Protein 4HZB (pdb70)

Organism: Ralstonia pickettii (strain 12D) (NCBI:txid428406)

Structure (mmCIF, N/CA/C/O backbone):
data_4HZB
#
_entry.id   4HZB
#
_cell.length_a   56.199
_cell.length_b   126.943
_cell.length_c   143.814
_cell.angle_alpha   90.00
_cell.angle_beta   90.00
_cell.angle_gamma   90.00
#
_symmetry.space_group_name_H-M   'P 21 21 2'
#
loop_
_entity.id
_entity.type
_entity.pdbx_description
1 polymer 'Putative cytoplasmic protein'
2 polymer 'Putative periplasmic protein'
3 water water
#
loop_
_atom_site.group_PDB
_atom_site.id
_atom_site.type_symbol
_atom_site.label_atom_id
_atom_site.label_alt_id
_atom_site.label_comp_id
_atom_site.label_asym_id
_atom_site.label_entity_id
_atom_site.label_seq_id
_atom_site.pdbx_PDB_ins_code
_atom_site.Cartn_x
_atom_site.Cartn_y
_atom_site.Cartn_z
_atom_site.occupancy
_atom_site.B_iso_or_equiv
_atom_site.auth_seq_id
_atom_site.auth_comp_id
_atom_site.auth_asym_id
_atom_site.auth_atom_id
_atom_site.pdbx_PDB_model_num
ATOM 1 N N . GLY A 1 4 ? 32.951 27.797 66.215 1.00 18.30 4 GLY A N 1
ATOM 2 C CA . GLY A 1 4 ? 33.717 28.595 67.159 1.00 22.85 4 GLY A CA 1
ATOM 3 C C . GLY A 1 4 ? 32.911 29.768 67.678 1.00 28.03 4 GLY A C 1
ATOM 4 O O . GLY A 1 4 ? 32.513 29.815 68.844 1.00 29.14 4 GLY A O 1
ATOM 5 N N . ILE A 1 5 ? 32.676 30.719 66.788 1.00 26.70 5 ILE A N 1
ATOM 6 C CA . ILE A 1 5 ? 31.765 31.841 67.015 1.00 31.33 5 ILE A CA 1
ATOM 7 C C . ILE A 1 5 ? 30.362 31.471 67.551 1.00 35.88 5 ILE A C 1
ATOM 8 O O . ILE A 1 5 ? 29.833 32.145 68.456 1.00 35.35 5 ILE A O 1
ATOM 13 N N . SER A 1 6 ? 29.750 30.422 66.999 1.00 29.29 6 SER A N 1
ATOM 14 C CA . SER A 1 6 ? 28.407 30.029 67.450 1.00 39.93 6 SER A CA 1
ATOM 15 C C . SER A 1 6 ? 28.424 29.347 68.833 1.00 37.27 6 SER A C 1
ATOM 16 O O . SER A 1 6 ? 27.392 29.287 69.518 1.00 35.99 6 SER A O 1
ATOM 19 N N . ALA A 1 7 ? 29.602 28.850 69.225 1.00 36.26 7 ALA A N 1
ATOM 20 C CA . ALA A 1 7 ? 29.841 28.282 70.556 1.00 34.25 7 ALA A CA 1
ATOM 21 C C . ALA A 1 7 ? 29.956 29.395 71.606 1.00 30.30 7 ALA A C 1
ATOM 22 O O . ALA A 1 7 ? 29.356 29.316 72.686 1.00 28.40 7 ALA A O 1
ATOM 24 N N . ALA A 1 8 ? 30.728 30.430 71.275 1.00 28.08 8 ALA A N 1
ATOM 25 C CA . ALA A 1 8 ? 30.774 31.651 72.068 1.00 25.76 8 ALA A CA 1
ATOM 26 C C . ALA A 1 8 ? 29.365 32.237 72.222 1.00 31.93 8 ALA A C 1
ATOM 27 O O . ALA A 1 8 ? 28.949 32.622 73.329 1.00 32.39 8 ALA A O 1
ATOM 29 N N . ASN A 1 9 ? 28.631 32.301 71.112 1.00 32.56 9 ASN A N 1
ATOM 30 C CA . ASN A 1 9 ? 27.229 32.734 71.138 1.00 31.33 9 ASN A CA 1
ATOM 31 C C . ASN A 1 9 ? 26.368 31.896 72.087 1.00 26.22 9 ASN A C 1
ATOM 32 O O . ASN A 1 9 ? 25.556 32.434 72.840 1.00 26.31 9 ASN A O 1
ATOM 37 N N . TYR A 1 10 ? 26.548 30.579 72.041 1.00 25.59 10 TYR A N 1
ATOM 38 C CA . TYR A 1 10 ? 25.810 29.688 72.928 1.00 29.81 10 TYR A CA 1
ATOM 39 C C . TYR A 1 10 ? 26.080 29.992 74.400 1.00 29.17 10 TYR A C 1
ATOM 40 O O . TYR A 1 10 ? 25.142 30.189 75.194 1.00 26.33 10 TYR A O 1
ATOM 49 N N . ALA A 1 11 ? 27.366 30.010 74.751 1.00 26.20 11 ALA A N 1
ATOM 50 C CA . ALA A 1 11 ? 27.777 30.285 76.115 1.00 23.59 11 ALA A CA 1
ATOM 51 C C . ALA A 1 11 ? 27.192 31.615 76.574 1.00 24.00 11 ALA A C 1
ATOM 52 O O . ALA A 1 11 ? 26.544 31.681 77.622 1.00 22.41 11 ALA A O 1
ATOM 54 N N . ALA A 1 12 ? 27.379 32.661 75.770 1.00 22.98 12 ALA A N 1
ATOM 55 C CA . ALA A 1 12 ? 26.861 33.982 76.126 1.00 23.92 12 ALA A CA 1
ATOM 56 C C . ALA A 1 12 ? 25.335 34.014 76.261 1.00 25.79 12 ALA A C 1
ATOM 57 O O . ALA A 1 12 ? 24.793 34.801 77.041 1.00 25.81 12 ALA A O 1
ATOM 59 N N . SER A 1 13 ? 24.640 33.162 75.512 1.00 24.95 13 SER A N 1
ATOM 60 C CA . SER A 1 13 ? 23.180 33.134 75.585 1.00 25.92 13 SER A CA 1
ATOM 61 C C . SER A 1 13 ? 22.694 32.364 76.789 1.00 27.44 13 SER A C 1
ATOM 62 O O . SER A 1 13 ? 21.550 32.546 77.224 1.00 21.44 13 SER A O 1
ATOM 65 N N . ASN A 1 14 ? 23.549 31.494 77.324 1.00 25.65 14 ASN A N 1
ATOM 66 C CA . ASN A 1 14 ? 23.085 30.580 78.366 1.00 26.94 14 ASN A CA 1
ATOM 67 C C . ASN A 1 14 ? 23.760 30.724 79.732 1.00 25.16 14 ASN A C 1
ATOM 68 O O . ASN A 1 14 ? 23.949 29.741 80.459 1.00 21.42 14 ASN A O 1
ATOM 73 N N . ILE A 1 15 ? 24.106 31.954 80.089 1.00 21.29 15 ILE A N 1
ATOM 74 C CA . ILE A 1 15 ? 24.822 32.174 81.335 1.00 23.37 15 ILE A CA 1
ATOM 75 C C . ILE A 1 15 ? 23.864 32.161 82.522 1.00 27.08 15 ILE A C 1
ATOM 76 O O . ILE A 1 15 ? 22.656 32.388 82.369 1.00 26.85 15 ILE A O 1
ATOM 81 N N . GLU A 1 16 ? 24.395 31.877 83.705 1.00 23.27 16 GLU A N 1
ATOM 82 C CA . GLU A 1 16 ? 23.654 32.155 84.916 1.00 18.17 16 GLU A CA 1
ATOM 83 C C . GLU A 1 16 ? 24.066 33.591 85.306 1.00 19.03 16 GLU A C 1
ATOM 84 O O . GLU A 1 16 ? 24.996 34.148 84.720 1.00 16.50 16 GLU A O 1
ATOM 90 N N . PRO A 1 17 ? 23.333 34.227 86.230 1.00 19.81 17 PRO A N 1
ATOM 91 C CA . PRO A 1 17 ? 23.712 35.564 86.731 1.00 20.17 17 PRO A CA 1
ATOM 92 C C . PRO A 1 17 ? 25.103 35.592 87.414 1.00 26.40 17 PRO A C 1
ATOM 93 O O . PRO A 1 17 ? 25.853 36.594 87.375 1.00 20.16 17 PRO A O 1
ATOM 97 N N . ASN A 1 18 ? 25.430 34.455 88.023 1.00 21.91 18 ASN A N 1
ATOM 98 C CA . ASN A 1 18 ? 26.587 34.293 88.882 1.00 18.53 18 ASN A CA 1
ATOM 99 C C . ASN A 1 18 ? 27.031 32.847 88.770 1.00 20.11 18 ASN A C 1
ATOM 100 O O . ASN A 1 18 ? 26.250 31.982 88.327 1.00 20.31 18 ASN A O 1
ATOM 105 N N . SER A 1 19 ? 28.268 32.580 89.177 1.00 14.72 19 SER A N 1
ATOM 106 C CA . SER A 1 19 ? 28.823 31.233 89.115 1.00 15.69 19 SER A CA 1
ATOM 107 C C . SER A 1 19 ? 27.884 30.220 89.771 1.00 16.07 19 SER A C 1
ATOM 108 O O . SER A 1 19 ? 27.205 30.554 90.736 1.00 16.37 19 SER A O 1
ATOM 111 N N . VAL A 1 20 ? 27.821 29.009 89.216 1.00 11.93 20 VAL A N 1
ATOM 112 C CA . VAL A 1 20 ? 27.084 27.915 89.834 1.00 16.45 20 VAL A CA 1
ATOM 113 C C . VAL A 1 20 ? 27.988 26.699 89.959 1.00 18.18 20 VAL A C 1
ATOM 114 O O . VAL A 1 20 ? 27.496 25.582 90.147 1.00 18.05 20 VAL A O 1
ATOM 118 N N . GLY A 1 21 ? 29.303 26.925 89.851 1.00 16.67 21 GLY A N 1
ATOM 119 C CA . GLY A 1 21 ? 30.295 25.882 90.080 1.00 14.88 21 GLY A CA 1
ATOM 120 C C . GLY A 1 21 ? 30.302 24.855 88.964 1.00 21.09 21 GLY A C 1
ATOM 121 O O . GLY A 1 21 ? 30.574 23.652 89.177 1.00 15.03 21 GLY A O 1
ATOM 122 N N . ARG A 1 22 ? 30.005 25.356 87.762 1.00 21.78 22 ARG A N 1
ATOM 123 C CA . ARG A 1 22 ? 29.733 24.534 86.598 1.00 16.15 22 ARG A CA 1
ATOM 124 C C . ARG A 1 22 ? 30.322 25.191 85.390 1.00 17.74 22 ARG A C 1
ATOM 125 O O . ARG A 1 22 ? 29.748 25.099 84.310 1.00 22.48 22 ARG A O 1
ATOM 133 N N . CYS A 1 23 ? 31.443 25.880 85.554 1.00 20.13 23 CYS A N 1
ATOM 134 C CA . CYS A 1 23 ? 32.109 26.491 84.407 1.00 21.50 23 CYS A CA 1
ATOM 135 C C . CYS A 1 23 ? 32.411 25.463 83.290 1.00 19.18 23 CYS A C 1
ATOM 136 O O . CYS A 1 23 ? 32.134 25.713 82.099 1.00 22.37 23 CYS A O 1
ATOM 139 N N . ALA A 1 24 ? 32.942 24.305 83.681 1.00 16.77 24 ALA A N 1
ATOM 140 C CA . ALA A 1 24 ? 33.309 23.257 82.717 1.00 23.51 24 ALA A CA 1
ATOM 141 C C . ALA A 1 24 ? 32.116 22.766 81.889 1.00 24.08 24 ALA A C 1
ATOM 142 O O . ALA A 1 24 ? 32.142 22.852 80.679 1.00 22.90 24 ALA A O 1
ATOM 144 N N . GLU A 1 25 ? 31.068 22.276 82.546 1.00 24.66 25 GLU A N 1
ATOM 145 C CA . GLU A 1 25 ? 29.855 21.869 81.838 1.00 27.08 25 GLU A CA 1
ATOM 146 C C . GLU A 1 25 ? 29.291 22.941 80.911 1.00 27.57 25 GLU A C 1
ATOM 147 O O . GLU A 1 25 ? 28.852 22.639 79.804 1.00 31.31 25 GLU A O 1
ATOM 153 N N . TYR A 1 26 ? 29.290 24.188 81.365 1.00 25.10 26 TYR A N 1
ATOM 154 C CA . TYR A 1 26 ? 28.725 25.288 80.581 1.00 24.80 26 TYR A CA 1
ATOM 155 C C . TYR A 1 26 ? 29.503 25.578 79.288 1.00 28.88 26 TYR A C 1
ATOM 156 O O . TYR A 1 26 ? 28.900 25.795 78.200 1.00 27.12 26 TYR A O 1
ATOM 165 N N . VAL A 1 27 ? 30.833 25.556 79.404 1.00 24.48 27 VAL A N 1
ATOM 166 C CA . VAL A 1 27 ? 31.688 25.703 78.230 1.00 25.04 27 VAL A CA 1
ATOM 167 C C . VAL A 1 27 ? 31.679 24.449 77.318 1.00 32.72 27 VAL A C 1
ATOM 168 O O . VAL A 1 27 ? 31.717 24.578 76.090 1.00 32.94 27 VAL A O 1
ATOM 172 N N . ARG A 1 28 ? 31.618 23.249 77.899 1.00 23.74 28 ARG A N 1
ATOM 173 C CA . ARG A 1 28 ? 31.534 22.033 77.090 1.00 30.95 28 ARG A CA 1
ATOM 174 C C . ARG A 1 28 ? 30.209 21.981 76.312 1.00 33.78 28 ARG A C 1
ATOM 175 O O . ARG A 1 28 ? 30.179 21.538 75.157 1.00 34.36 28 ARG A O 1
ATOM 183 N N . LYS A 1 29 ? 29.124 22.436 76.939 1.00 32.15 29 LYS A N 1
ATOM 184 C CA . LYS A 1 29 ? 27.824 22.536 76.261 1.00 33.89 29 LYS A CA 1
ATOM 185 C C . LYS A 1 29 ? 27.894 23.578 75.141 1.00 32.87 29 LYS A C 1
ATOM 186 O O . LYS A 1 29 ? 27.295 23.402 74.066 1.00 34.43 29 LYS A O 1
ATOM 192 N N . ALA A 1 30 ? 28.626 24.664 75.391 1.00 31.25 30 ALA A N 1
ATOM 193 C CA . ALA A 1 30 ? 28.841 25.651 74.334 1.00 29.09 30 ALA A CA 1
ATOM 194 C C . ALA A 1 30 ? 29.619 25.063 73.146 1.00 29.04 30 ALA A C 1
ATOM 195 O O . ALA A 1 30 ? 29.293 25.333 72.001 1.00 28.51 30 ALA A O 1
ATOM 197 N N . ILE A 1 31 ? 30.647 24.265 73.420 1.00 33.10 31 ILE A N 1
ATOM 198 C CA . ILE A 1 31 ? 31.431 23.628 72.359 1.00 35.01 31 ILE A CA 1
ATOM 199 C C . ILE A 1 31 ? 30.590 22.606 71.571 1.00 31.77 31 ILE A C 1
ATOM 200 O O . ILE A 1 31 ? 30.660 22.550 70.347 1.00 32.70 31 ILE A O 1
ATOM 205 N N . GLU A 1 32 ? 29.784 21.822 72.280 1.00 31.99 32 GLU A N 1
ATOM 206 C CA . GLU A 1 32 ? 28.834 20.902 71.650 1.00 39.53 32 GLU A CA 1
ATOM 207 C C . GLU A 1 32 ? 27.869 21.620 70.692 1.00 37.37 32 GLU A C 1
ATOM 208 O O . GLU A 1 32 ? 27.619 21.143 69.585 1.00 39.41 32 GLU A O 1
ATOM 214 N N . TRP A 1 33 ? 27.330 22.762 71.110 1.00 37.44 33 TRP A N 1
ATOM 215 C CA . TRP A 1 33 ? 26.471 23.549 70.213 1.00 39.50 33 TRP A CA 1
ATOM 216 C C . TRP A 1 33 ? 27.175 23.978 68.929 1.00 39.03 33 TRP A C 1
ATOM 217 O O . TRP A 1 33 ? 26.549 24.053 67.874 1.00 42.90 33 TRP A O 1
ATOM 228 N N . GLY A 1 34 ? 28.469 24.271 69.039 1.00 40.20 34 GLY A N 1
ATOM 229 C CA . GLY A 1 34 ? 29.287 24.679 67.911 1.00 44.13 34 GLY A CA 1
ATOM 230 C C . GLY A 1 34 ? 29.936 23.533 67.144 1.00 48.28 34 GLY A C 1
ATOM 231 O O . GLY A 1 34 ? 30.873 23.748 66.362 1.00 55.05 34 GLY A O 1
ATOM 232 N N . GLY A 1 35 ? 29.456 22.312 67.373 1.00 39.27 35 GLY A N 1
ATOM 233 C CA . GLY A 1 35 ? 29.868 21.184 66.558 1.00 35.63 35 GLY A CA 1
ATOM 234 C C . GLY A 1 35 ? 30.660 20.076 67.224 1.00 39.75 35 GLY A C 1
ATOM 235 O O . GLY A 1 35 ? 30.541 18.916 66.827 1.00 43.80 35 GLY A O 1
ATOM 236 N N . ILE A 1 36 ? 31.470 20.414 68.224 1.00 38.88 36 ILE A N 1
ATOM 237 C CA . ILE A 1 36 ? 32.375 19.430 68.833 1.00 38.11 36 ILE A CA 1
ATOM 238 C C . ILE A 1 36 ? 31.904 18.885 70.196 1.00 35.43 36 ILE A C 1
ATOM 239 O O . ILE A 1 36 ? 31.572 19.633 71.112 1.00 36.72 36 ILE A O 1
ATOM 244 N N . SER A 1 37 ? 31.858 17.563 70.298 1.00 35.40 37 SER A N 1
ATOM 245 C CA . SER A 1 37 ? 31.624 16.888 71.564 1.00 38.39 37 SER A CA 1
ATOM 246 C C . SER A 1 37 ? 32.965 16.434 72.154 1.00 35.63 37 SER A C 1
ATOM 247 O O . SER A 1 37 ? 33.731 15.706 71.513 1.00 30.69 37 SER A O 1
ATOM 250 N N . LEU A 1 38 ? 33.233 16.881 73.379 1.00 37.42 38 LEU A N 1
ATOM 251 C CA . LEU A 1 38 ? 34.520 16.688 74.032 1.00 32.27 38 LEU A CA 1
ATOM 252 C C . LEU A 1 38 ? 34.507 15.514 75.016 1.00 38.54 38 LEU A C 1
ATOM 253 O O . LEU A 1 38 ? 33.484 15.233 75.661 1.00 31.52 38 LEU A O 1
ATOM 258 N N . GLN A 1 39 ? 35.645 14.836 75.142 1.00 37.40 39 GLN A N 1
ATOM 259 C CA . GLN A 1 39 ? 35.774 13.832 76.187 1.00 44.23 39 GLN A CA 1
ATOM 260 C C . GLN A 1 39 ? 35.834 14.569 77.525 1.00 47.08 39 GLN A C 1
ATOM 261 O O . GLN A 1 39 ? 36.558 15.558 77.679 1.00 40.29 39 GLN A O 1
ATOM 267 N N . ARG A 1 40 ? 35.043 14.097 78.481 1.00 41.93 40 ARG A N 1
ATOM 268 C CA . ARG A 1 40 ? 34.876 14.797 79.737 1.00 35.40 40 ARG A CA 1
ATOM 269 C C . ARG A 1 40 ? 35.993 14.565 80.731 1.00 44.16 40 ARG A C 1
ATOM 270 O O . ARG A 1 40 ? 36.666 13.529 80.718 1.00 52.95 40 ARG A O 1
ATOM 278 N N . THR A 1 41 ? 36.176 15.565 81.587 1.00 38.44 41 THR A N 1
ATOM 279 C CA . THR A 1 41 ? 36.818 15.404 82.883 1.00 34.73 41 THR A CA 1
ATOM 280 C C . THR A 1 41 ? 35.871 16.064 83.903 1.00 46.01 41 THR A C 1
ATOM 281 O O . THR A 1 41 ? 34.948 16.808 83.519 1.00 37.05 41 THR A O 1
ATOM 285 N N . ARG A 1 42 ? 36.064 15.783 85.191 1.00 50.63 42 ARG A N 1
ATOM 286 C CA . ARG A 1 42 ? 35.182 16.352 86.213 1.00 38.64 42 ARG A CA 1
ATOM 287 C C . ARG A 1 42 ? 35.542 17.802 86.458 1.00 38.26 42 ARG A C 1
ATOM 288 O O . ARG A 1 42 ? 34.663 18.632 86.708 1.00 34.40 42 ARG A O 1
ATOM 296 N N . SER A 1 43 ? 36.838 18.105 86.376 1.00 32.74 43 SER A N 1
ATOM 297 C CA . SER A 1 43 ? 37.334 19.394 86.832 1.00 23.66 43 SER A CA 1
ATOM 298 C C . SER A 1 43 ? 37.968 20.205 85.736 1.00 26.18 43 SER A C 1
ATOM 299 O O . SER A 1 43 ? 38.773 19.698 84.961 1.00 30.85 43 SER A O 1
ATOM 302 N N . ALA A 1 44 ? 37.617 21.482 85.705 1.00 28.43 44 ALA A N 1
ATOM 303 C CA . ALA A 1 44 ? 38.108 22.433 84.704 1.00 26.38 44 ALA A CA 1
ATOM 304 C C . ALA A 1 44 ? 39.618 22.464 84.445 1.00 26.50 44 ALA A C 1
ATOM 305 O O . ALA A 1 44 ? 40.055 22.671 83.308 1.00 25.40 44 ALA A O 1
ATOM 307 N N . LYS A 1 45 ? 40.417 22.278 85.487 1.00 27.59 45 LYS A N 1
ATOM 308 C CA . LYS A 1 45 ? 41.872 22.312 85.313 1.00 30.27 45 LYS A CA 1
ATOM 309 C C . LYS A 1 45 ? 42.375 21.192 84.384 1.00 27.21 45 LYS A C 1
ATOM 310 O O . LYS A 1 45 ? 43.421 21.326 83.764 1.00 31.34 45 LYS A O 1
ATOM 316 N N . ASP A 1 46 ? 41.619 20.104 84.279 1.00 24.97 46 ASP A N 1
ATOM 317 C CA . ASP A 1 46 ? 42.041 18.938 83.497 1.00 28.60 46 ASP A CA 1
ATOM 318 C C . ASP A 1 46 ? 41.416 18.823 82.093 1.00 31.82 46 ASP A C 1
ATOM 319 O O . ASP A 1 46 ? 41.394 17.736 81.504 1.00 26.23 46 ASP A O 1
ATOM 324 N N . TYR A 1 47 ? 40.915 19.931 81.553 1.00 30.87 47 TYR A N 1
ATOM 325 C CA . TYR A 1 47 ? 40.197 19.870 80.283 1.00 30.31 47 TYR A CA 1
ATOM 326 C C . TYR A 1 47 ? 41.098 20.072 79.065 1.00 38.10 47 TYR A C 1
ATOM 327 O O . TYR A 1 47 ? 40.628 19.986 77.931 1.00 38.10 47 TYR A O 1
ATOM 336 N N . GLY A 1 48 ? 42.386 20.317 79.304 1.00 30.50 48 GLY A N 1
ATOM 337 C CA . GLY A 1 48 ? 43.347 20.523 78.235 1.00 32.13 48 GLY A CA 1
ATOM 338 C C . GLY A 1 48 ? 43.482 19.390 77.225 1.00 43.32 48 GLY A C 1
ATOM 339 O O . GLY A 1 48 ? 43.235 19.580 76.027 1.00 42.25 48 GLY A O 1
ATOM 340 N N . PRO A 1 49 ? 43.916 18.209 77.689 1.00 46.67 49 PRO A N 1
ATOM 341 C CA . PRO A 1 49 ? 44.051 17.035 76.819 1.00 50.24 49 PRO A CA 1
ATOM 342 C C . PRO A 1 49 ? 42.783 16.685 76.032 1.00 47.37 49 PRO A C 1
ATOM 343 O O . PRO A 1 49 ? 42.891 16.245 74.877 1.00 47.91 49 PRO A O 1
ATOM 347 N N . SER A 1 50 ? 41.616 16.886 76.644 1.00 43.47 50 SER A N 1
ATOM 348 C CA . SER A 1 50 ? 40.332 16.683 75.975 1.00 39.86 50 SER A CA 1
ATOM 349 C C . SER A 1 50 ? 40.134 17.637 74.790 1.00 41.01 50 SER A C 1
ATOM 350 O O . SER A 1 50 ? 39.460 17.301 73.809 1.00 41.82 50 SER A O 1
ATOM 353 N N . LEU A 1 51 ? 40.738 18.820 74.897 1.00 40.56 51 LEU A N 1
ATOM 354 C CA . LEU A 1 51 ? 40.649 19.863 73.875 1.00 41.19 51 LEU A CA 1
ATOM 355 C C . LEU A 1 51 ? 41.671 19.657 72.752 1.00 47.26 51 LEU A C 1
ATOM 356 O O . LEU A 1 51 ? 41.335 19.774 71.567 1.00 41.38 51 LEU A O 1
ATOM 361 N N . LEU A 1 52 ? 42.921 19.384 73.137 1.00 45.24 52 LEU A N 1
ATOM 362 C CA . LEU A 1 52 ? 43.972 19.041 72.186 1.00 40.96 52 LEU A CA 1
ATOM 363 C C . LEU A 1 52 ? 43.565 17.837 71.345 1.00 43.00 52 LEU A C 1
ATOM 364 O O . LEU A 1 52 ? 43.780 17.815 70.133 1.00 38.41 52 LEU A O 1
ATOM 369 N N . ALA A 1 53 ? 42.981 16.837 72.005 1.00 47.70 53 ALA A N 1
ATOM 370 C CA . ALA A 1 53 ? 42.458 15.655 71.329 1.00 44.40 53 ALA A CA 1
ATOM 371 C C . ALA A 1 53 ? 41.445 16.019 70.248 1.00 46.87 53 ALA A C 1
ATOM 372 O O . ALA A 1 53 ? 41.505 15.489 69.138 1.00 52.77 53 ALA A O 1
ATOM 374 N N . ALA A 1 54 ? 40.526 16.928 70.570 1.00 42.49 54 ALA A N 1
ATOM 375 C CA . ALA A 1 54 ? 39.418 17.259 69.670 1.00 43.18 54 ALA A CA 1
ATOM 376 C C . ALA A 1 54 ? 39.822 18.169 68.507 1.00 49.55 54 ALA A C 1
ATOM 377 O O . ALA A 1 54 ? 38.971 18.582 67.709 1.00 47.02 54 ALA A O 1
ATOM 379 N N . GLY A 1 55 ? 41.116 18.475 68.413 1.00 43.56 55 GLY A N 1
ATOM 380 C CA . GLY A 1 55 ? 41.638 19.240 67.297 1.00 42.17 55 GLY A CA 1
ATOM 381 C C . GLY A 1 55 ? 41.907 20.696 67.624 1.00 47.14 55 GLY A C 1
ATOM 382 O O . GLY A 1 55 ? 41.889 21.561 66.737 1.00 43.18 55 GLY A O 1
ATOM 383 N N . PHE A 1 56 ? 42.142 20.973 68.903 1.00 53.41 56 PHE A N 1
ATOM 384 C CA . PHE A 1 56 ? 42.522 22.314 69.337 1.00 48.43 56 PHE A CA 1
ATOM 385 C C . PHE A 1 56 ? 44.033 22.395 69.425 1.00 46.78 56 PHE A C 1
ATOM 386 O O . PHE A 1 56 ? 44.721 21.382 69.587 1.00 48.42 56 PHE A O 1
ATOM 394 N N . HIS A 1 57 ? 44.536 23.613 69.299 1.00 45.55 57 HIS A N 1
ATOM 395 C CA . HIS A 1 57 ? 45.950 23.890 69.470 1.00 47.02 57 HIS A CA 1
ATOM 396 C C . HIS A 1 57 ? 46.072 25.062 70.455 1.00 49.93 57 HIS A C 1
ATOM 397 O O . HIS A 1 57 ? 45.130 25.858 70.604 1.00 44.59 57 HIS A O 1
ATOM 404 N N . GLU A 1 58 ? 47.216 25.167 71.128 1.00 39.88 58 GLU A N 1
ATOM 405 C CA . GLU A 1 58 ? 47.474 26.278 72.040 1.00 36.08 58 GLU A CA 1
ATOM 406 C C . GLU A 1 58 ? 47.668 27.619 71.329 1.00 42.31 58 GLU A C 1
ATOM 407 O O . GLU A 1 58 ? 48.533 27.760 70.454 1.00 49.89 58 GLU A O 1
ATOM 413 N N . ALA A 1 59 ? 46.865 28.601 71.724 1.00 37.35 59 ALA A N 1
ATOM 414 C CA . ALA A 1 59 ? 47.051 29.978 71.303 1.00 37.26 59 ALA A CA 1
ATOM 415 C C . ALA A 1 59 ? 47.823 30.762 72.369 1.00 39.08 59 ALA A C 1
ATOM 416 O O . ALA A 1 59 ? 47.902 30.344 73.527 1.00 49.51 59 ALA A O 1
ATOM 418 N N . ILE A 1 60 ? 48.413 31.880 71.949 1.00 37.38 60 ILE A N 1
ATOM 419 C CA . ILE A 1 60 ? 49.153 32.803 72.804 1.00 31.83 60 ILE A CA 1
ATOM 420 C C . ILE A 1 60 ? 48.979 34.169 72.163 1.00 33.78 60 ILE A C 1
ATOM 421 O O . ILE A 1 60 ? 49.205 34.322 70.967 1.00 38.59 60 ILE A O 1
ATOM 426 N N . GLY A 1 61 ? 48.589 35.170 72.938 1.00 37.04 61 GLY A N 1
ATOM 427 C CA . GLY A 1 61 ? 48.326 36.480 72.370 1.00 34.90 61 GLY A CA 1
ATOM 428 C C . GLY A 1 61 ? 46.872 36.869 72.561 1.00 40.72 61 GLY A C 1
ATOM 429 O O . GLY A 1 61 ? 46.112 36.160 73.224 1.00 43.53 61 GLY A O 1
ATOM 430 N N . SER A 1 62 ? 46.484 37.995 71.982 1.00 38.52 62 SER A N 1
ATOM 431 C CA . SER A 1 62 ? 45.131 38.510 72.142 1.00 38.62 62 SER A CA 1
ATOM 432 C C . SER A 1 62 ? 44.056 37.486 71.729 1.00 37.15 62 SER A C 1
ATOM 433 O O . SER A 1 62 ? 44.247 36.731 70.770 1.00 39.47 62 SER A O 1
ATOM 436 N N . PRO A 1 63 ? 42.933 37.444 72.480 1.00 46.37 63 PRO A N 1
ATOM 437 C CA . PRO A 1 63 ? 41.843 36.465 72.310 1.00 39.92 63 PRO A CA 1
ATOM 438 C C . PRO A 1 63 ? 40.938 36.712 71.113 1.00 31.79 63 PRO A C 1
ATOM 439 O O . PRO A 1 63 ? 40.558 37.853 70.851 1.00 28.46 63 PRO A O 1
ATOM 451 N N . LYS A 1 65 ? 37.192 35.555 69.203 1.00 24.78 65 LYS A N 1
ATOM 452 C CA . LYS A 1 65 ? 35.872 35.065 69.567 1.00 25.56 65 LYS A CA 1
ATOM 453 C C . LYS A 1 65 ? 35.784 33.535 69.403 1.00 32.73 65 LYS A C 1
ATOM 454 O O . LYS A 1 65 ? 35.849 33.004 68.285 1.00 30.92 65 LYS A O 1
ATOM 460 N N . GLY A 1 66 ? 35.649 32.832 70.526 1.00 27.94 66 GLY A N 1
ATOM 461 C CA . GLY A 1 66 ? 35.545 31.384 70.515 1.00 26.96 66 GLY A CA 1
ATOM 462 C C . GLY A 1 66 ? 36.680 30.680 71.246 1.00 28.47 66 GLY A C 1
ATOM 463 O O . GLY A 1 66 ? 36.614 29.470 71.480 1.00 27.90 66 GLY A O 1
ATOM 464 N N . ASP A 1 67 ? 37.720 31.433 71.602 1.00 28.32 67 ASP A N 1
ATOM 465 C CA . ASP A 1 67 ? 38.880 30.894 72.325 1.00 34.71 67 ASP A CA 1
ATOM 466 C C . ASP A 1 67 ? 38.530 30.321 73.716 1.00 33.67 67 ASP A C 1
ATOM 467 O O . ASP A 1 67 ? 37.728 30.893 74.464 1.00 30.34 67 ASP A O 1
ATOM 472 N N . VAL A 1 68 ? 39.171 29.213 74.067 1.00 29.72 68 VAL A N 1
ATOM 473 C CA . VAL A 1 68 ? 38.931 28.565 75.346 1.00 28.25 68 VAL A CA 1
ATOM 474 C C . VAL A 1 68 ? 40.144 28.690 76.289 1.00 33.93 68 VAL A C 1
ATOM 475 O O . VAL A 1 68 ? 41.266 28.295 75.943 1.00 33.25 68 VAL A O 1
ATOM 479 N N . ILE A 1 69 ? 39.908 29.271 77.466 1.00 25.21 69 ILE A N 1
ATOM 480 C CA . ILE A 1 69 ? 40.906 29.342 78.520 1.00 25.91 69 ILE A CA 1
ATOM 481 C C . ILE A 1 69 ? 40.703 28.241 79.567 1.00 25.07 69 ILE A C 1
ATOM 482 O O . ILE A 1 69 ? 39.568 27.976 80.017 1.00 20.41 69 ILE A O 1
ATOM 487 N N . VAL A 1 70 ? 41.813 27.596 79.932 1.00 21.75 70 VAL A N 1
ATOM 488 C CA . VAL A 1 70 ? 41.824 26.615 81.013 1.00 25.65 70 VAL A CA 1
ATOM 489 C C . VAL A 1 70 ? 42.850 27.031 82.067 1.00 27.94 70 VAL A C 1
ATOM 490 O O . VAL A 1 70 ? 44.057 27.081 81.778 1.00 34.91 70 VAL A O 1
ATOM 494 N N . ILE A 1 71 ? 42.345 27.352 83.269 1.00 23.76 71 ILE A N 1
ATOM 495 C CA . ILE A 1 71 ? 43.130 27.902 84.376 1.00 22.09 71 ILE A CA 1
ATOM 496 C C . ILE A 1 71 ? 43.316 26.880 85.507 1.00 21.80 71 ILE A C 1
ATOM 497 O O . ILE A 1 71 ? 42.387 26.166 85.884 1.00 22.51 71 ILE A O 1
ATOM 502 N N . GLN A 1 72 ? 44.520 26.833 86.058 1.00 17.73 72 GLN A N 1
ATOM 503 C CA . GLN A 1 72 ? 44.849 25.918 87.151 1.00 21.27 72 GLN A CA 1
ATOM 504 C C . GLN A 1 72 ? 44.333 26.424 88.524 1.00 21.03 72 GLN A C 1
ATOM 505 O O . GLN A 1 72 ? 43.995 27.599 88.649 1.00 21.26 72 GLN A O 1
ATOM 511 N N . PRO A 1 73 ? 44.286 25.547 89.558 1.00 20.08 73 PRO A N 1
ATOM 512 C CA . PRO A 1 73 ? 43.721 25.926 90.869 1.00 15.91 73 PRO A CA 1
ATOM 513 C C . PRO A 1 73 ? 44.226 27.222 91.494 1.00 16.76 73 PRO A C 1
ATOM 514 O O . PRO A 1 73 ? 45.301 27.715 91.166 1.00 20.46 73 PRO A O 1
ATOM 518 N N . ALA A 1 74 ? 43.396 27.770 92.377 1.00 17.64 74 ALA A N 1
ATOM 519 C CA . ALA A 1 74 ? 43.699 28.965 93.150 1.00 16.54 74 ALA A CA 1
ATOM 520 C C . ALA A 1 74 ? 43.222 28.676 94.574 1.00 20.58 74 ALA A C 1
ATOM 521 O O . ALA A 1 74 ? 42.359 27.801 94.774 1.00 15.15 74 ALA A O 1
ATOM 523 N N . PRO A 1 75 ? 43.772 29.401 95.567 1.00 12.40 75 PRO A N 1
ATOM 524 C CA . PRO A 1 75 ? 43.309 29.258 96.949 1.00 14.20 75 PRO A CA 1
ATOM 525 C C . PRO A 1 75 ? 41.788 29.326 97.046 1.00 18.41 75 PRO A C 1
ATOM 526 O O . PRO A 1 75 ? 41.156 30.290 96.583 1.00 15.58 75 PRO A O 1
ATOM 530 N N . GLY A 1 76 ? 41.217 28.275 97.627 1.00 17.41 76 GLY A N 1
ATOM 531 C CA . GLY A 1 76 ? 39.781 28.143 97.781 1.00 16.04 76 GLY A CA 1
ATOM 532 C C . GLY A 1 76 ? 39.085 27.617 96.545 1.00 18.11 76 GLY A C 1
ATOM 533 O O . GLY A 1 76 ? 37.859 27.445 96.557 1.00 14.41 76 GLY A O 1
ATOM 534 N N . HIS A 1 77 ? 39.859 27.385 95.478 1.00 17.34 77 HIS A N 1
ATOM 535 C CA . HIS A 1 77 ? 39.312 26.950 94.188 1.00 16.97 77 HIS A CA 1
ATOM 536 C C . HIS A 1 77 ? 40.151 25.847 93.531 1.00 17.93 77 HIS A C 1
ATOM 537 O O . HIS A 1 77 ? 40.790 26.047 92.490 1.00 15.77 77 HIS A O 1
ATOM 544 N N . PRO A 1 78 ? 40.123 24.660 94.133 1.00 16.64 78 PRO A N 1
ATOM 545 C CA . PRO A 1 78 ? 40.996 23.546 93.762 1.00 19.82 78 PRO A CA 1
ATOM 546 C C . PRO A 1 78 ? 40.704 22.887 92.408 1.00 16.86 78 PRO A C 1
ATOM 547 O O . PRO A 1 78 ? 41.481 22.041 92.009 1.00 16.11 78 PRO A O 1
ATOM 551 N N . HIS A 1 79 ? 39.612 23.244 91.738 1.00 24.29 79 HIS A N 1
ATOM 552 C CA . HIS A 1 79 ? 39.195 22.559 90.506 1.00 21.48 79 HIS A CA 1
ATOM 553 C C . HIS A 1 79 ? 39.519 23.352 89.254 1.00 24.61 79 HIS A C 1
ATOM 554 O O . HIS A 1 79 ? 39.124 22.962 88.148 1.00 23.66 79 HIS A O 1
ATOM 561 N N . GLY A 1 80 ? 40.219 24.472 89.438 1.00 23.61 80 GLY A N 1
ATOM 562 C CA . GLY A 1 80 ? 40.550 25.379 88.352 1.00 20.23 80 GLY A CA 1
ATOM 563 C C . GLY A 1 80 ? 39.327 25.984 87.690 1.00 18.69 80 GLY A C 1
ATOM 564 O O . GLY A 1 80 ? 38.211 25.787 88.141 1.00 20.23 80 GLY A O 1
ATOM 565 N N . HIS A 1 81 ? 39.542 26.708 86.600 1.00 18.37 81 HIS A N 1
ATOM 566 C CA . HIS A 1 81 ? 38.477 27.429 85.935 1.00 18.24 81 HIS A CA 1
ATOM 567 C C . HIS A 1 81 ? 38.613 27.272 84.420 1.00 29.24 81 HIS A C 1
ATOM 568 O O . HIS A 1 81 ? 39.720 27.052 83.900 1.00 25.56 81 HIS A O 1
ATOM 583 N N . ALA A 1 83 ? 36.783 28.972 80.597 1.00 21.97 83 ALA A N 1
ATOM 584 C CA . ALA A 1 83 ? 35.905 29.993 80.004 1.00 20.77 83 ALA A CA 1
ATOM 585 C C . ALA A 1 83 ? 36.129 30.201 78.498 1.00 26.87 83 ALA A C 1
ATOM 586 O O . ALA A 1 83 ? 37.187 29.889 77.966 1.00 27.16 83 ALA A O 1
ATOM 588 N N . ILE A 1 84 ? 35.131 30.743 77.809 1.00 28.53 84 ILE A N 1
ATOM 589 C CA . ILE A 1 84 ? 35.259 30.996 76.372 1.00 26.80 84 ILE A CA 1
ATOM 590 C C . ILE A 1 84 ? 35.030 32.483 76.032 1.00 28.34 84 ILE A C 1
ATOM 591 O O . ILE A 1 84 ? 34.126 33.120 76.580 1.00 25.30 84 ILE A O 1
ATOM 596 N N . TYR A 1 85 ? 35.862 33.031 75.146 1.00 29.40 85 TYR A N 1
ATOM 597 C CA . TYR A 1 85 ? 35.808 34.452 74.783 1.00 23.72 85 TYR A CA 1
ATOM 598 C C . TYR A 1 85 ? 34.706 34.734 73.740 1.00 30.40 85 TYR A C 1
ATOM 599 O O . TYR A 1 85 ? 34.629 34.072 72.694 1.00 29.88 85 TYR A O 1
ATOM 608 N N . ASP A 1 86 ? 33.837 35.701 74.036 1.00 28.89 86 ASP A N 1
ATOM 609 C CA . ASP A 1 86 ? 32.723 36.028 73.140 1.00 28.08 86 ASP A CA 1
ATOM 610 C C . ASP A 1 86 ? 33.016 37.209 72.193 1.00 30.57 86 ASP A C 1
ATOM 611 O O . ASP A 1 86 ? 32.137 37.650 71.459 1.00 27.74 86 ASP A O 1
ATOM 616 N N . GLY A 1 87 ? 34.246 37.716 72.216 1.00 30.00 87 GLY A N 1
ATOM 617 C CA . GLY A 1 87 ? 34.585 38.887 71.434 1.00 29.91 87 GLY A CA 1
ATOM 618 C C . GLY A 1 87 ? 35.051 40.051 72.291 1.00 39.07 87 GLY A C 1
ATOM 619 O O . GLY A 1 87 ? 35.836 40.891 71.835 1.00 40.63 87 GLY A O 1
ATOM 620 N N . SER A 1 88 ? 34.586 40.091 73.538 1.00 33.65 88 SER A N 1
ATOM 621 C CA . SER A 1 88 ? 34.969 41.151 74.468 1.00 38.95 88 SER A CA 1
ATOM 622 C C . SER A 1 88 ? 34.954 40.682 75.933 1.00 39.07 88 SER A C 1
ATOM 623 O O . SER A 1 88 ? 35.679 41.222 76.783 1.00 40.06 88 SER A O 1
ATOM 626 N N . HIS A 1 89 ? 34.134 39.668 76.207 1.00 36.59 89 HIS A N 1
ATOM 627 C CA . HIS A 1 89 ? 33.936 39.146 77.559 1.00 28.76 89 HIS A CA 1
ATOM 628 C C . HIS A 1 89 ? 34.102 37.628 77.651 1.00 28.49 89 HIS A C 1
ATOM 629 O O . HIS A 1 89 ? 33.442 36.869 76.944 1.00 27.41 89 HIS A O 1
ATOM 636 N N . TRP A 1 90 ? 34.976 37.186 78.541 1.00 29.98 90 TRP A N 1
ATOM 637 C CA . TRP A 1 90 ? 35.104 35.763 78.828 1.00 20.76 90 TRP A CA 1
ATOM 638 C C . TRP A 1 90 ? 33.819 35.162 79.409 1.00 18.33 90 TRP A C 1
ATOM 639 O O . TRP A 1 90 ? 33.166 35.762 80.253 1.00 20.21 90 TRP A O 1
ATOM 650 N N . ILE A 1 91 ? 33.453 33.973 78.957 1.00 16.87 91 ILE A N 1
ATOM 651 C CA . ILE A 1 91 ? 32.204 33.373 79.401 1.00 20.87 91 ILE A CA 1
ATOM 652 C C . ILE A 1 91 ? 32.419 31.947 79.965 1.00 22.14 91 ILE A C 1
ATOM 653 O O . ILE A 1 91 ? 32.909 31.057 79.266 1.00 20.21 91 ILE A O 1
ATOM 658 N N . SER A 1 92 ? 32.061 31.750 81.233 1.00 18.69 92 SER A N 1
ATOM 659 C CA . SER A 1 92 ? 31.986 30.420 81.828 1.00 18.59 92 SER A CA 1
ATOM 660 C C . SER A 1 92 ? 30.523 30.070 82.085 1.00 20.23 92 SER A C 1
ATOM 661 O O . SER A 1 92 ? 29.713 30.040 81.159 1.00 21.71 92 SER A O 1
ATOM 664 N N . ASP A 1 93 ? 30.172 29.796 83.334 1.00 17.10 93 ASP A N 1
ATOM 665 C CA . ASP A 1 93 ? 28.769 29.581 83.657 1.00 17.59 93 ASP A CA 1
ATOM 666 C C . ASP A 1 93 ? 28.113 30.938 83.901 1.00 24.12 93 ASP A C 1
ATOM 667 O O . ASP A 1 93 ? 26.885 31.057 84.067 1.00 20.94 93 ASP A O 1
ATOM 672 N N . PHE A 1 94 ? 28.954 31.969 83.906 1.00 18.22 94 PHE A N 1
ATOM 673 C CA . PHE A 1 94 ? 28.476 33.324 84.077 1.00 20.62 94 PHE A CA 1
ATOM 674 C C . PHE A 1 94 ? 29.322 34.225 83.179 1.00 21.83 94 PHE A C 1
ATOM 675 O O . PHE A 1 94 ? 30.406 33.821 82.719 1.00 15.27 94 PHE A O 1
ATOM 683 N N . LYS A 1 95 ? 28.824 35.436 82.929 1.00 18.10 95 LYS A N 1
ATOM 684 C CA . LYS A 1 95 ? 29.544 36.388 82.099 1.00 19.89 95 LYS A CA 1
ATOM 685 C C . LYS A 1 95 ? 30.546 37.158 82.931 1.00 20.64 95 LYS A C 1
ATOM 686 O O . LYS A 1 95 ? 30.161 37.897 83.845 1.00 21.13 95 LYS A O 1
ATOM 692 N N . GLN A 1 96 ? 31.826 37.005 82.583 1.00 21.46 96 GLN A N 1
ATOM 693 C CA . GLN A 1 96 ? 32.943 37.557 83.356 1.00 16.20 96 GLN A CA 1
ATOM 694 C C . GLN A 1 96 ? 33.360 38.967 82.928 1.00 19.69 96 GLN A C 1
ATOM 695 O O . GLN A 1 96 ? 34.070 39.144 81.930 1.00 23.98 96 GLN A O 1
ATOM 701 N N . LEU A 1 97 ? 32.943 39.948 83.733 1.00 18.92 97 LEU A N 1
ATOM 702 C CA . LEU A 1 97 ? 33.102 41.376 83.459 1.00 13.70 97 LEU A CA 1
ATOM 703 C C . LEU A 1 97 ? 34.502 41.957 83.623 1.00 18.04 97 LEU A C 1
ATOM 704 O O . LEU A 1 97 ? 34.760 43.060 83.145 1.00 21.39 97 LEU A O 1
ATOM 709 N N . HIS A 1 98 ? 35.399 41.250 84.301 1.00 14.80 98 HIS A N 1
ATOM 710 C CA . HIS A 1 98 ? 36.659 41.869 84.706 1.00 18.79 98 HIS A CA 1
ATOM 711 C C . HIS A 1 98 ? 37.876 41.256 84.017 1.00 19.80 98 HIS A C 1
ATOM 712 O O . HIS A 1 98 ? 38.922 41.891 83.888 1.00 19.77 98 HIS A O 1
ATOM 719 N N . GLY A 1 99 ? 37.728 40.015 83.579 1.00 21.62 99 GLY A N 1
ATOM 720 C CA . GLY A 1 99 ? 38.788 39.332 82.871 1.00 20.18 99 GLY A CA 1
ATOM 721 C C . GLY A 1 99 ? 38.561 37.838 82.770 1.00 19.92 99 GLY A C 1
ATOM 722 O O . GLY A 1 99 ? 37.443 37.346 82.997 1.00 20.43 99 GLY A O 1
ATOM 723 N N . PHE A 1 100 ? 39.621 37.109 82.435 1.00 17.88 100 PHE A N 1
ATOM 724 C CA . PHE A 1 100 ? 39.499 35.665 82.310 1.00 20.77 100 PHE A CA 1
ATOM 725 C C . PHE A 1 100 ? 39.516 35.004 83.682 1.00 21.32 100 PHE A C 1
ATOM 726 O O . PHE A 1 100 ? 38.778 34.032 83.911 1.00 20.38 100 PHE A O 1
ATOM 734 N N . TYR A 1 101 ? 40.345 35.543 84.580 1.00 15.49 101 TYR A N 1
ATOM 735 C CA . TYR A 1 101 ? 40.343 35.160 85.996 1.00 16.94 101 TYR A CA 1
ATOM 736 C C . TYR A 1 101 ? 38.990 35.488 86.613 1.00 13.93 101 TYR A C 1
ATOM 737 O O . TYR A 1 101 ? 38.579 36.647 86.638 1.00 14.79 101 TYR A O 1
ATOM 746 N N . PRO A 1 102 ? 38.283 34.473 87.111 1.00 16.66 102 PRO A N 1
ATOM 747 C CA . PRO A 1 102 ? 36.879 34.732 87.485 1.00 17.31 102 PRO A CA 1
ATOM 748 C C . PRO A 1 102 ? 36.666 35.383 88.870 1.00 18.20 102 PRO A C 1
ATOM 7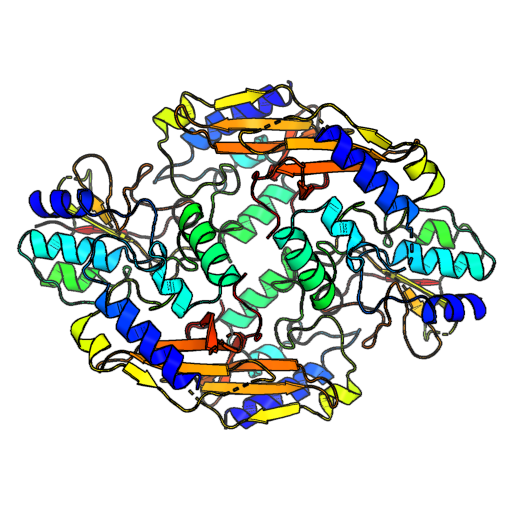49 O O . PRO A 1 102 ? 35.514 35.620 89.252 1.00 19.43 102 PRO A O 1
ATOM 753 N N . GLY A 1 103 ? 37.743 35.671 89.600 1.00 14.19 103 GLY A N 1
ATOM 754 C CA . GLY A 1 103 ? 37.611 36.253 90.921 1.00 16.65 103 GLY A CA 1
ATOM 755 C C . GLY A 1 103 ? 38.936 36.653 91.523 1.00 15.37 103 GLY A C 1
ATOM 756 O O . GLY A 1 103 ? 39.971 36.419 90.916 1.00 16.53 103 GLY A O 1
ATOM 757 N N . PRO A 1 104 ? 38.907 37.261 92.726 1.00 15.21 104 PRO A N 1
ATOM 758 C CA . PRO A 1 104 ? 40.107 37.808 93.378 1.00 15.14 104 PRO A CA 1
ATOM 759 C C . PRO A 1 104 ? 41.072 36.742 93.943 1.00 15.33 104 PRO A C 1
ATOM 760 O O . PRO A 1 104 ? 42.272 37.031 94.042 1.00 13.69 104 PRO A O 1
ATOM 764 N N . ALA A 1 105 ? 40.575 35.559 94.309 1.00 10.07 105 ALA A N 1
ATOM 765 C CA . ALA A 1 105 ? 41.465 34.464 94.684 1.00 11.26 105 ALA A CA 1
ATOM 766 C C . ALA A 1 105 ? 42.429 34.189 93.527 1.00 15.06 105 ALA A C 1
ATOM 767 O O . ALA A 1 105 ? 43.659 34.123 93.713 1.00 11.29 105 ALA A O 1
ATOM 769 N N . TYR A 1 106 ? 41.851 34.075 92.329 1.00 15.13 106 TYR A N 1
ATOM 770 C CA . TYR A 1 106 ? 42.602 33.847 91.092 1.00 14.32 106 TYR A CA 1
ATOM 771 C C . TYR A 1 106 ? 43.515 35.013 90.709 1.00 13.72 106 TYR A C 1
ATOM 772 O O . TYR A 1 106 ? 44.696 34.816 90.432 1.00 14.30 106 TYR A O 1
ATOM 781 N N . ARG A 1 107 ? 42.961 36.223 90.698 1.00 14.39 107 ARG A N 1
ATOM 782 C CA . ARG A 1 107 ? 43.725 37.429 90.383 1.00 14.15 107 ARG A CA 1
ATOM 783 C C . ARG A 1 107 ? 44.909 37.614 91.328 1.00 11.74 107 ARG A C 1
ATOM 784 O O . ARG A 1 107 ? 45.928 38.162 90.962 1.00 15.41 107 ARG A O 1
ATOM 792 N N . SER A 1 108 ? 44.768 37.143 92.555 1.00 16.79 108 SER A N 1
ATOM 793 C CA . SER A 1 108 ? 45.793 37.361 93.559 1.00 16.03 108 SER A CA 1
ATOM 794 C C . SER A 1 108 ? 46.866 36.298 93.487 1.00 17.03 108 SER A C 1
ATOM 795 O O . SER A 1 108 ? 48.053 36.611 93.548 1.00 20.79 108 SER A O 1
ATOM 798 N N . ALA A 1 109 ? 46.454 35.042 93.355 1.00 15.01 109 ALA A N 1
ATOM 799 C CA . ALA A 1 109 ? 47.437 33.964 93.286 1.00 21.95 109 ALA A CA 1
ATOM 800 C C . ALA A 1 109 ? 47.982 33.703 91.864 1.00 22.95 109 ALA A C 1
ATOM 801 O O . ALA A 1 109 ? 48.992 33.010 91.703 1.00 20.78 109 ALA A O 1
ATOM 803 N N . LYS A 1 110 ? 47.315 34.261 90.852 1.00 15.45 110 LYS A N 1
ATOM 804 C CA . LYS A 1 110 ? 47.800 34.211 89.465 1.00 22.14 110 LYS A CA 1
ATOM 805 C C . LYS A 1 110 ? 48.211 32.811 88.984 1.00 22.99 110 LYS A C 1
ATOM 806 O O . LYS A 1 110 ? 49.357 32.600 88.604 1.00 22.05 110 LYS A O 1
ATOM 812 N N . PRO A 1 111 ? 47.276 31.842 89.012 1.00 26.01 111 PRO A N 1
ATOM 813 C CA . PRO A 1 111 ? 47.659 30.499 88.555 1.00 27.11 111 PRO A CA 1
ATOM 814 C C . PRO A 1 111 ? 47.844 30.394 87.023 1.00 27.55 111 PRO A C 1
ATOM 815 O O . PRO A 1 111 ? 47.495 31.312 86.254 1.00 19.80 111 PRO A O 1
ATOM 819 N N . ALA A 1 112 ? 48.424 29.280 86.584 1.00 25.07 112 ALA A N 1
ATOM 820 C CA . ALA A 1 112 ? 48.787 29.151 85.179 1.00 26.62 112 ALA A CA 1
ATOM 821 C C . ALA A 1 112 ? 47.563 28.896 84.304 1.00 30.77 112 ALA A C 1
ATOM 822 O O . ALA A 1 112 ? 46.534 28.385 84.771 1.00 28.73 112 ALA A O 1
ATOM 824 N N . TYR A 1 113 ? 47.670 29.252 83.031 1.00 33.03 113 TYR A N 1
ATOM 825 C CA . TYR A 1 113 ? 46.558 29.037 82.114 1.00 31.13 113 TYR A CA 1
ATOM 826 C C . TYR A 1 113 ? 47.028 28.742 80.689 1.00 38.14 113 TYR A C 1
ATOM 827 O O . TYR A 1 113 ? 48.134 29.127 80.289 1.00 40.24 113 TYR A O 1
ATOM 836 N N . LYS A 1 114 ? 46.188 28.045 79.928 1.00 38.08 114 LYS A N 1
ATOM 837 C CA . LYS A 1 114 ? 46.431 27.887 78.492 1.00 34.93 114 LYS A CA 1
ATOM 838 C C . LYS A 1 114 ? 45.197 28.330 77.731 1.00 31.94 114 LYS A C 1
ATOM 839 O O . LYS A 1 114 ? 44.083 28.201 78.233 1.00 37.79 114 LYS A O 1
ATOM 845 N N . THR A 1 115 ? 45.388 28.855 76.527 1.00 36.29 115 THR A N 1
ATOM 846 C CA . THR A 1 115 ? 44.252 29.161 75.668 1.00 37.91 115 THR A CA 1
ATOM 847 C C . THR A 1 115 ? 44.236 28.237 74.443 1.00 39.49 115 THR A C 1
ATOM 848 O O . THR A 1 115 ? 45.283 27.783 73.990 1.00 35.12 115 THR A O 1
ATOM 852 N N . TYR A 1 116 ? 43.046 27.935 73.927 1.00 41.38 116 TYR A N 1
ATOM 853 C CA . TYR A 1 116 ? 42.910 26.928 72.867 1.00 43.40 116 TYR A CA 1
ATOM 854 C C . TYR A 1 116 ? 42.126 27.440 71.642 1.00 47.84 116 TYR A C 1
ATOM 855 O O . TYR A 1 116 ? 41.298 28.346 71.774 1.00 42.22 116 TYR A O 1
ATOM 864 N N . ARG A 1 117 ? 42.401 26.871 70.462 1.00 46.38 117 ARG A N 1
ATOM 865 C CA . ARG A 1 117 ? 41.790 27.343 69.209 1.00 47.31 117 ARG A CA 1
ATOM 866 C C . ARG A 1 117 ? 41.654 26.243 68.141 1.00 49.58 117 ARG A C 1
ATOM 867 O O . ARG A 1 117 ? 42.335 25.211 68.200 1.00 47.48 117 ARG A O 1
ATOM 875 N N . TYR A 1 118 ? 40.769 26.479 67.172 1.00 52.59 118 TYR A N 1
ATOM 876 C CA . TYR A 1 118 ? 40.476 25.527 66.102 1.00 50.42 118 TYR A CA 1
ATO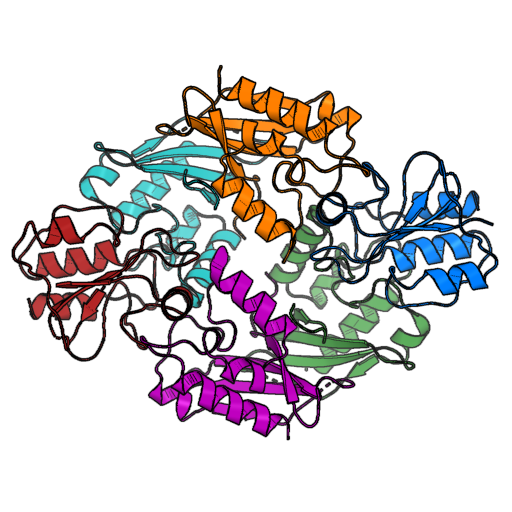M 877 C C . TYR A 1 118 ? 40.530 26.235 64.746 1.00 47.18 118 TYR A C 1
ATOM 878 O O . TYR A 1 118 ? 41.519 26.899 64.410 1.00 52.52 118 TYR A O 1
ATOM 887 N N . ASN B 2 29 ? 44.022 65.406 102.827 1.00 36.40 30 ASN B N 1
ATOM 888 C CA . ASN B 2 29 ? 44.468 64.727 104.048 1.00 52.15 30 ASN B CA 1
ATOM 889 C C . ASN B 2 29 ? 43.303 64.187 104.902 1.00 40.95 30 ASN B C 1
ATOM 890 O O . ASN B 2 29 ? 43.461 63.849 106.081 1.00 33.99 30 ASN B O 1
ATOM 895 N N . SER B 2 30 ? 42.128 64.118 104.292 1.00 36.26 31 SER B N 1
ATOM 896 C CA . SER B 2 30 ? 40.932 63.645 104.974 1.00 33.81 31 SER B CA 1
ATOM 897 C C . SER B 2 30 ? 40.730 62.167 104.673 1.00 31.65 31 SER B C 1
ATOM 898 O O . SER B 2 30 ? 41.177 61.675 103.633 1.00 29.83 31 SER B O 1
ATOM 901 N N . PRO B 2 31 ? 40.046 61.454 105.577 1.00 26.87 32 PRO B N 1
ATOM 902 C CA . PRO B 2 31 ? 39.799 60.031 105.321 1.00 25.49 32 PRO B CA 1
ATOM 903 C C . PRO B 2 31 ? 39.030 59.788 104.010 1.00 24.35 32 PRO B C 1
ATOM 904 O O . PRO B 2 31 ? 39.250 58.767 103.360 1.00 22.71 32 PRO B O 1
ATOM 908 N N . GLU B 2 32 ? 38.168 60.722 103.618 1.00 21.58 33 GLU B N 1
ATOM 909 C CA . GLU B 2 32 ? 37.396 60.570 102.393 1.00 22.17 33 GLU B CA 1
ATOM 910 C C . GLU B 2 32 ? 38.345 60.575 101.204 1.00 22.99 33 GLU B C 1
ATOM 911 O O . GLU B 2 32 ? 38.121 59.875 100.220 1.00 23.02 33 GLU B O 1
ATOM 917 N N . ALA B 2 33 ? 39.411 61.367 101.306 1.00 25.20 34 ALA B N 1
ATOM 918 C CA . ALA B 2 33 ? 40.399 61.472 100.228 1.00 25.66 34 ALA B CA 1
ATOM 919 C C . ALA B 2 33 ? 41.343 60.274 100.211 1.00 21.13 34 ALA B C 1
ATOM 920 O O . ALA B 2 33 ? 41.715 59.790 99.143 1.00 25.05 34 ALA B O 1
ATOM 922 N N . ALA B 2 34 ? 41.727 59.801 101.393 1.00 19.04 35 ALA B N 1
ATOM 923 C CA . ALA B 2 34 ? 42.522 58.585 101.499 1.00 18.88 35 ALA B CA 1
ATOM 924 C C . ALA B 2 34 ? 41.751 57.460 100.832 1.00 20.35 35 ALA B C 1
ATOM 925 O O . ALA B 2 34 ? 42.315 56.634 100.123 1.00 18.72 35 ALA B O 1
ATOM 927 N N . ALA B 2 35 ? 40.436 57.492 101.028 1.00 24.97 36 ALA B N 1
ATOM 928 C CA . ALA B 2 35 ? 39.529 56.461 100.558 1.00 20.58 36 ALA B CA 1
ATOM 929 C C . ALA B 2 35 ? 39.337 56.488 99.048 1.00 20.60 36 ALA B C 1
ATOM 930 O O . ALA B 2 35 ? 39.353 55.440 98.378 1.00 19.65 36 ALA B O 1
ATOM 932 N N . ILE B 2 36 ? 39.137 57.691 98.521 1.00 20.93 37 ILE B N 1
ATOM 933 C CA . ILE B 2 36 ? 38.901 57.857 97.096 1.00 25.00 37 ILE B CA 1
ATOM 934 C C . ILE B 2 36 ? 40.183 57.527 96.326 1.00 23.65 37 ILE B C 1
ATOM 935 O O . ILE B 2 36 ? 40.150 56.848 95.280 1.00 26.38 37 ILE B O 1
ATOM 940 N N . SER B 2 37 ? 41.318 57.969 96.861 1.00 17.29 38 SER B N 1
ATOM 941 C CA . SER B 2 37 ? 42.565 57.732 96.172 1.00 21.53 38 SER B CA 1
ATOM 942 C C . SER B 2 37 ? 42.940 56.252 96.256 1.00 19.86 38 SER B C 1
ATOM 943 O O . SER B 2 37 ? 43.372 55.670 95.263 1.00 22.90 38 SER B O 1
ATOM 946 N N . PHE B 2 38 ? 42.747 55.643 97.423 1.00 18.95 39 PHE B N 1
ATOM 947 C CA . PHE B 2 38 ? 42.940 54.204 97.553 1.00 18.91 39 PHE B CA 1
ATOM 948 C C . PHE B 2 38 ? 42.117 53.399 96.562 1.00 17.58 39 PHE B C 1
ATOM 949 O O . PHE B 2 38 ? 42.658 52.534 95.900 1.00 18.24 39 PHE B O 1
ATOM 957 N N . TYR B 2 39 ? 40.813 53.641 96.463 1.00 17.61 40 TYR B N 1
ATOM 958 C CA . TYR B 2 39 ? 40.040 52.785 95.570 1.00 16.32 40 TYR B CA 1
ATOM 959 C C . TYR B 2 39 ? 40.351 53.040 94.108 1.00 22.42 40 TYR B C 1
ATOM 960 O O . TYR B 2 39 ? 40.334 52.112 93.283 1.00 23.61 40 TYR B O 1
ATOM 969 N N . THR B 2 40 ? 40.656 54.294 93.794 1.00 24.25 41 THR B N 1
ATOM 970 C CA . THR B 2 40 ? 41.115 54.638 92.457 1.00 20.66 41 THR B CA 1
ATOM 971 C C . THR B 2 40 ? 42.385 53.860 92.077 1.00 20.40 41 THR B C 1
ATOM 972 O O . THR B 2 40 ? 42.478 53.312 90.980 1.00 26.25 41 THR B O 1
ATOM 976 N N . TRP B 2 41 ? 43.352 53.793 92.984 1.00 17.30 42 TRP B N 1
ATOM 977 C CA . TRP B 2 41 ? 44.570 53.032 92.733 1.00 17.10 42 TRP B CA 1
ATOM 978 C C . TRP B 2 41 ? 44.275 51.525 92.668 1.00 25.40 42 TRP B C 1
ATOM 979 O O . TRP B 2 41 ? 44.824 50.798 91.822 1.00 25.31 42 TRP B O 1
ATOM 990 N N . PHE B 2 42 ? 43.398 51.073 93.564 1.00 19.13 43 PHE B N 1
ATOM 991 C CA . PHE B 2 42 ? 43.050 49.672 93.683 1.00 19.58 43 PHE B CA 1
ATOM 992 C C . PHE B 2 42 ? 42.442 49.102 92.403 1.00 21.31 43 PHE B C 1
ATOM 993 O O . PHE B 2 42 ? 42.790 47.990 91.987 1.00 18.67 43 PHE B O 1
ATOM 1001 N N . ILE B 2 43 ? 41.518 49.836 91.796 1.00 17.83 44 ILE B N 1
ATOM 1002 C CA . ILE B 2 43 ? 40.839 49.301 90.626 1.00 20.05 44 ILE B CA 1
ATOM 1003 C C . ILE B 2 43 ? 41.819 49.205 89.459 1.00 22.56 44 ILE B C 1
ATOM 1004 O O . ILE B 2 43 ? 41.765 48.280 88.629 1.00 25.77 44 ILE B O 1
ATOM 1009 N N . GLN B 2 44 ? 42.752 50.141 89.425 1.00 22.11 45 GLN B N 1
ATOM 1010 C CA . GLN B 2 44 ? 43.694 50.187 88.324 1.00 25.72 45 GLN B CA 1
ATOM 1011 C C . GLN B 2 44 ? 44.820 49.182 88.499 1.00 25.06 45 GLN B C 1
ATOM 1012 O O . GLN B 2 44 ? 45.594 48.946 87.566 1.00 28.64 45 GLN B O 1
ATOM 1018 N N . HIS B 2 45 ? 44.890 48.572 89.680 1.00 18.51 46 HIS B N 1
ATOM 1019 C CA . HIS B 2 45 ? 45.890 47.542 89.938 1.00 20.61 46 HIS B CA 1
ATOM 1020 C C . HIS B 2 45 ? 45.250 46.207 90.212 1.00 20.95 46 HIS B C 1
ATOM 1021 O O . HIS B 2 45 ? 45.858 45.344 90.847 1.00 20.71 46 HIS B O 1
ATOM 1028 N N . ASP B 2 46 ? 44.022 46.062 89.717 1.00 17.75 47 ASP B N 1
ATOM 1029 C CA . ASP B 2 46 ? 43.224 44.853 89.846 1.00 18.00 47 ASP B CA 1
ATOM 1030 C C . ASP B 2 46 ? 42.869 44.437 88.412 1.00 20.70 47 ASP B C 1
ATOM 1031 O O . ASP B 2 46 ? 41.991 45.027 87.788 1.00 20.35 47 ASP B O 1
ATOM 1036 N N . SER B 2 47 ? 43.588 43.445 87.890 1.00 21.74 48 SER B N 1
ATOM 1037 C CA . SER B 2 47 ? 43.454 43.004 86.503 1.00 18.42 48 SER B CA 1
ATOM 1038 C C . SER B 2 47 ? 43.891 41.539 86.394 1.00 21.68 48 SER B C 1
ATOM 1039 O O . SER B 2 47 ? 44.147 40.885 87.399 1.00 19.12 48 SER B O 1
ATOM 1042 N N . ASP B 2 48 ? 44.003 41.032 85.172 1.00 19.94 49 ASP B N 1
ATOM 1043 C CA . ASP B 2 48 ? 44.437 39.661 84.975 1.00 16.01 49 ASP B CA 1
ATOM 1044 C C . ASP B 2 48 ? 45.971 39.556 85.056 1.00 24.84 49 ASP B C 1
ATOM 1045 O O . ASP B 2 48 ? 46.534 38.457 85.039 1.00 26.05 49 ASP B O 1
ATOM 1050 N N . GLN B 2 49 ? 46.648 40.700 85.159 1.00 23.76 50 GLN B N 1
ATOM 1051 C CA . GLN B 2 49 ? 48.110 40.709 85.230 1.00 28.75 50 GLN B CA 1
ATOM 1052 C C . GLN B 2 49 ? 48.615 41.064 86.636 1.00 29.27 50 GLN B C 1
ATOM 1053 O O . GLN B 2 49 ? 49.611 40.514 87.117 1.00 30.60 50 GLN B O 1
ATOM 1059 N N . THR B 2 50 ? 47.907 41.964 87.304 1.00 26.75 51 THR B N 1
ATOM 1060 C CA . THR B 2 50 ? 48.283 42.361 88.656 1.00 28.52 51 THR B CA 1
ATOM 1061 C C . THR B 2 50 ? 47.097 42.257 89.653 1.00 23.40 51 THR B C 1
ATOM 1062 O O . THR B 2 50 ? 45.955 42.087 89.229 1.00 21.12 51 THR B O 1
ATOM 1066 N N . TYR B 2 51 ? 47.397 42.333 90.956 1.00 19.73 52 TYR B N 1
ATOM 1067 C CA . TYR B 2 51 ? 46.409 42.372 92.048 1.00 19.59 52 TYR B CA 1
ATOM 1068 C C . TYR B 2 51 ? 46.952 43.193 93.232 1.00 19.82 52 TYR B C 1
ATOM 1069 O O . TYR B 2 51 ? 48.082 42.969 93.671 1.00 18.20 52 TYR B O 1
ATOM 1078 N N . PRO B 2 52 ? 46.133 44.115 93.782 1.00 18.35 53 PRO B N 1
ATOM 1079 C CA . PRO B 2 52 ? 46.705 45.178 94.624 1.00 18.75 53 PRO B CA 1
ATOM 1080 C C . PRO B 2 52 ? 47.288 44.747 95.966 1.00 20.78 53 PRO B C 1
ATOM 1081 O O . PRO B 2 52 ? 47.996 45.537 96.592 1.00 22.65 53 PRO B O 1
ATOM 1085 N N . LEU B 2 53 ? 47.017 43.525 96.403 1.00 16.25 54 LEU B N 1
ATOM 1086 C CA . LEU B 2 53 ? 47.536 43.085 97.691 1.00 18.56 54 LEU B CA 1
ATOM 1087 C C . LEU B 2 53 ? 48.951 42.525 97.516 1.00 24.63 54 LEU B C 1
ATOM 1088 O O . LEU B 2 53 ? 49.731 42.434 98.475 1.00 18.88 54 LEU B O 1
ATOM 1093 N N . SER B 2 54 ? 49.266 42.155 96.274 1.00 24.38 55 SER B N 1
ATOM 1094 C CA . SER B 2 54 ? 50.596 41.705 95.908 1.00 22.67 55 SER B CA 1
ATOM 1095 C C . SER B 2 54 ? 51.536 42.921 95.853 1.00 29.91 55 SER B C 1
ATOM 1096 O O . SER B 2 54 ? 52.681 42.857 96.305 1.00 29.07 55 SER B O 1
ATOM 1099 N N . GLU B 2 55 ? 51.020 44.033 95.328 1.00 30.25 56 GLU B N 1
ATOM 1100 C CA . GLU B 2 55 ? 51.770 45.287 95.187 1.00 30.29 56 GLU B CA 1
ATOM 1101 C C . GLU B 2 55 ? 52.221 45.876 96.509 1.00 27.52 56 GLU B C 1
ATOM 1102 O O . GLU B 2 55 ? 51.410 46.084 97.390 1.00 26.94 56 GLU B O 1
ATOM 1108 N N . PRO B 2 56 ? 53.517 46.199 96.632 1.00 36.65 57 PRO B N 1
ATOM 1109 C CA . PRO B 2 56 ? 54.055 46.756 97.882 1.00 30.77 57 PRO B CA 1
ATOM 1110 C C . PRO B 2 56 ? 53.438 48.114 98.220 1.00 31.55 57 PRO B C 1
ATOM 1111 O O . PRO B 2 56 ? 53.341 48.477 99.405 1.00 34.31 57 PRO B O 1
ATOM 1115 N N . ASP B 2 57 ? 53.018 48.852 97.193 1.00 27.23 58 ASP B N 1
ATOM 1116 C CA . ASP B 2 57 ? 52.309 50.118 97.394 1.00 34.24 58 ASP B CA 1
ATOM 1117 C C . ASP B 2 57 ? 51.055 50.005 98.278 1.00 32.25 58 ASP B C 1
ATOM 1118 O O . ASP B 2 57 ? 50.565 51.005 98.814 1.00 32.64 58 ASP B O 1
ATOM 1123 N N . ILE B 2 58 ? 50.553 48.783 98.433 1.00 31.68 59 ILE B N 1
ATOM 1124 C CA . ILE B 2 58 ? 49.450 48.503 99.340 1.00 28.50 59 ILE B CA 1
ATOM 1125 C C . ILE B 2 58 ? 49.725 49.094 100.732 1.00 26.88 59 ILE B C 1
ATOM 1126 O O . ILE B 2 58 ? 48.806 49.636 101.365 1.00 26.22 59 ILE B O 1
ATOM 1131 N N . GLU B 2 59 ? 50.987 49.046 101.182 1.00 24.13 60 GLU B N 1
ATOM 1132 C CA . GLU B 2 59 ? 51.293 49.449 102.563 1.00 28.04 60 GLU B CA 1
ATOM 1133 C C . GLU B 2 59 ? 51.088 50.949 102.751 1.00 24.20 60 GLU B C 1
ATOM 1134 O O . GLU B 2 59 ? 50.978 51.424 103.872 1.00 22.18 60 GLU B O 1
ATOM 1140 N N . ARG B 2 60 ? 51.019 51.682 101.644 1.00 23.93 61 ARG B N 1
ATOM 1141 C CA . ARG B 2 60 ? 50.815 53.122 101.703 1.00 29.46 61 ARG B CA 1
ATOM 1142 C C . ARG B 2 60 ? 49.404 53.440 102.172 1.00 33.81 61 ARG B C 1
ATOM 1143 O O . ARG B 2 60 ? 49.163 54.482 102.787 1.00 29.76 61 ARG B O 1
ATOM 1151 N N . TYR B 2 61 ? 48.473 52.535 101.875 1.00 32.28 62 TYR B N 1
ATOM 1152 C CA . TYR B 2 61 ? 47.053 52.793 102.104 1.00 30.36 62 TYR B CA 1
ATOM 1153 C C . TYR B 2 61 ? 46.456 51.984 103.256 1.00 26.53 62 TYR B C 1
ATOM 1154 O O . TYR B 2 61 ? 45.543 52.449 103.945 1.00 25.75 62 TYR B O 1
ATOM 1163 N N . VAL B 2 62 ? 46.959 50.767 103.440 1.00 22.91 63 VAL B N 1
ATOM 1164 C CA . VAL B 2 62 ? 46.373 49.825 104.376 1.00 20.70 63 VAL B CA 1
ATOM 1165 C C . VAL B 2 62 ? 47.315 49.584 105.544 1.00 22.13 63 VAL B C 1
ATOM 1166 O O . VAL B 2 62 ? 48.509 49.417 105.338 1.00 25.54 63 VAL B O 1
ATOM 1170 N N . ALA B 2 63 ? 46.785 49.579 106.767 1.00 19.76 64 ALA B N 1
ATOM 1171 C CA . ALA B 2 63 ? 47.590 49.253 107.943 1.00 20.69 64 ALA B CA 1
ATOM 1172 C C . ALA B 2 63 ? 48.347 47.917 107.756 1.00 26.40 64 ALA B C 1
ATOM 1173 O O . ALA B 2 63 ? 47.824 46.955 107.173 1.00 23.32 64 ALA B O 1
ATOM 1175 N N . THR B 2 64 ? 49.586 47.865 108.227 1.00 23.60 65 THR B N 1
ATOM 1176 C CA . THR B 2 64 ? 50.464 46.767 107.830 1.00 28.41 65 THR B CA 1
ATOM 1177 C C . THR B 2 64 ? 50.029 45.406 108.385 1.00 22.45 65 THR B C 1
ATOM 1178 O O . THR B 2 64 ? 50.143 44.389 107.702 1.00 21.54 65 THR B O 1
ATOM 1182 N N . ASP B 2 65 ? 49.505 45.391 109.605 1.00 21.18 66 ASP B N 1
ATOM 1183 C CA . ASP B 2 65 ? 49.083 44.132 110.199 1.00 21.03 66 ASP B CA 1
ATOM 1184 C C . ASP B 2 65 ? 47.893 43.576 109.438 1.00 21.35 66 ASP B C 1
ATOM 1185 O O . ASP B 2 65 ? 47.802 42.373 109.190 1.00 20.26 66 ASP B O 1
ATOM 1190 N N . THR B 2 66 ? 46.996 44.478 109.048 1.00 23.55 67 THR B N 1
ATOM 1191 C CA . THR B 2 66 ? 45.857 44.144 108.207 1.00 19.37 67 THR B CA 1
ATOM 1192 C C . THR B 2 66 ? 46.336 43.512 106.883 1.00 19.09 67 THR B C 1
ATOM 1193 O O . THR B 2 66 ? 45.749 42.539 106.403 1.00 18.88 67 THR B O 1
ATOM 1197 N N . VAL B 2 67 ? 47.414 44.049 106.316 1.00 16.56 68 VAL B N 1
ATOM 1198 C CA . VAL B 2 67 ? 47.956 43.534 105.066 1.00 15.18 68 VAL B CA 1
ATOM 1199 C C . VAL B 2 67 ? 48.531 42.131 105.268 1.00 18.84 68 VAL B C 1
ATOM 1200 O O . VAL B 2 67 ? 48.379 41.247 104.411 1.00 18.59 68 VAL B O 1
ATOM 1204 N N . GLY B 2 68 ? 49.189 41.927 106.405 1.00 19.66 69 GLY B N 1
ATOM 1205 C CA . GLY B 2 68 ? 49.723 40.620 106.739 1.00 12.34 69 GLY B CA 1
ATOM 1206 C C . GLY B 2 68 ? 48.621 39.585 106.836 1.00 13.18 69 GLY B C 1
ATOM 1207 O O . GLY B 2 68 ? 48.673 38.530 106.196 1.00 14.80 69 GLY B O 1
ATOM 1208 N N . ARG B 2 69 ? 47.610 39.891 107.642 1.00 16.63 70 ARG B N 1
ATOM 1209 C CA . ARG B 2 69 ? 46.461 38.999 107.791 1.00 15.94 70 ARG B CA 1
ATOM 1210 C C . ARG B 2 69 ? 45.776 38.681 106.458 1.00 15.04 70 ARG B C 1
ATOM 1211 O O . ARG B 2 69 ? 45.455 37.512 106.175 1.00 13.78 70 ARG B O 1
ATOM 1219 N N . LEU B 2 70 ? 45.586 39.714 105.634 1.00 13.45 71 LEU B N 1
ATOM 1220 C CA . LEU B 2 70 ? 44.905 39.547 104.353 1.00 13.67 71 LEU B CA 1
ATOM 1221 C C . LEU B 2 70 ? 45.696 38.639 103.403 1.00 14.49 71 LEU B C 1
ATOM 1222 O O . LEU B 2 70 ? 45.133 37.762 102.742 1.00 12.85 71 LEU B O 1
ATOM 1227 N N . ARG B 2 71 ? 47.008 38.842 103.385 1.00 14.58 72 ARG B N 1
ATOM 1228 C CA . ARG B 2 71 ? 47.910 38.044 102.590 1.00 11.57 72 ARG B CA 1
ATOM 1229 C C . ARG B 2 71 ? 47.850 36.592 103.027 1.00 10.82 72 ARG B C 1
ATOM 1230 O O . ARG B 2 71 ? 47.851 35.660 102.200 1.00 12.78 72 ARG B O 1
ATOM 1238 N N . ASN B 2 72 ? 47.734 36.392 104.326 1.00 10.67 73 ASN B N 1
ATOM 1239 C CA . ASN B 2 72 ? 47.581 35.042 104.808 1.00 12.91 73 ASN B CA 1
ATOM 1240 C C . ASN B 2 72 ? 46.252 34.407 104.410 1.00 14.70 73 ASN B C 1
ATOM 1241 O O . ASN B 2 72 ? 46.201 33.220 104.069 1.00 12.97 73 ASN B O 1
ATOM 1246 N N . ASP B 2 73 ? 45.174 35.187 104.465 1.00 13.97 74 ASP B N 1
ATOM 1247 C CA . ASP B 2 73 ? 43.861 34.638 104.137 1.00 18.00 74 ASP B CA 1
ATOM 1248 C C . ASP B 2 73 ? 43.822 34.241 102.662 1.00 20.00 74 ASP B C 1
ATOM 1249 O O . ASP B 2 73 ? 43.422 33.115 102.310 1.00 15.09 74 ASP B O 1
ATOM 1254 N N . TYR B 2 74 ? 44.252 35.175 101.812 1.00 15.09 75 TYR B N 1
ATOM 1255 C CA . TYR B 2 74 ? 44.295 34.949 100.371 1.00 16.90 75 TYR B CA 1
ATOM 1256 C C . TYR B 2 74 ? 45.178 33.750 100.007 1.00 18.30 75 TYR B C 1
ATOM 1257 O O . TYR B 2 74 ? 44.890 33.034 99.054 1.00 15.04 75 TYR B O 1
ATOM 1266 N N . ALA B 2 75 ? 46.265 33.535 100.744 1.00 14.70 76 ALA B N 1
ATOM 1267 C CA . ALA B 2 75 ? 47.180 32.470 100.342 1.00 14.63 76 ALA B CA 1
ATOM 1268 C C . ALA B 2 75 ? 46.725 31.082 100.774 1.00 15.41 76 ALA B C 1
ATOM 1269 O O . ALA B 2 75 ? 47.162 30.081 100.223 1.00 14.04 76 ALA B O 1
ATOM 1271 N N . HIS B 2 76 ? 45.826 31.019 101.743 1.00 20.36 77 HIS B N 1
ATOM 1272 C CA . HIS B 2 76 ? 45.393 29.719 102.246 1.00 17.98 77 HIS B CA 1
ATOM 1273 C C . HIS B 2 76 ? 43.955 29.400 101.914 1.00 14.06 77 HIS B C 1
ATOM 1274 O O . HIS B 2 76 ? 43.685 28.775 100.893 1.00 19.34 77 HIS B O 1
ATOM 1281 N N . ALA B 2 77 ? 43.035 29.839 102.763 1.00 18.85 78 ALA B N 1
ATOM 1282 C CA . ALA B 2 77 ? 41.597 29.606 102.564 1.00 13.29 78 ALA B CA 1
ATOM 1283 C C . ALA B 2 77 ? 41.003 30.381 101.383 1.00 15.28 78 ALA B C 1
ATOM 1284 O O . ALA B 2 77 ? 39.983 29.990 100.825 1.00 18.36 78 ALA B O 1
ATOM 1286 N N . GLY B 2 78 ? 41.638 31.484 101.007 1.00 19.87 79 GLY B N 1
ATOM 1287 C CA . GLY B 2 78 ? 41.077 32.394 100.023 1.00 13.48 79 GLY B CA 1
ATOM 1288 C C . GLY B 2 78 ? 40.679 33.662 100.742 1.00 15.82 79 GLY B C 1
ATOM 1289 O O . GLY B 2 78 ? 40.741 33.730 101.975 1.00 22.96 79 GLY B O 1
ATOM 1290 N N . PRO B 2 79 ? 40.292 34.688 99.986 1.00 15.50 80 PRO B N 1
ATOM 1291 C CA . PRO B 2 79 ? 39.711 35.902 100.568 1.00 14.93 80 PRO B CA 1
ATOM 1292 C C . PRO B 2 79 ? 38.557 35.565 101.520 1.00 15.44 80 PRO B C 1
ATOM 1293 O O . PRO B 2 79 ? 37.783 34.637 101.250 1.00 12.80 80 PRO B O 1
ATOM 1297 N N . PRO B 2 80 ? 38.422 36.323 102.619 1.00 17.42 81 PRO B N 1
ATOM 1298 C CA . PRO B 2 80 ? 37.288 36.046 103.512 1.00 18.64 81 PRO B CA 1
ATOM 1299 C C . PRO B 2 80 ? 35.918 36.178 102.813 1.00 16.37 81 PRO B C 1
ATOM 1300 O O . PRO B 2 80 ? 35.614 37.154 102.113 1.00 17.98 81 PRO B O 1
ATOM 1304 N N . ASN B 2 81 ? 35.119 35.138 102.998 1.00 19.38 82 ASN B N 1
ATOM 1305 C CA . ASN B 2 81 ? 33.745 35.045 102.500 1.00 20.08 82 ASN B CA 1
ATOM 1306 C C . ASN B 2 81 ? 33.571 34.832 101.010 1.00 18.02 82 ASN B C 1
ATOM 1307 O O . ASN B 2 81 ? 32.461 34.907 100.494 1.00 28.04 82 ASN B O 1
ATOM 1312 N N . GLY B 2 82 ? 34.662 34.549 100.321 1.00 17.70 83 GLY B N 1
ATOM 1313 C CA . GLY B 2 82 ? 34.592 34.279 98.903 1.00 16.51 83 GLY B CA 1
ATOM 1314 C C . GLY B 2 82 ? 34.790 35.503 98.042 1.00 17.30 83 GLY B C 1
ATOM 1315 O O . GLY B 2 82 ? 35.119 35.392 96.864 1.00 21.30 83 GLY B O 1
ATOM 1316 N N . VAL B 2 83 ? 34.588 36.681 98.614 1.00 17.13 84 VAL B N 1
ATOM 1317 C CA . VAL B 2 83 ? 34.621 37.895 97.808 1.00 16.66 84 VAL B CA 1
ATOM 1318 C C . VAL B 2 83 ? 35.892 38.691 97.996 1.00 12.63 84 VAL B C 1
ATOM 1319 O O . VAL B 2 83 ? 36.696 38.398 98.866 1.00 14.73 84 VAL B O 1
ATOM 1323 N N . ASP B 2 84 ? 36.063 39.706 97.163 1.00 12.83 85 ASP B N 1
ATOM 1324 C CA . ASP B 2 84 ? 37.174 40.619 97.300 1.00 11.10 85 ASP B CA 1
ATOM 1325 C C . ASP B 2 84 ? 37.051 41.290 98.654 1.00 12.35 85 ASP B C 1
ATOM 1326 O O . ASP B 2 84 ? 35.975 41.776 99.007 1.00 11.85 85 ASP B O 1
ATOM 1331 N N . TYR B 2 85 ? 38.133 41.324 99.424 1.00 9.36 86 TYR B N 1
ATOM 1332 C CA . TYR B 2 85 ? 38.018 41.916 100.744 1.00 9.20 86 TYR B CA 1
ATOM 1333 C C . TYR B 2 85 ? 37.720 43.415 100.676 1.00 11.19 86 TYR B C 1
ATOM 1334 O O . TYR B 2 85 ? 37.016 43.956 101.534 1.00 10.55 86 TYR B O 1
ATOM 1343 N N . PHE B 2 86 ? 38.230 44.079 99.646 1.00 9.84 87 PHE B N 1
ATOM 1344 C CA . PHE B 2 86 ? 38.190 45.537 99.612 1.00 10.86 87 PHE B CA 1
ATOM 1345 C C . PHE B 2 86 ? 36.961 46.045 98.886 1.00 13.51 87 PHE B C 1
ATOM 1346 O O . PHE B 2 86 ? 36.465 47.122 99.208 1.00 10.93 87 PHE B O 1
ATOM 1354 N N . LEU B 2 87 ? 36.473 45.246 97.929 1.00 11.13 88 LEU B N 1
ATOM 1355 C CA . LEU B 2 87 ? 35.374 45.637 97.054 1.00 11.27 88 LEU B CA 1
ATOM 1356 C C . LEU B 2 87 ? 34.127 44.808 97.319 1.00 12.78 88 LEU B C 1
ATOM 1357 O O . LEU B 2 87 ? 33.052 45.086 96.782 1.00 15.84 88 LEU B O 1
ATOM 1362 N N . LYS B 2 88 ? 34.287 43.778 98.139 1.00 13.57 89 LYS B N 1
ATOM 1363 C CA . LYS B 2 88 ? 33.183 42.917 98.568 1.00 11.90 89 LYS B CA 1
ATOM 1364 C C . LYS B 2 88 ? 32.380 42.267 97.441 1.00 11.46 89 LYS B C 1
ATOM 1365 O O . LYS B 2 88 ? 31.200 41.976 97.630 1.00 17.45 89 LYS B O 1
ATOM 1371 N N . VAL B 2 89 ? 32.998 42.058 96.278 1.00 10.70 90 VAL B N 1
ATOM 1372 C CA . VAL B 2 89 ? 32.378 41.278 95.192 1.00 13.65 90 VAL B CA 1
ATOM 1373 C C . VAL B 2 89 ? 33.325 40.234 94.579 1.00 14.13 90 VAL B C 1
ATOM 1374 O O . VAL B 2 89 ? 34.516 40.246 94.848 1.00 14.99 90 VAL B O 1
ATOM 1378 N N . GLN B 2 90 ? 32.804 39.321 93.766 1.00 15.10 91 GLN B N 1
ATOM 1379 C CA . GLN B 2 90 ? 33.686 38.452 92.991 1.00 16.66 91 GLN B CA 1
ATOM 1380 C C . GLN B 2 90 ? 34.083 39.129 91.695 1.00 15.64 91 GLN B C 1
ATOM 1381 O O . GLN B 2 90 ? 35.245 39.081 91.284 1.00 14.27 91 GLN B O 1
ATOM 1387 N N . ASP B 2 91 ? 33.109 39.770 91.056 1.00 17.66 92 ASP B N 1
ATOM 1388 C CA . ASP B 2 91 ? 33.294 40.258 89.693 1.00 21.04 92 ASP B CA 1
ATOM 1389 C C . ASP B 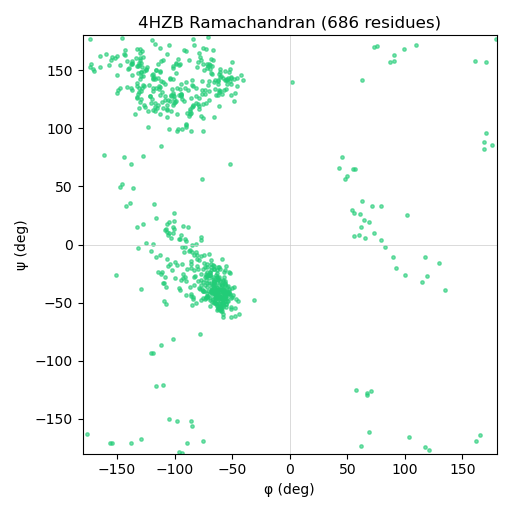2 91 ? 32.723 41.656 89.522 1.00 18.24 92 ASP B C 1
ATOM 1390 O O . ASP B 2 91 ? 31.722 41.990 90.141 1.00 19.53 92 ASP B O 1
ATOM 1395 N N . TYR B 2 92 ? 33.358 42.467 88.682 1.00 19.63 93 TYR B N 1
ATOM 1396 C CA . TYR B 2 92 ? 32.824 43.790 88.357 1.00 19.44 93 TYR B CA 1
ATOM 1397 C C . TYR B 2 92 ? 33.400 44.339 87.049 1.00 19.98 93 TYR B C 1
ATOM 1398 O O . TYR B 2 92 ? 34.416 43.849 86.548 1.00 18.46 93 TYR B O 1
ATOM 1407 N N . ASP B 2 93 ? 32.745 45.368 86.512 1.00 23.15 94 ASP B N 1
ATOM 1408 C CA . ASP B 2 93 ? 33.282 46.103 85.373 1.00 21.94 94 ASP B CA 1
ATOM 1409 C C . ASP B 2 93 ? 34.169 47.263 85.818 1.00 19.51 94 ASP B C 1
ATOM 1410 O O . ASP B 2 93 ? 33.686 48.234 86.402 1.00 21.98 94 ASP B O 1
ATOM 1415 N N . SER B 2 94 ? 35.461 47.147 85.524 1.00 17.91 95 SER B N 1
ATOM 1416 C CA . SER B 2 94 ? 36.469 48.114 85.936 1.00 17.84 95 SER B CA 1
ATOM 1417 C C . SER B 2 94 ? 36.154 49.535 85.547 1.00 23.81 95 SER B C 1
ATOM 1418 O O . SER B 2 94 ? 36.364 50.457 86.329 1.00 25.31 95 SER B O 1
ATOM 1421 N N . ARG B 2 95 ? 35.659 49.709 84.330 1.00 27.68 96 ARG B N 1
ATOM 1422 C CA . ARG B 2 95 ? 35.489 51.042 83.784 1.00 33.30 96 ARG B CA 1
ATOM 1423 C C . ARG B 2 95 ? 34.275 51.738 84.385 1.00 31.52 96 ARG B C 1
ATOM 1424 O O . ARG B 2 95 ? 34.312 52.944 84.653 1.00 32.00 96 ARG B O 1
ATOM 1432 N N . ASP B 2 96 ? 33.203 50.986 84.612 1.00 27.83 97 ASP B N 1
ATOM 1433 C CA . ASP B 2 96 ? 32.061 51.568 85.306 1.00 31.80 97 ASP B CA 1
ATOM 1434 C C . ASP B 2 96 ? 32.401 51.841 86.771 1.00 33.12 97 ASP B C 1
ATOM 1435 O O . ASP B 2 96 ? 32.130 52.931 87.280 1.00 33.66 97 ASP B O 1
ATOM 1440 N N . TRP B 2 97 ? 32.995 50.858 87.446 1.00 24.68 98 TRP B N 1
ATOM 1441 C CA . TRP B 2 97 ? 33.327 51.034 88.857 1.00 25.76 98 TRP B CA 1
ATOM 1442 C C . TRP B 2 97 ? 34.296 52.191 89.104 1.00 20.43 98 TRP B C 1
ATOM 1443 O O . TRP B 2 97 ? 34.145 52.928 90.067 1.00 24.50 98 TRP B O 1
ATOM 1454 N N . LEU B 2 98 ? 35.264 52.358 88.216 1.00 20.96 99 LEU B N 1
ATOM 1455 C CA . LEU B 2 98 ? 36.233 53.446 88.314 1.00 23.65 99 LEU B CA 1
ATOM 1456 C C . LEU B 2 98 ? 35.602 54.823 88.110 1.00 26.22 99 LEU B C 1
ATOM 1457 O O . LEU B 2 98 ? 36.073 55.823 88.664 1.00 22.47 99 LEU B O 1
ATOM 1462 N N . ALA B 2 99 ? 34.531 54.862 87.318 1.00 28.03 100 ALA B N 1
ATOM 1463 C CA . ALA B 2 99 ? 33.848 56.110 86.985 1.00 26.26 100 ALA B CA 1
ATOM 1464 C C . ALA B 2 99 ? 32.736 56.439 87.974 1.00 28.79 100 ALA B C 1
ATOM 1465 O O . ALA B 2 99 ? 32.020 57.433 87.817 1.00 26.37 100 ALA B O 1
ATOM 1467 N N . HIS B 2 100 ? 32.582 55.606 88.998 1.00 30.55 101 HIS B N 1
ATOM 1468 C CA . HIS B 2 100 ? 31.487 55.801 89.950 1.00 33.30 101 HIS B CA 1
ATOM 1469 C C . HIS B 2 100 ? 31.823 55.383 91.375 1.00 30.63 101 HIS B C 1
ATOM 1470 O O . HIS B 2 100 ? 31.054 54.652 92.014 1.00 33.00 101 HIS B O 1
ATOM 1477 N N . ILE B 2 101 ? 32.963 55.844 91.874 1.00 23.55 102 ILE B N 1
ATOM 1478 C CA . ILE B 2 101 ? 33.252 55.699 93.295 1.00 24.80 102 ILE B CA 1
ATOM 1479 C C . ILE B 2 101 ? 32.634 56.863 94.050 1.00 24.77 102 ILE B C 1
ATOM 1480 O O . ILE B 2 101 ? 33.200 57.946 94.102 1.00 29.88 102 ILE B O 1
ATOM 1485 N N . GLN B 2 102 ? 31.457 56.639 94.612 1.00 26.72 103 GLN B N 1
ATOM 1486 C CA . GLN B 2 102 ? 30.757 57.653 95.379 1.00 26.56 103 GLN B CA 1
ATOM 1487 C C . GLN B 2 102 ? 31.083 57.502 96.872 1.00 27.01 103 GLN B C 1
ATOM 1488 O O . GLN B 2 102 ? 30.956 56.430 97.448 1.00 20.47 103 GLN B O 1
ATOM 1494 N N . VAL B 2 103 ? 31.509 58.595 97.484 1.00 28.32 104 VAL B N 1
ATOM 1495 C CA . VAL B 2 103 ? 31.958 58.606 98.866 1.00 23.27 104 VAL B CA 1
ATOM 1496 C C . VAL B 2 103 ? 31.029 59.543 99.646 1.00 23.08 104 VAL B C 1
ATOM 1497 O O . VAL B 2 103 ? 30.563 60.546 99.111 1.00 25.08 104 VAL B O 1
ATOM 1501 N N . GLN B 2 104 ? 30.721 59.189 100.890 1.00 27.15 105 GLN B N 1
ATOM 1502 C CA . GLN B 2 104 ? 29.990 60.077 101.793 1.00 24.78 105 GLN B CA 1
ATOM 1503 C C . GLN B 2 104 ? 30.954 60.539 102.888 1.00 19.58 105 GLN B C 1
ATOM 1504 O O . GLN B 2 104 ? 31.981 59.901 103.098 1.00 19.79 105 GLN B O 1
ATOM 1510 N N . ARG B 2 105 ? 30.646 61.658 103.546 1.00 20.10 106 ARG B N 1
ATOM 1511 C CA . ARG B 2 105 ? 31.441 62.162 104.669 1.00 20.49 106 ARG B CA 1
ATOM 1512 C C . ARG B 2 105 ? 31.647 61.079 105.741 1.00 20.86 106 ARG B C 1
ATOM 1513 O O . ARG B 2 105 ? 30.808 60.217 105.934 1.00 23.60 106 ARG B O 1
ATOM 1521 N N . ALA B 2 106 ? 32.776 61.128 106.430 1.00 26.27 107 ALA B N 1
ATOM 1522 C CA . ALA B 2 106 ? 33.107 60.126 107.435 1.00 27.16 107 ALA B CA 1
ATOM 1523 C C . ALA B 2 106 ? 32.238 60.236 108.677 1.00 31.38 107 ALA B C 1
ATOM 1524 O O . ALA B 2 106 ? 31.924 61.337 109.133 1.00 38.72 107 ALA B O 1
ATOM 1526 N N . LEU B 2 107 ? 31.849 59.082 109.210 1.00 31.05 108 LEU B N 1
ATOM 1527 C CA . LEU B 2 107 ? 31.353 58.987 110.571 1.00 28.00 108 LEU B CA 1
ATOM 1528 C C . LEU B 2 107 ? 32.572 58.858 111.455 1.00 28.67 108 LEU B C 1
ATOM 1529 O O . LEU B 2 107 ? 33.378 57.946 111.267 1.00 26.38 108 LEU B O 1
ATOM 1542 N N . LEU B 2 109 ? 33.961 57.696 114.668 1.00 27.46 110 LEU B N 1
ATOM 1543 C CA . LEU B 2 109 ? 33.693 56.870 115.839 1.00 24.86 110 LEU B CA 1
ATOM 1544 C C . LEU B 2 109 ? 34.903 56.826 116.758 1.00 23.86 110 LEU B C 1
ATOM 1545 O O . LEU B 2 109 ? 35.718 55.907 116.693 1.00 26.90 110 LEU B O 1
ATOM 1550 N N . GLY B 2 110 ? 35.009 57.820 117.628 1.00 21.80 111 GLY B N 1
ATOM 1551 C CA . GLY B 2 110 ? 36.220 57.994 118.388 1.00 22.45 111 GLY B CA 1
ATOM 1552 C C . GLY B 2 110 ? 37.267 58.462 117.407 1.00 25.96 111 GLY B C 1
ATOM 1553 O O . GLY B 2 110 ? 37.065 59.430 116.669 1.00 27.98 111 GLY B O 1
ATOM 1554 N N . ASP B 2 111 ? 38.386 57.761 117.372 1.00 31.07 112 ASP B N 1
ATOM 1555 C CA . ASP B 2 111 ? 39.483 58.144 116.489 1.00 33.69 112 ASP B CA 1
ATOM 1556 C C . ASP B 2 111 ? 39.509 57.272 115.230 1.00 30.12 112 ASP B C 1
ATOM 1557 O O . ASP B 2 111 ? 40.468 57.307 114.465 1.00 31.24 112 ASP B O 1
ATOM 1562 N N . VAL B 2 112 ? 38.461 56.477 115.032 1.00 25.05 113 VAL B N 1
ATOM 1563 C CA . VAL B 2 112 ? 38.338 55.689 113.819 1.00 21.68 113 VAL B CA 1
ATOM 1564 C C . VAL B 2 112 ? 37.385 56.403 112.876 1.00 22.45 113 VAL B C 1
ATOM 1565 O O . VAL B 2 112 ? 36.251 56.700 113.238 1.00 25.57 113 VAL B O 1
ATOM 1569 N N . ALA B 2 113 ? 37.870 56.713 111.678 1.00 22.73 114 ALA B N 1
ATOM 1570 C CA . ALA B 2 113 ? 37.044 57.265 110.621 1.00 19.22 114 ALA B CA 1
ATOM 1571 C C . ALA B 2 113 ? 36.386 56.112 109.870 1.00 23.25 114 ALA B C 1
ATOM 1572 O O . ALA B 2 113 ? 37.070 55.189 109.426 1.00 19.76 114 ALA B O 1
ATOM 1574 N N . VAL B 2 114 ? 35.059 56.154 109.755 1.00 24.54 115 VAL B N 1
ATOM 1575 C CA . VAL B 2 114 ? 34.328 55.180 108.959 1.00 20.08 115 VAL B CA 1
ATOM 1576 C C . VAL B 2 114 ? 33.710 55.871 107.756 1.00 21.33 115 VAL B C 1
ATOM 1577 O O . VAL B 2 114 ? 32.811 56.698 107.887 1.00 26.31 115 VAL B O 1
ATOM 1581 N N . VAL B 2 115 ? 34.218 55.535 106.581 1.00 15.75 116 VAL B N 1
ATOM 1582 C CA . VAL B 2 115 ? 33.828 56.193 105.357 1.00 15.47 116 VAL B CA 1
ATOM 1583 C C . VAL B 2 115 ? 32.938 55.257 104.565 1.00 19.11 116 VAL B C 1
ATOM 1584 O O . VAL B 2 115 ? 33.371 54.167 104.180 1.00 19.34 116 VAL B O 1
ATOM 1588 N N . PRO B 2 116 ? 31.668 55.653 104.352 1.00 24.49 117 PRO B N 1
ATOM 1589 C CA . PRO B 2 116 ? 30.808 54.860 103.463 1.00 22.88 117 PRO B CA 1
ATOM 1590 C C . PRO B 2 116 ? 31.228 55.076 102.009 1.00 19.81 117 PRO B C 1
ATOM 1591 O O . PRO B 2 116 ? 31.446 56.227 101.616 1.00 21.14 117 PRO B O 1
ATOM 1595 N N . VAL B 2 117 ? 31.362 53.996 101.237 1.00 17.94 118 VAL B N 1
ATOM 1596 C CA . VAL B 2 117 ? 31.647 54.104 99.799 1.00 17.97 118 VAL B CA 1
ATOM 1597 C C . VAL B 2 117 ? 30.661 53.248 98.998 1.00 18.45 118 VAL B C 1
ATOM 1598 O O . VAL B 2 117 ? 30.246 52.187 99.464 1.00 16.51 118 VAL B O 1
ATOM 1602 N N . SER B 2 118 ? 30.282 53.723 97.809 1.00 20.29 119 SER B N 1
ATOM 1603 C CA . SER B 2 118 ? 29.389 53.016 96.881 1.00 19.00 119 SER B CA 1
ATOM 1604 C C . SER B 2 118 ? 29.999 52.960 95.476 1.00 24.41 119 SER B C 1
ATOM 1605 O O . SER B 2 118 ? 30.464 53.965 94.945 1.00 26.46 119 SER B O 1
ATOM 1608 N N . PHE B 2 119 ? 29.995 51.780 94.875 1.00 25.00 120 PHE B N 1
ATOM 1609 C CA . PHE B 2 119 ? 30.665 51.575 93.606 1.00 21.41 120 PHE B CA 1
ATOM 1610 C C . PHE B 2 119 ? 29.624 51.262 92.562 1.00 28.39 120 PHE B C 1
ATOM 1611 O O . PHE B 2 119 ? 28.649 50.571 92.867 1.00 31.74 120 PHE B O 1
ATOM 1619 N N . GLY B 2 120 ? 29.830 51.756 91.340 1.00 25.30 121 GLY B N 1
ATOM 1620 C CA . GLY B 2 120 ? 28.919 51.493 90.236 1.00 25.86 121 GLY B CA 1
ATOM 1621 C C . GLY B 2 120 ? 27.781 52.496 90.044 1.00 37.36 121 GLY B C 1
ATOM 1622 O O . GLY B 2 120 ? 27.385 53.214 90.970 1.00 32.96 121 GLY B O 1
ATOM 1623 N N . SER B 2 121 ? 27.241 52.528 88.827 1.00 40.82 122 SER B N 1
ATOM 1624 C CA . SER B 2 121 ? 26.167 53.450 88.468 1.00 38.69 122 SER B CA 1
ATOM 1625 C C . SER B 2 121 ? 24.802 52.804 88.632 1.00 42.40 122 SER B C 1
ATOM 1626 O O . SER B 2 121 ? 23.811 53.477 88.921 1.00 45.86 122 SER B O 1
ATOM 1629 N N . GLN B 2 122 ? 24.757 51.492 88.436 1.00 44.78 123 GLN B N 1
ATOM 1630 C CA . GLN B 2 122 ? 23.499 50.761 88.457 1.00 50.33 123 GLN B CA 1
ATOM 1631 C C . GLN B 2 122 ? 23.503 49.717 89.571 1.00 50.12 123 GLN B C 1
ATOM 1632 O O . GLN B 2 122 ? 24.302 48.776 89.548 1.00 44.11 123 GLN B O 1
ATOM 1638 N N . ASP B 2 123 ? 22.611 49.901 90.543 1.00 47.27 124 ASP B N 1
ATOM 1639 C CA . ASP B 2 123 ? 22.488 48.991 91.681 1.00 53.46 124 ASP B CA 1
ATOM 1640 C C . ASP B 2 123 ? 23.825 48.850 92.423 1.00 51.94 124 ASP B C 1
ATOM 1641 O O . ASP B 2 123 ? 24.409 47.763 92.469 1.00 49.06 124 ASP B O 1
ATOM 1646 N N . PRO B 2 124 ? 24.300 49.957 93.023 1.00 47.19 125 PRO B N 1
ATOM 1647 C CA . PRO B 2 124 ? 25.680 50.062 93.509 1.00 36.71 125 PRO B CA 1
ATOM 1648 C C . PRO B 2 124 ? 25.969 49.142 94.693 1.00 37.72 125 PRO B C 1
ATOM 1649 O O . PRO B 2 124 ? 25.056 48.804 95.446 1.00 35.58 125 PRO B O 1
ATOM 1653 N N . VAL B 2 125 ? 27.231 48.751 94.851 1.00 35.28 126 VAL B N 1
ATOM 1654 C CA . VAL B 2 125 ? 27.653 47.986 96.019 1.00 28.91 126 VAL B CA 1
ATOM 1655 C C . VAL B 2 125 ? 28.210 48.934 97.089 1.00 22.19 126 VAL B C 1
ATOM 1656 O O . VAL B 2 125 ? 28.942 49.863 96.776 1.00 15.49 126 VAL B O 1
ATOM 1660 N N . HIS B 2 126 ? 27.842 48.681 98.346 1.00 25.41 127 HIS B N 1
ATOM 1661 C CA . HIS B 2 126 ? 28.186 49.546 99.479 1.00 20.70 127 HIS B CA 1
ATOM 1662 C C . HIS B 2 126 ? 29.193 48.900 100.454 1.00 21.38 127 HIS B C 1
ATOM 1663 O O . HIS B 2 126 ? 29.009 47.752 100.887 1.00 18.44 127 HIS B O 1
ATOM 1670 N N . VAL B 2 127 ? 30.247 49.643 100.800 1.00 17.93 128 VAL B N 1
ATOM 1671 C CA . VAL B 2 127 ? 31.207 49.211 101.820 1.00 15.03 128 VAL B CA 1
ATOM 1672 C C . VAL B 2 127 ? 31.417 50.267 102.908 1.00 16.43 128 VAL B C 1
ATOM 1673 O O . VAL B 2 127 ? 31.101 51.451 102.723 1.00 19.32 128 VAL B O 1
ATOM 1677 N N . LEU B 2 128 ? 31.957 49.822 104.042 1.00 14.07 129 LEU B N 1
ATOM 1678 C CA . LEU B 2 128 ? 32.405 50.719 105.108 1.00 19.61 129 LEU B CA 1
ATOM 1679 C C . LEU B 2 128 ? 33.917 50.623 105.358 1.00 14.67 129 LEU B C 1
ATOM 1680 O O . LEU B 2 128 ? 34.420 49.589 105.787 1.00 14.42 129 LEU B O 1
ATOM 1685 N N . VAL B 2 129 ? 34.630 51.712 105.092 1.00 16.18 130 VAL B N 1
ATOM 1686 C CA . VAL B 2 129 ? 36.078 51.749 105.264 1.00 14.01 130 VAL B CA 1
ATOM 1687 C C . VAL B 2 129 ? 36.427 52.291 106.636 1.00 13.20 130 VAL B C 1
ATOM 1688 O O . VAL B 2 129 ? 35.991 53.359 107.000 1.00 14.68 130 VAL B O 1
ATOM 1692 N N . PHE B 2 130 ? 37.212 51.532 107.389 1.00 14.04 131 PHE B N 1
ATOM 1693 C CA . PHE B 2 130 ? 37.719 51.932 108.691 1.00 13.43 131 PHE B CA 1
ATOM 1694 C C . PHE B 2 130 ? 39.181 52.332 108.549 1.00 18.89 131 PHE B C 1
ATOM 1695 O O . PHE B 2 130 ? 40.059 51.486 108.250 1.00 19.11 131 PHE B O 1
ATOM 1703 N N . LEU B 2 131 ? 39.412 53.620 108.792 1.00 17.75 132 LEU B N 1
ATOM 1704 C CA . LEU B 2 131 ? 40.720 54.252 108.721 1.00 20.52 132 LEU B CA 1
ATOM 1705 C C . LEU B 2 131 ? 41.150 54.821 110.074 1.00 22.59 132 LEU B C 1
ATOM 1706 O O . LEU B 2 131 ? 40.326 55.332 110.838 1.00 21.63 132 LEU B O 1
ATOM 1711 N N . LYS B 2 132 ? 42.448 54.733 110.359 1.00 24.92 133 LYS B N 1
ATOM 1712 C CA . LYS B 2 132 ? 43.022 55.262 111.595 1.00 26.20 133 LYS B CA 1
ATOM 1713 C C . LYS B 2 132 ? 44.222 56.078 111.179 1.00 30.34 133 LYS B C 1
ATOM 1714 O O . LYS B 2 132 ? 44.771 55.851 110.088 1.00 31.71 133 LYS B O 1
ATOM 1720 N N . ARG B 2 133 ? 44.618 57.041 112.015 1.00 36.32 134 ARG B N 1
ATOM 1721 C CA . ARG B 2 133 ? 45.816 57.844 111.728 1.00 35.67 134 ARG B CA 1
ATOM 1722 C C . ARG B 2 133 ? 47.101 57.185 112.242 1.00 35.72 134 ARG B C 1
ATOM 1723 O O . ARG B 2 133 ? 47.282 56.975 113.446 1.00 38.12 134 ARG B O 1
ATOM 1731 N N . VAL B 2 134 ? 47.978 56.839 111.309 1.00 39.00 135 VAL B N 1
ATOM 1732 C CA . VAL B 2 134 ? 49.196 56.103 111.629 1.00 48.34 135 VAL B CA 1
ATOM 1733 C C . VAL B 2 134 ? 50.357 57.051 111.942 1.00 56.25 135 VAL B C 1
ATOM 1734 O O . VAL B 2 134 ? 51.102 56.839 112.908 1.00 57.46 135 VAL B O 1
ATOM 1738 N N . ASP B 2 135 ? 50.487 58.093 111.120 1.00 57.88 136 ASP B N 1
ATOM 1739 C CA . ASP B 2 135 ? 51.459 59.171 111.306 1.00 56.14 136 ASP B CA 1
ATOM 1740 C C . ASP B 2 135 ? 50.962 60.342 110.468 1.00 55.78 136 ASP B C 1
ATOM 1741 O O . ASP B 2 135 ? 51.450 60.570 109.355 1.00 53.71 136 ASP B O 1
ATOM 1746 N N . ALA B 2 136 ? 49.954 61.049 110.979 1.00 54.92 137 ALA B N 1
ATOM 1747 C CA . ALA B 2 136 ? 49.273 62.119 110.227 1.00 55.39 137 ALA B CA 1
ATOM 1748 C C . ALA B 2 136 ? 48.705 61.672 108.869 1.00 48.77 137 ALA B C 1
ATOM 1749 O O . ALA B 2 136 ? 48.214 62.497 108.087 1.00 49.22 137 ALA B O 1
ATOM 1751 N N . THR B 2 137 ? 48.769 60.363 108.619 1.00 43.19 138 THR B N 1
ATOM 1752 C CA . THR B 2 137 ? 48.230 59.729 107.420 1.00 46.35 138 THR B CA 1
ATOM 1753 C C . THR B 2 137 ? 47.140 58.715 107.788 1.00 40.82 138 THR B C 1
ATOM 1754 O O . THR B 2 137 ? 47.258 58.012 108.801 1.00 36.96 138 THR B O 1
ATOM 1758 N N . TRP B 2 138 ? 46.093 58.642 106.959 1.00 34.10 139 TRP B N 1
ATOM 1759 C CA . TRP B 2 138 ? 44.964 57.719 107.175 1.00 29.95 139 TRP B CA 1
ATOM 1760 C C . TRP B 2 138 ? 45.191 56.324 106.590 1.00 27.24 139 TRP B C 1
ATOM 1761 O O . TRP B 2 138 ? 45.251 56.145 105.371 1.00 27.35 139 TRP B O 1
ATOM 1772 N N . LYS B 2 139 ? 45.315 55.327 107.450 1.00 25.13 140 LYS B N 1
ATOM 1773 C CA . LYS B 2 139 ? 45.527 53.974 106.950 1.00 27.23 140 LYS B CA 1
ATOM 1774 C C . LYS B 2 139 ? 44.291 53.117 107.188 1.00 21.19 140 LYS B C 1
ATOM 1775 O O . LYS B 2 139 ? 43.645 53.183 108.248 1.00 19.60 140 LYS B O 1
ATOM 1781 N N . ILE B 2 140 ? 43.973 52.300 106.197 1.00 19.06 141 ILE B N 1
ATOM 1782 C CA . ILE B 2 140 ? 42.811 51.431 106.284 1.00 18.08 141 ILE B CA 1
ATOM 1783 C C . ILE B 2 140 ? 43.067 50.285 107.247 1.00 14.49 141 ILE B C 1
ATOM 1784 O O . ILE B 2 140 ? 44.023 49.541 107.091 1.00 16.67 141 ILE B O 1
ATOM 1789 N N . ILE B 2 141 ? 42.219 50.189 108.268 1.00 18.76 142 ILE B N 1
ATOM 1790 C CA . ILE B 2 141 ? 42.317 49.139 109.267 1.00 16.37 142 ILE B CA 1
ATOM 1791 C C . ILE B 2 141 ? 41.237 48.084 109.101 1.00 16.71 142 ILE B C 1
ATOM 1792 O O . ILE B 2 141 ? 41.359 46.975 109.637 1.00 16.88 142 ILE B O 1
ATOM 1797 N N . LYS B 2 142 ? 40.173 48.408 108.371 1.00 18.34 143 LYS B N 1
ATOM 1798 C CA . LYS B 2 142 ? 39.146 47.374 108.146 1.00 12.06 143 LYS B CA 1
ATOM 1799 C C . LYS B 2 142 ? 38.223 47.763 107.031 1.00 12.50 143 LYS B C 1
ATOM 1800 O O . LYS B 2 142 ? 38.040 48.941 106.767 1.00 13.67 143 LYS B O 1
ATOM 1806 N N . ILE B 2 143 ? 37.647 46.776 106.362 1.00 10.51 144 ILE B N 1
ATOM 1807 C CA . ILE B 2 143 ? 36.599 47.053 105.400 1.00 11.17 144 ILE B CA 1
ATOM 1808 C C . ILE B 2 143 ? 35.411 46.128 105.614 1.00 13.88 144 ILE B C 1
ATOM 1809 O O . ILE B 2 143 ? 35.550 44.900 105.648 1.00 12.47 144 ILE B O 1
ATOM 1814 N N . ASP B 2 144 ? 34.230 46.716 105.759 1.00 14.87 145 ASP B N 1
ATOM 1815 C CA . ASP B 2 144 ? 33.062 45.897 106.014 1.00 18.91 145 ASP B CA 1
ATOM 1816 C C . ASP B 2 144 ? 31.988 45.953 104.900 1.00 18.26 145 ASP B C 1
ATOM 1817 O O . ASP B 2 144 ? 31.852 46.944 104.181 1.00 12.31 145 ASP B O 1
ATOM 1822 N N . ASP B 2 145 ? 31.257 44.851 104.750 1.00 19.92 146 ASP B N 1
ATOM 1823 C CA . ASP B 2 145 ? 30.138 44.777 103.820 1.00 19.06 146 ASP B CA 1
ATOM 1824 C C . ASP B 2 145 ? 28.873 45.124 104.582 1.00 18.83 146 ASP B C 1
ATOM 1825 O O . ASP B 2 145 ? 28.928 45.403 105.770 1.00 14.97 146 ASP B O 1
ATOM 1830 N N . THR B 2 146 ? 27.733 45.102 103.905 1.00 22.41 147 THR B N 1
ATOM 1831 C CA . THR B 2 146 ? 26.476 45.437 104.568 1.00 20.87 147 THR B CA 1
ATOM 1832 C C . THR B 2 146 ? 25.633 44.197 104.752 1.00 17.28 147 THR B C 1
ATOM 1833 O O . THR B 2 146 ? 24.476 44.302 105.094 1.00 21.59 147 THR B O 1
ATOM 1837 N N . TRP B 2 147 ? 26.224 43.019 104.539 1.00 20.85 148 TRP B N 1
ATOM 1838 C CA . TRP B 2 147 ? 25.490 41.770 104.684 1.00 16.65 148 TRP B CA 1
ATOM 1839 C C . TRP B 2 147 ? 25.181 41.498 106.153 1.00 19.65 148 TRP B C 1
ATOM 1840 O O . TRP B 2 147 ? 25.864 41.984 107.054 1.00 19.52 148 TRP B O 1
ATOM 1851 N N . GLU B 2 148 ? 24.125 40.724 106.372 1.00 22.05 149 GLU B N 1
ATOM 1852 C CA . GLU B 2 148 ? 23.767 40.196 107.678 1.00 21.13 149 GLU B CA 1
ATOM 1853 C C . GLU B 2 148 ? 24.896 39.378 108.321 1.00 20.90 149 GLU B C 1
ATOM 1854 O O . GLU B 2 148 ? 25.700 38.775 107.621 1.00 26.01 149 GLU B O 1
ATOM 1860 N N . TYR B 2 149 ? 24.953 39.385 109.651 1.00 17.99 150 TYR B N 1
ATOM 1861 C CA . TYR B 2 149 ? 25.817 38.506 110.431 1.00 16.35 150 TYR B CA 1
ATOM 1862 C C . TYR B 2 149 ? 25.736 37.069 109.929 1.00 21.23 150 TYR B C 1
ATOM 1863 O O . TYR B 2 149 ? 24.650 36.574 109.640 1.00 23.45 150 TYR B O 1
ATOM 1872 N N . ARG B 2 150 ? 26.898 36.416 109.817 1.00 26.82 151 ARG B N 1
ATOM 1873 C CA . ARG B 2 150 ? 27.007 35.066 109.245 1.00 21.76 151 ARG B CA 1
ATOM 1874 C C . ARG B 2 150 ? 27.841 34.127 110.112 1.00 21.51 151 ARG B C 1
ATOM 1875 O O . ARG B 2 150 ? 28.760 34.569 110.812 1.00 27.82 151 ARG B O 1
ATOM 1883 N N . SER C 2 30 ? 12.084 7.703 105.372 1.00 33.59 31 SER C N 1
ATOM 1884 C CA . SER C 2 30 ? 13.525 7.438 105.562 1.00 42.49 31 SER C CA 1
ATOM 1885 C C . SER C 2 30 ? 14.462 8.417 104.810 1.00 36.48 31 SER C C 1
ATOM 1886 O O . SER C 2 30 ? 14.104 8.942 103.744 1.00 36.79 31 SER C O 1
ATOM 1889 N N . PRO C 2 31 ? 15.675 8.650 105.361 1.00 37.09 32 PRO C N 1
ATOM 1890 C CA . PRO C 2 31 ? 16.641 9.565 104.733 1.00 32.79 32 PRO C CA 1
ATOM 1891 C C . PRO C 2 31 ? 17.125 9.110 103.353 1.00 28.99 32 PRO C C 1
ATOM 1892 O O . PRO C 2 31 ? 17.275 9.954 102.460 1.00 31.48 32 PRO C O 1
ATOM 1896 N N . GLU C 2 32 ? 17.359 7.814 103.178 1.00 24.59 33 GLU C N 1
ATOM 1897 C CA . GLU C 2 32 ? 17.785 7.293 101.886 1.00 28.65 33 GLU C CA 1
ATOM 1898 C C . GLU C 2 32 ? 16.794 7.720 100.809 1.00 28.65 33 GLU C C 1
ATOM 1899 O O . GLU C 2 32 ? 17.176 8.240 99.747 1.00 27.10 33 GLU C O 1
ATOM 1905 N N . ALA C 2 33 ? 15.515 7.509 101.117 1.00 33.52 34 ALA C N 1
ATOM 1906 C CA . ALA C 2 33 ? 14.409 7.907 100.253 1.00 34.42 34 ALA C CA 1
ATOM 1907 C C . ALA C 2 33 ? 14.544 9.374 99.833 1.00 30.32 34 ALA C C 1
ATOM 1908 O O . ALA C 2 33 ? 14.693 9.690 98.648 1.00 28.09 34 ALA C O 1
ATOM 1910 N N . ALA C 2 34 ? 14.511 10.262 100.817 1.00 34.71 35 ALA C N 1
ATOM 1911 C CA . ALA C 2 34 ? 14.637 11.693 100.565 1.00 32.15 35 ALA C CA 1
ATOM 1912 C C . ALA C 2 34 ? 15.849 12.047 99.683 1.00 30.57 35 ALA C C 1
ATOM 1913 O O . ALA C 2 34 ? 15.727 12.834 98.738 1.00 29.42 35 ALA C O 1
ATOM 1915 N N . ALA C 2 35 ? 17.001 11.443 99.988 1.00 32.07 36 ALA C N 1
ATOM 1916 C CA . ALA C 2 35 ? 18.252 11.688 99.253 1.00 26.68 36 ALA C CA 1
ATOM 1917 C C . ALA C 2 35 ? 18.124 11.376 97.770 1.00 27.15 36 ALA C C 1
ATOM 1918 O O . ALA C 2 35 ? 18.451 12.209 96.904 1.00 25.58 36 ALA C O 1
ATOM 1920 N N . ILE C 2 36 ? 17.639 10.170 97.479 1.00 34.82 37 ILE C N 1
ATOM 1921 C CA . ILE C 2 36 ? 17.438 9.770 96.086 1.00 31.50 37 ILE C CA 1
ATOM 1922 C C . ILE C 2 36 ? 16.364 10.599 95.366 1.00 30.86 37 ILE C C 1
ATOM 1923 O O . ILE C 2 36 ? 16.581 11.039 94.234 1.00 28.15 37 ILE C O 1
ATOM 1928 N N . SER C 2 37 ? 15.218 10.804 96.021 1.00 30.59 38 SER C N 1
ATOM 1929 C CA . SER C 2 37 ? 14.163 11.659 95.479 1.00 33.94 38 SER C CA 1
ATOM 1930 C C . SER C 2 37 ? 14.792 12.955 95.003 1.00 35.81 38 SER C C 1
ATOM 1931 O O . SER C 2 37 ? 14.771 13.270 93.803 1.00 32.16 38 SER C O 1
ATOM 1934 N N . PHE C 2 38 ? 15.391 13.669 95.956 1.00 31.08 39 PHE C N 1
ATOM 1935 C CA . PHE C 2 38 ? 16.050 14.929 95.664 1.00 32.79 39 PHE C CA 1
ATOM 1936 C C . PHE C 2 38 ? 17.050 14.881 94.512 1.00 32.29 39 PHE C C 1
ATOM 1937 O O . PHE C 2 38 ? 17.063 15.780 93.668 1.00 31.90 39 PHE C O 1
ATOM 1945 N N . TYR C 2 39 ? 17.919 13.876 94.482 1.00 29.26 40 TYR C N 1
ATOM 1946 C CA . TYR C 2 39 ? 18.934 13.883 93.423 1.00 30.19 40 TYR C CA 1
ATOM 1947 C C . TYR C 2 39 ? 18.367 13.567 92.061 1.00 31.31 40 TYR C C 1
ATOM 1948 O O . TYR C 2 39 ? 18.834 14.084 91.037 1.00 32.57 40 TYR C O 1
ATOM 1957 N N . THR C 2 40 ? 17.352 12.715 92.048 1.00 32.22 41 THR C N 1
ATOM 1958 C CA . THR C 2 40 ? 16.694 12.380 90.804 1.00 38.08 41 THR C CA 1
ATOM 1959 C C . THR C 2 40 ? 16.044 13.654 90.273 1.00 29.48 41 THR C C 1
ATOM 1960 O O . THR C 2 40 ? 16.264 14.038 89.119 1.00 28.71 41 THR C O 1
ATOM 1964 N N . TRP C 2 41 ? 15.294 14.324 91.146 1.00 30.32 42 TRP C N 1
ATOM 1965 C CA . TRP C 2 41 ? 14.677 15.614 90.830 1.00 35.01 42 TRP C CA 1
ATOM 1966 C C . TRP C 2 41 ? 15.680 16.633 90.303 1.00 34.46 42 TRP C C 1
ATOM 1967 O O . TRP C 2 41 ? 15.402 17.356 89.352 1.00 34.13 42 TRP C O 1
ATOM 1978 N N . PHE C 2 42 ? 16.850 16.671 90.937 1.00 36.43 43 PHE C N 1
ATOM 1979 C CA . PHE C 2 42 ? 17.843 17.715 90.718 1.00 31.97 43 PHE C CA 1
ATOM 1980 C C . PHE C 2 42 ? 18.582 17.530 89.397 1.00 29.89 43 PHE C C 1
ATOM 1981 O O . PHE C 2 42 ? 18.862 18.500 88.693 1.00 28.57 43 PHE C O 1
ATOM 1989 N N . ILE C 2 43 ? 18.910 16.282 89.071 1.00 31.09 44 ILE C N 1
ATOM 1990 C CA . ILE C 2 43 ? 19.640 16.000 87.845 1.00 29.61 44 ILE C CA 1
ATOM 1991 C C . ILE C 2 43 ? 18.677 16.014 86.661 1.00 34.22 44 ILE C C 1
ATOM 1992 O O . ILE C 2 43 ? 19.046 16.395 85.549 1.00 33.99 44 ILE C O 1
ATOM 1997 N N . GLN C 2 44 ? 17.432 15.618 86.914 1.00 36.29 45 GLN C N 1
ATOM 1998 C CA . GLN C 2 44 ? 16.399 15.685 85.886 1.00 38.06 45 GLN C CA 1
ATOM 1999 C C . GLN C 2 44 ? 16.074 17.119 85.482 1.00 40.05 45 GLN C C 1
ATOM 2000 O O . GLN C 2 44 ? 15.554 17.349 84.391 1.00 41.64 45 GLN C O 1
ATOM 2006 N N . HIS C 2 45 ? 16.396 18.074 86.356 1.00 42.85 46 HIS C N 1
ATOM 2007 C CA . HIS C 2 45 ? 16.229 19.498 86.049 1.00 41.68 46 HIS C CA 1
ATOM 2008 C C . HIS C 2 45 ? 17.508 20.133 85.507 1.00 42.78 46 HIS C C 1
ATOM 2009 O O . HIS C 2 45 ? 17.561 21.350 85.344 1.00 46.61 46 HIS C O 1
ATOM 2016 N N . ASP C 2 46 ? 18.531 19.322 85.229 1.00 39.24 47 ASP C N 1
ATOM 2017 C CA . ASP C 2 46 ? 19.777 19.853 84.660 1.00 46.49 47 ASP C CA 1
ATOM 2018 C C . ASP C 2 46 ? 19.538 20.572 83.340 1.00 48.29 47 ASP C C 1
ATOM 2019 O O . ASP C 2 46 ? 20.146 21.612 83.056 1.00 45.18 47 ASP C O 1
ATOM 2024 N N . SER C 2 47 ? 18.633 20.001 82.550 1.00 56.04 48 SER C N 1
ATOM 2025 C CA . SER C 2 47 ? 18.301 20.501 81.218 1.00 55.78 48 SER C CA 1
ATOM 2026 C C . SER C 2 47 ? 17.678 21.899 81.200 1.00 49.35 48 SER C C 1
ATOM 2027 O O . SER C 2 47 ? 17.991 22.694 80.311 1.00 45.80 48 SER C O 1
ATOM 2030 N N . ASP C 2 48 ? 16.807 22.209 82.161 1.00 42.78 49 ASP C N 1
ATOM 2031 C CA . ASP C 2 48 ? 16.049 23.465 82.065 1.00 54.42 49 ASP C CA 1
ATOM 2032 C C . ASP C 2 48 ? 16.872 24.744 82.287 1.00 49.30 49 ASP C C 1
ATOM 2033 O O . ASP C 2 48 ? 18.081 24.690 82.525 1.00 58.30 49 ASP C O 1
ATOM 2038 N N . GLN C 2 49 ? 16.210 25.889 82.183 1.00 49.16 50 GLN C N 1
ATOM 2039 C CA . GLN C 2 49 ? 16.905 27.174 82.134 1.00 60.99 50 GLN C CA 1
ATOM 2040 C C . GLN C 2 49 ? 17.088 27.765 83.522 1.00 57.72 50 GLN C C 1
ATOM 2041 O O . GLN C 2 49 ? 18.026 28.522 83.780 1.00 56.27 50 GLN C O 1
ATOM 2047 N N . THR C 2 50 ? 16.168 27.419 84.411 1.00 55.65 51 THR C N 1
ATOM 2048 C CA . THR C 2 50 ? 16.241 27.838 85.796 1.00 47.23 51 THR C CA 1
ATOM 2049 C C . THR C 2 50 ? 17.087 26.830 86.548 1.00 47.71 51 THR C C 1
ATOM 2050 O O . THR C 2 50 ? 16.700 25.663 86.661 1.00 49.76 51 THR C O 1
ATOM 2054 N N . TYR C 2 51 ? 18.245 27.273 87.039 1.00 42.87 52 TYR C N 1
ATOM 2055 C CA . TYR C 2 51 ? 19.078 26.452 87.918 1.00 32.95 52 TYR C CA 1
ATOM 2056 C C . TYR C 2 51 ? 18.283 25.979 89.135 1.00 28.50 52 TYR C C 1
ATOM 2057 O O . TYR C 2 51 ? 17.584 26.765 89.769 1.00 33.21 52 TYR C O 1
ATOM 2066 N N . PRO C 2 52 ? 18.391 24.687 89.463 1.00 27.18 53 PRO C N 1
ATOM 2067 C CA . PRO C 2 52 ? 17.483 24.043 90.421 1.00 35.66 53 PRO C CA 1
ATOM 2068 C C . PRO C 2 52 ? 17.351 24.731 91.782 1.00 35.36 53 PRO C C 1
ATOM 2069 O O . PRO C 2 52 ? 16.322 24.560 92.449 1.00 34.42 53 PRO C O 1
ATOM 2073 N N . LEU C 2 53 ? 18.357 25.515 92.164 1.00 34.89 54 LEU C N 1
ATOM 2074 C CA . LEU C 2 53 ? 18.389 26.183 93.468 1.00 31.02 54 LEU C CA 1
ATOM 2075 C C . LEU C 2 53 ? 17.477 27.409 93.506 1.00 37.75 54 LEU C C 1
ATOM 2076 O O . LEU C 2 53 ? 16.943 27.752 94.568 1.00 37.38 54 LEU C O 1
ATOM 2081 N N . SER C 2 54 ? 17.308 28.059 92.349 1.00 38.29 55 SER C N 1
ATOM 2082 C CA . SER C 2 54 ? 16.365 29.173 92.190 1.00 38.57 55 SER C CA 1
ATOM 2083 C C . SER C 2 54 ? 14.902 28.703 92.136 1.00 37.29 55 SER C C 1
ATOM 2084 O O . SER C 2 54 ? 13.983 29.517 92.179 1.00 32.10 55 SER C O 1
ATOM 2087 N N . GLU C 2 55 ? 14.699 27.389 92.058 1.00 36.02 56 GLU C N 1
ATOM 2088 C CA . GLU C 2 55 ? 13.378 26.807 91.857 1.00 36.03 56 GLU C CA 1
ATOM 2089 C C . GLU C 2 55 ? 12.779 26.289 93.157 1.00 35.14 56 GLU C C 1
ATOM 2090 O O . GLU C 2 55 ? 13.342 25.407 93.792 1.00 40.43 56 GLU C O 1
ATOM 2096 N N . PRO C 2 56 ? 11.602 26.805 93.524 1.00 36.39 57 PRO C N 1
ATOM 2097 C CA . PRO C 2 56 ? 10.991 26.586 94.842 1.00 39.22 57 PRO C CA 1
ATOM 2098 C C . PRO C 2 56 ? 10.790 25.119 95.227 1.00 38.77 57 PRO C C 1
ATOM 2099 O O . PRO C 2 56 ? 10.700 24.834 96.419 1.00 37.16 57 PRO C O 1
ATOM 2103 N N . ASP C 2 57 ? 10.735 24.209 94.258 1.00 40.02 58 ASP C N 1
ATOM 2104 C CA . ASP C 2 57 ? 10.501 22.798 94.579 1.00 45.05 58 ASP C CA 1
ATOM 2105 C C . ASP C 2 57 ? 11.664 22.175 95.353 1.00 41.43 58 ASP C C 1
ATOM 2106 O O . ASP C 2 57 ? 11.508 21.127 95.995 1.00 40.76 58 ASP C O 1
ATOM 2111 N N . ILE C 2 58 ? 12.819 22.836 95.305 1.00 36.45 59 ILE C N 1
ATOM 2112 C CA . ILE C 2 58 ? 13.984 22.411 96.069 1.00 36.50 59 ILE C CA 1
ATOM 2113 C C . ILE C 2 58 ? 13.670 22.446 97.566 1.00 35.52 59 ILE C C 1
ATOM 2114 O O . ILE C 2 58 ? 14.327 21.790 98.371 1.00 31.82 59 ILE C O 1
ATOM 2119 N N . GLU C 2 59 ? 12.635 23.199 97.924 1.00 40.13 60 GLU C N 1
ATOM 2120 C CA . GLU C 2 59 ? 12.180 23.281 99.308 1.00 38.69 60 GLU C CA 1
ATOM 2121 C C . GLU C 2 59 ? 11.564 21.966 99.815 1.00 40.64 60 GLU C C 1
ATOM 2122 O O . GLU C 2 59 ? 11.444 21.750 101.034 1.00 35.95 60 GLU C O 1
ATOM 2128 N N . ARG C 2 60 ? 11.164 21.099 98.885 1.00 36.12 61 ARG C N 1
ATOM 2129 C CA . ARG C 2 60 ? 10.647 19.785 99.254 1.00 42.57 61 ARG C CA 1
ATOM 2130 C C . ARG C 2 60 ? 11.797 18.958 99.809 1.00 42.22 61 ARG C C 1
ATOM 2131 O O . ARG C 2 60 ? 11.597 18.050 100.625 1.00 44.66 61 ARG C O 1
ATOM 2139 N N . TYR C 2 61 ? 13.005 19.304 99.363 1.00 41.79 62 TYR C N 1
ATOM 2140 C CA . TYR C 2 61 ? 14.200 18.493 99.584 1.00 34.01 62 TYR C CA 1
ATOM 2141 C C . TYR C 2 61 ? 15.225 19.061 100.577 1.00 35.57 62 TYR C C 1
ATOM 2142 O O . TYR C 2 61 ? 15.679 18.344 101.483 1.00 29.19 62 TYR C O 1
ATOM 2151 N N . VAL C 2 62 ? 15.580 20.338 100.406 1.00 35.11 63 VAL C N 1
ATOM 2152 C CA . VAL C 2 62 ? 16.586 20.998 101.241 1.00 31.83 63 VAL C CA 1
ATOM 2153 C C . VAL C 2 62 ? 15.926 21.876 102.296 1.00 29.60 63 VAL C C 1
ATOM 2154 O O . VAL C 2 62 ? 14.906 22.508 102.027 1.00 33.66 63 VAL C O 1
ATOM 2158 N N . ALA C 2 63 ? 16.501 21.911 103.496 1.00 27.19 64 ALA C N 1
ATOM 2159 C CA . ALA C 2 63 ? 15.948 22.732 104.568 1.00 27.24 64 ALA C CA 1
ATOM 2160 C C . ALA C 2 63 ? 15.934 24.213 104.194 1.00 31.11 64 ALA C C 1
ATOM 2161 O O . ALA C 2 63 ? 16.766 24.676 103.399 1.00 26.37 64 ALA C O 1
ATOM 2163 N N . THR C 2 64 ? 14.965 24.931 104.763 1.00 31.01 65 THR C N 1
ATOM 2164 C CA . THR C 2 64 ? 14.686 26.318 104.414 1.00 32.81 65 THR C CA 1
ATOM 2165 C C . THR C 2 64 ? 15.890 27.215 104.617 1.00 23.29 65 THR C C 1
ATOM 2166 O O . THR C 2 64 ? 16.350 27.855 103.671 1.00 22.38 65 THR C O 1
ATOM 2170 N N . ASP C 2 65 ? 16.367 27.267 105.862 1.00 24.60 66 ASP C N 1
ATOM 2171 C CA . ASP C 2 65 ? 17.572 28.018 106.237 1.00 28.67 66 ASP C CA 1
ATOM 2172 C C . ASP C 2 65 ? 18.712 27.725 105.271 1.00 24.44 66 ASP C C 1
ATOM 2173 O O . ASP C 2 65 ? 19.282 28.632 104.676 1.00 22.69 66 ASP C O 1
ATOM 2178 N N . THR C 2 66 ? 19.004 26.438 105.116 1.00 20.62 67 THR C N 1
ATOM 2179 C CA . THR C 2 66 ? 20.017 25.948 104.206 1.00 20.64 67 THR C CA 1
ATOM 2180 C C . THR C 2 66 ? 19.878 26.496 102.789 1.00 21.54 67 THR C C 1
ATOM 2181 O O . THR C 2 66 ? 20.835 27.050 102.235 1.00 24.95 67 THR C O 1
ATOM 2185 N N . VAL C 2 67 ? 18.701 26.338 102.201 1.00 19.79 68 VAL C N 1
ATOM 2186 C CA . VAL C 2 67 ? 18.460 26.866 100.877 1.00 19.42 68 VAL C CA 1
ATOM 2187 C C . VAL C 2 67 ? 18.711 28.358 100.844 1.00 20.81 68 VAL C C 1
ATOM 2188 O O . VAL C 2 67 ? 19.291 28.876 99.883 1.00 22.06 68 VAL C O 1
ATOM 2192 N N . GLY C 2 68 ? 18.273 29.047 101.896 1.00 19.27 69 GLY C N 1
ATOM 2193 C CA . GLY C 2 68 ? 18.405 30.493 101.973 1.00 18.82 69 GLY C CA 1
ATOM 2194 C C . GLY C 2 68 ? 19.856 30.922 101.918 1.00 23.16 69 GLY C C 1
ATOM 2195 O O . GLY C 2 68 ? 20.239 31.810 101.135 1.00 28.30 69 GLY C O 1
ATOM 2196 N N . ARG C 2 69 ? 20.666 30.265 102.747 1.00 18.79 70 ARG C N 1
ATOM 2197 C CA . ARG C 2 69 ? 22.085 30.530 102.829 1.00 14.96 70 ARG C CA 1
ATOM 2198 C C . ARG C 2 69 ? 22.762 30.227 101.508 1.00 19.53 70 ARG C C 1
ATOM 2199 O O . ARG C 2 69 ? 23.613 30.991 101.065 1.00 20.69 70 ARG C O 1
ATOM 2207 N N . LEU C 2 70 ? 22.375 29.128 100.865 1.00 18.25 71 LEU C N 1
ATOM 2208 C CA . LEU C 2 70 ? 23.013 28.733 99.614 1.00 14.42 71 LEU C CA 1
ATOM 2209 C C . LEU C 2 70 ? 22.684 29.703 98.476 1.00 17.77 71 LEU C C 1
ATOM 2210 O O . LEU C 2 70 ? 23.545 30.035 97.656 1.00 21.04 71 LEU C O 1
ATOM 2215 N N . ARG C 2 71 ? 21.443 30.168 98.433 1.00 15.46 72 ARG C N 1
ATOM 2216 C CA . ARG C 2 71 ? 21.057 31.172 97.452 1.00 21.03 72 ARG C CA 1
ATOM 2217 C C . ARG C 2 71 ? 21.856 32.452 97.658 1.00 19.57 72 ARG C C 1
ATOM 2218 O O . ARG C 2 71 ? 22.418 33.024 96.703 1.00 21.20 72 ARG C O 1
ATOM 2226 N N . ASN C 2 72 ? 21.930 32.882 98.912 1.00 13.90 73 ASN C N 1
ATOM 2227 C CA . ASN C 2 72 ? 22.724 34.054 99.241 1.00 24.60 73 ASN C CA 1
ATOM 2228 C C . ASN C 2 72 ? 24.207 33.916 98.801 1.00 28.25 73 ASN C C 1
ATOM 2229 O O . ASN C 2 72 ? 24.794 34.826 98.175 1.00 22.28 73 ASN C O 1
ATOM 2234 N N . ASP C 2 73 ? 24.795 32.757 99.093 1.00 22.07 74 ASP C N 1
ATOM 2235 C CA . ASP C 2 73 ? 26.208 32.538 98.802 1.00 20.77 74 ASP C CA 1
ATOM 2236 C C . ASP C 2 73 ? 26.525 32.394 97.313 1.00 23.55 74 ASP C C 1
ATOM 2237 O O . ASP C 2 73 ? 27.511 32.972 96.841 1.00 22.40 74 ASP C O 1
ATOM 2242 N N . TYR C 2 74 ? 25.716 31.628 96.576 1.00 21.52 75 TYR C N 1
ATOM 2243 C CA . TYR C 2 74 ? 25.925 31.524 95.129 1.00 21.66 75 TYR C CA 1
ATOM 2244 C C . TYR C 2 74 ? 25.817 32.913 94.539 1.00 21.51 75 TYR C C 1
ATOM 2245 O O . TYR C 2 74 ? 26.585 33.272 93.648 1.00 17.40 75 TYR C O 1
ATOM 2254 N N . ALA C 2 75 ? 24.856 33.691 95.048 1.00 21.72 76 ALA C N 1
ATOM 2255 C CA . ALA C 2 75 ? 24.733 35.097 94.645 1.00 26.21 76 ALA C CA 1
ATOM 2256 C C . ALA C 2 75 ? 25.996 35.957 94.898 1.00 21.47 76 ALA C C 1
ATOM 2257 O O . ALA C 2 75 ? 26.353 36.788 94.072 1.00 16.49 76 ALA C O 1
ATOM 2259 N N . HIS C 2 76 ? 26.659 35.779 96.037 1.00 21.18 77 HIS C N 1
ATOM 2260 C CA . HIS C 2 76 ? 27.805 36.644 96.346 1.00 24.83 77 HIS C CA 1
ATOM 2261 C C . HIS C 2 76 ? 29.123 36.176 95.740 1.00 23.73 77 HIS C C 1
ATOM 2262 O O . HIS C 2 76 ? 29.831 36.936 95.066 1.00 17.89 77 HIS C O 1
ATOM 2269 N N . ALA C 2 77 ? 29.444 34.914 95.991 1.00 25.92 78 ALA C N 1
ATOM 2270 C CA . ALA C 2 77 ? 30.787 34.416 95.772 1.00 26.84 78 ALA C CA 1
ATOM 2271 C C . ALA C 2 77 ? 30.805 33.204 94.860 1.00 29.18 78 ALA C C 1
ATOM 2272 O O . ALA C 2 77 ? 31.868 32.628 94.604 1.00 32.65 78 ALA C O 1
ATOM 2274 N N . GLY C 2 78 ? 29.641 32.793 94.375 1.00 20.89 79 GLY C N 1
ATOM 2275 C CA . GLY C 2 78 ? 29.563 31.474 93.782 1.00 19.82 79 GLY C CA 1
ATOM 2276 C C . GLY C 2 78 ? 29.624 30.431 94.899 1.00 22.19 79 GLY C C 1
ATOM 2277 O O . GLY C 2 78 ? 29.878 30.763 96.065 1.00 23.82 79 GLY C O 1
ATOM 2278 N N . PRO C 2 79 ? 29.361 29.162 94.564 1.00 16.64 80 PRO C N 1
ATOM 2279 C CA . PRO C 2 79 ? 29.334 28.119 95.592 1.00 16.78 80 PRO C CA 1
ATOM 2280 C C . PRO C 2 79 ? 30.732 27.863 96.171 1.00 16.74 80 PRO C C 1
ATOM 2281 O O . PRO C 2 79 ? 31.729 28.230 95.554 1.00 16.45 80 PRO C O 1
ATOM 2285 N N . PRO C 2 80 ? 30.799 27.266 97.367 1.00 14.33 81 PRO C N 1
ATOM 2286 C CA . PRO C 2 80 ? 32.080 26.958 98.005 1.00 17.72 81 PRO C CA 1
ATOM 2287 C C . PRO C 2 80 ? 32.986 26.126 97.089 1.00 21.91 81 PRO C C 1
ATOM 2288 O O . PRO C 2 80 ? 32.495 25.243 96.367 1.00 22.07 81 PRO C O 1
ATOM 2292 N N . ASN C 2 81 ? 34.285 26.419 97.117 1.00 17.77 82 ASN C N 1
ATOM 2293 C CA . ASN C 2 81 ? 35.268 25.691 96.318 1.00 19.87 82 ASN C CA 1
ATOM 2294 C C . ASN C 2 81 ? 35.098 25.856 94.807 1.00 19.03 82 ASN C C 1
ATOM 2295 O O . ASN C 2 81 ? 35.804 25.214 94.036 1.00 18.40 82 ASN C O 1
ATOM 2300 N N . GLY C 2 82 ? 34.164 26.711 94.393 1.00 18.13 83 GLY C N 1
ATOM 2301 C CA . GLY C 2 82 ? 33.927 26.973 92.981 1.00 20.15 83 GLY C CA 1
ATOM 2302 C C . GLY C 2 82 ? 33.460 25.744 92.218 1.00 21.21 83 GLY C C 1
ATOM 2303 O O . GLY C 2 82 ? 33.847 25.541 91.065 1.00 20.02 83 GLY C O 1
ATOM 2304 N N . VAL C 2 83 ? 32.630 24.936 92.871 1.00 12.39 84 VAL C N 1
ATOM 2305 C CA . VAL C 2 83 ? 32.128 23.703 92.319 1.00 13.78 84 VAL C CA 1
ATOM 2306 C C . VAL C 2 83 ? 30.626 23.628 92.663 1.00 16.97 84 VAL C C 1
ATOM 2307 O O . VAL C 2 83 ? 30.187 24.277 93.604 1.00 17.78 84 VAL C O 1
ATOM 2311 N N . ASP C 2 84 ? 29.831 22.880 91.903 1.00 14.83 85 ASP C N 1
ATOM 2312 C CA . ASP C 2 84 ? 28.414 22.702 92.250 1.00 14.15 85 ASP C CA 1
ATOM 2313 C C . ASP C 2 84 ? 28.304 22.121 93.657 1.00 17.53 85 ASP C C 1
ATOM 2314 O O . ASP C 2 84 ? 28.998 21.154 93.986 1.00 13.03 85 ASP C O 1
ATOM 2319 N N . TYR C 2 85 ? 27.431 22.708 94.479 1.00 16.21 86 TYR C N 1
ATOM 2320 C CA . TYR C 2 85 ? 27.378 22.346 95.890 1.00 14.03 86 TYR C CA 1
ATOM 2321 C C . TYR C 2 85 ? 26.777 20.970 96.119 1.00 13.20 86 TYR C C 1
ATOM 2322 O O . TYR C 2 85 ? 27.076 20.307 97.115 1.00 10.95 86 TYR C O 1
ATOM 2331 N N . PHE C 2 86 ? 25.922 20.539 95.198 1.00 19.96 87 PHE C N 1
ATOM 2332 C CA . PHE C 2 86 ? 25.160 19.303 95.392 1.00 16.30 87 PHE C CA 1
ATOM 2333 C C . PHE C 2 86 ? 25.858 18.132 94.721 1.00 13.68 87 PHE C C 1
ATOM 2334 O O . PHE C 2 86 ? 25.904 17.048 95.282 1.00 12.91 87 PHE C O 1
ATOM 2342 N N . LEU C 2 87 ? 26.427 18.378 93.539 1.00 12.93 88 LEU C N 1
ATOM 2343 C CA . LEU C 2 87 ? 27.089 17.352 92.739 1.00 12.58 88 LEU C CA 1
ATOM 2344 C C . LEU C 2 87 ? 28.584 17.258 93.013 1.00 19.10 88 LEU C C 1
ATOM 2345 O O . LEU C 2 87 ? 29.184 16.202 92.789 1.00 18.43 88 LEU C O 1
ATOM 2350 N N . LYS C 2 88 ? 29.181 18.363 93.470 1.00 15.51 89 LYS C N 1
ATOM 2351 C CA . LYS C 2 88 ? 30.623 18.434 93.780 1.00 14.08 89 LYS C CA 1
ATOM 2352 C C . LYS C 2 88 ? 31.537 18.247 92.568 1.00 13.27 89 LYS C C 1
ATOM 2353 O O . LYS C 2 88 ? 32.716 17.947 92.712 1.00 17.20 89 LYS C O 1
ATOM 2359 N N . VAL C 2 89 ? 30.998 18.484 91.378 1.00 16.52 90 VAL C N 1
ATOM 2360 C CA . VAL C 2 89 ? 31.784 18.450 90.144 1.00 18.49 90 VAL C CA 1
ATOM 2361 C C . VAL C 2 89 ? 31.519 19.715 89.349 1.00 16.48 90 VAL C C 1
ATOM 2362 O O . VAL C 2 89 ? 30.539 20.403 89.606 1.00 15.30 90 VAL C O 1
ATOM 2366 N N . GLN C 2 90 ? 32.405 20.061 88.424 1.00 19.08 91 GLN C N 1
ATOM 2367 C CA . GLN C 2 90 ? 32.154 21.237 87.586 1.00 27.69 91 GLN C CA 1
ATOM 2368 C C . GLN C 2 90 ? 31.477 20.817 86.291 1.00 29.93 91 GLN C C 1
ATOM 2369 O O . GLN C 2 90 ? 30.906 21.646 85.579 1.00 26.26 91 GLN C O 1
ATOM 2375 N N . ASP C 2 91 ? 31.556 19.517 86.002 1.00 29.39 92 ASP C N 1
ATOM 2376 C CA . ASP C 2 91 ? 30.941 18.932 84.817 1.00 29.84 92 ASP C CA 1
ATOM 2377 C C . ASP C 2 91 ? 30.669 17.461 85.074 1.00 32.45 92 ASP C C 1
ATOM 2378 O O . ASP C 2 91 ? 31.300 16.860 85.947 1.00 35.11 92 ASP C O 1
ATOM 2383 N N . TYR C 2 92 ? 29.749 16.878 84.307 1.00 35.13 93 TYR C N 1
ATOM 2384 C CA . TYR C 2 92 ? 29.381 15.475 84.492 1.00 31.24 93 TYR C CA 1
ATOM 2385 C C . TYR C 2 92 ? 28.437 14.936 83.413 1.00 37.09 93 TYR C C 1
ATOM 2386 O O . TYR C 2 92 ? 27.665 15.684 82.783 1.00 33.28 93 TYR C O 1
ATOM 2395 N N . ASP C 2 93 ? 28.492 13.617 83.241 1.00 38.90 94 ASP C N 1
ATOM 2396 C CA . ASP C 2 93 ? 27.556 12.899 82.400 1.00 35.84 94 ASP C CA 1
ATOM 2397 C C . ASP C 2 93 ? 26.213 12.767 83.109 1.00 32.21 94 ASP C C 1
ATOM 2398 O O . ASP C 2 93 ? 26.025 11.866 83.924 1.00 30.34 94 ASP C O 1
ATOM 2403 N N . SER C 2 94 ? 25.278 13.652 82.782 1.00 30.84 95 SER C N 1
ATOM 2404 C CA . SER C 2 94 ? 23.966 13.636 83.428 1.00 31.14 95 SER C CA 1
ATOM 2405 C C . SER C 2 94 ? 23.279 12.283 83.275 1.00 38.89 95 SER C C 1
ATOM 2406 O O . SER C 2 94 ? 22.666 11.784 84.225 1.00 39.66 95 SER C O 1
ATOM 2409 N N . ARG C 2 95 ? 23.413 11.689 82.087 1.00 39.23 96 ARG C N 1
ATOM 2410 C CA . ARG C 2 95 ? 22.803 10.395 81.778 1.00 37.15 96 ARG C CA 1
ATOM 2411 C C . ARG C 2 95 ? 23.344 9.269 82.662 1.00 37.96 96 ARG C C 1
ATOM 2412 O O . ARG C 2 95 ? 22.580 8.535 83.304 1.00 32.20 96 ARG C O 1
ATOM 2420 N N . ASP C 2 96 ? 24.668 9.133 82.663 1.00 36.17 97 ASP C N 1
ATOM 2421 C CA . ASP C 2 96 ? 25.368 8.115 83.439 1.00 35.29 97 ASP C CA 1
ATOM 2422 C C . ASP C 2 96 ? 25.111 8.247 84.937 1.00 37.54 97 ASP C C 1
ATOM 2423 O O . ASP C 2 96 ? 24.984 7.250 85.648 1.00 37.73 97 ASP C O 1
ATOM 2428 N N . TRP C 2 97 ? 25.051 9.484 85.418 1.00 38.75 98 TRP C N 1
ATOM 2429 C CA . TRP C 2 97 ? 24.841 9.721 86.840 1.00 40.63 98 TRP C CA 1
ATOM 2430 C C . TRP C 2 97 ? 23.406 9.391 87.231 1.00 42.85 98 TRP C C 1
ATOM 2431 O O . TRP C 2 97 ? 23.155 8.747 88.264 1.00 39.83 98 TRP C O 1
ATOM 2442 N N . LEU C 2 98 ? 22.463 9.826 86.402 1.00 35.07 99 LEU C N 1
ATOM 2443 C CA . LEU C 2 98 ? 21.058 9.626 86.717 1.00 36.37 99 LEU C CA 1
ATOM 2444 C C . LEU C 2 98 ? 20.693 8.129 86.779 1.00 44.49 99 LEU C C 1
ATOM 2445 O O . LEU C 2 98 ? 19.793 7.724 87.530 1.00 36.22 99 LEU C O 1
ATOM 2450 N N . ALA C 2 99 ? 21.417 7.304 86.025 1.00 39.72 100 ALA C N 1
ATOM 2451 C CA . ALA C 2 99 ? 21.123 5.872 85.988 1.00 42.91 100 ALA C CA 1
ATOM 2452 C C . ALA C 2 99 ? 21.926 5.089 87.029 1.00 42.85 100 ALA C C 1
ATOM 2453 O O . ALA C 2 99 ? 21.711 3.890 87.216 1.00 40.29 100 ALA C O 1
ATOM 2455 N N . HIS C 2 100 ? 22.851 5.771 87.700 1.00 41.67 101 HIS C N 1
ATOM 2456 C CA . HIS C 2 100 ? 23.731 5.129 88.681 1.00 40.08 101 HIS C CA 1
ATOM 2457 C C . HIS C 2 100 ? 23.885 5.951 89.960 1.00 37.06 101 HIS C C 1
ATOM 2458 O O . HIS C 2 100 ? 24.996 6.211 90.429 1.00 35.88 101 HIS C O 1
ATOM 2465 N N . ILE C 2 101 ? 22.744 6.375 90.487 1.00 37.51 102 ILE C N 1
ATOM 2466 C CA . ILE C 2 101 ? 22.632 6.885 91.839 1.00 37.71 102 ILE C CA 1
ATOM 2467 C C . ILE C 2 101 ? 22.610 5.667 92.748 1.00 34.96 102 ILE C C 1
ATOM 2468 O O . ILE C 2 101 ? 21.730 4.816 92.628 1.00 41.35 102 ILE C O 1
ATOM 2473 N N . GLN C 2 102 ? 23.583 5.562 93.642 1.00 32.56 103 GLN C N 1
ATOM 2474 C CA . GLN C 2 102 ? 23.594 4.460 94.599 1.00 32.62 103 GLN C CA 1
ATOM 2475 C C . GLN C 2 102 ? 23.780 4.996 96.002 1.00 32.50 103 GLN C C 1
ATOM 2476 O O . GLN C 2 102 ? 24.405 6.033 96.212 1.00 36.76 103 GLN C O 1
ATOM 2482 N N . VAL C 2 103 ? 23.199 4.293 96.957 1.00 28.65 104 VAL C N 1
ATOM 2483 C CA . VAL C 2 103 ? 23.042 4.798 98.307 1.00 29.44 104 VAL C CA 1
ATOM 2484 C C . VAL C 2 103 ? 23.332 3.650 99.263 1.00 36.06 104 VAL C C 1
ATOM 2485 O O . VAL C 2 103 ? 23.159 2.473 98.908 1.00 36.79 104 VAL C O 1
ATOM 2489 N N . GLN C 2 104 ? 23.806 3.984 100.460 1.00 33.98 105 GLN C N 1
ATOM 2490 C CA . GLN C 2 104 ? 24.053 2.983 101.492 1.00 35.09 105 GLN C CA 1
ATOM 2491 C C . GLN C 2 104 ? 23.179 3.328 102.688 1.00 28.54 105 GLN C C 1
ATOM 2492 O O . GLN C 2 104 ? 22.472 4.337 102.667 1.00 27.75 105 GLN C O 1
ATOM 2498 N N . ARG C 2 105 ? 23.198 2.482 103.711 1.00 28.07 106 ARG C N 1
ATOM 2499 C CA . ARG C 2 105 ? 22.399 2.727 104.905 1.00 32.31 106 ARG C CA 1
ATOM 2500 C C . ARG C 2 105 ? 22.892 4.011 105.589 1.00 28.57 106 ARG C C 1
ATOM 2501 O O . ARG C 2 105 ? 24.093 4.186 105.816 1.00 30.37 106 ARG C O 1
ATOM 2509 N N . ALA C 2 106 ? 21.962 4.918 105.874 1.00 22.39 107 A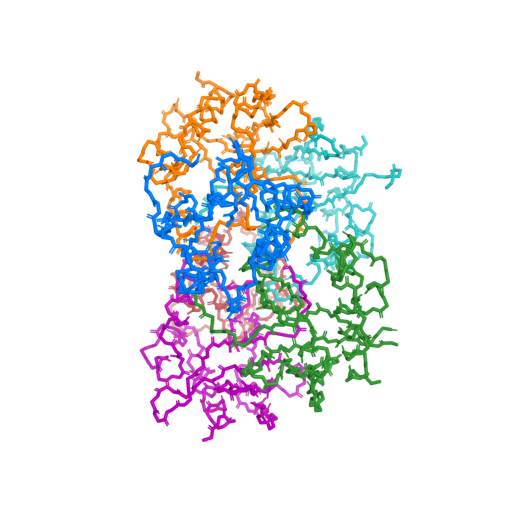LA C N 1
ATOM 2510 C CA . ALA C 2 106 ? 22.272 6.156 106.603 1.00 29.82 107 ALA C CA 1
ATOM 2511 C C . ALA C 2 106 ? 22.973 5.895 107.938 1.00 33.09 107 ALA C C 1
ATOM 2512 O O . ALA C 2 106 ? 22.612 4.967 108.680 1.00 31.57 107 ALA C O 1
ATOM 2514 N N . LEU C 2 107 ? 23.978 6.709 108.240 1.00 30.32 108 LEU C N 1
ATOM 2515 C CA . LEU C 2 107 ? 24.612 6.662 109.549 1.00 33.46 108 LEU C CA 1
ATOM 2516 C C . LEU C 2 107 ? 23.747 7.570 110.383 1.00 35.46 108 LEU C C 1
ATOM 2517 O O . LEU C 2 107 ? 23.270 8.605 109.898 1.00 32.89 108 LEU C O 1
ATOM 2530 N N . LEU C 2 109 ? 23.760 9.937 113.416 1.00 25.91 110 LEU C N 1
ATOM 2531 C CA . LEU C 2 109 ? 24.541 10.704 114.382 1.00 29.84 110 LEU C CA 1
ATOM 2532 C C . LEU C 2 109 ? 23.614 11.605 115.181 1.00 28.59 110 LEU C C 1
ATOM 2533 O O . LEU C 2 109 ? 23.293 12.722 114.743 1.00 26.47 110 LEU C O 1
ATOM 2538 N N . GLY C 2 110 ? 23.210 11.126 116.358 1.00 25.80 111 GLY C N 1
ATOM 2539 C CA . GLY C 2 110 ? 22.207 11.802 117.161 1.00 23.31 111 GLY C CA 1
ATOM 2540 C C . GLY C 2 110 ? 20.951 11.944 116.316 1.00 34.67 111 GLY C C 1
ATOM 2541 O O . GLY C 2 110 ? 20.451 10.962 115.753 1.00 29.90 111 GLY C O 1
ATOM 2542 N N . ASP C 2 111 ? 20.464 13.173 116.184 1.00 28.41 112 ASP C N 1
ATOM 2543 C CA . ASP C 2 111 ? 19.263 13.404 115.405 1.00 30.47 112 ASP C CA 1
ATOM 2544 C C . ASP C 2 111 ? 19.560 13.741 113.943 1.00 28.48 112 ASP C C 1
ATOM 2545 O O . ASP C 2 111 ? 18.684 14.237 113.230 1.00 32.51 112 ASP C O 1
ATOM 2550 N N . VAL C 2 112 ? 20.784 13.471 113.497 1.00 26.91 113 VAL C N 1
ATOM 2551 C CA . VAL C 2 112 ? 21.163 13.750 112.110 1.00 27.80 113 VAL C CA 1
ATOM 2552 C C . VAL C 2 112 ? 21.453 12.473 111.321 1.00 27.76 113 VAL C C 1
ATOM 2553 O O . VAL C 2 112 ? 22.101 11.553 111.814 1.00 28.10 113 VAL C O 1
ATOM 2557 N N . ALA C 2 113 ? 20.951 12.418 110.094 1.00 28.26 114 ALA C N 1
ATOM 2558 C CA . ALA C 2 113 ? 21.196 11.280 109.227 1.00 26.88 114 ALA C CA 1
ATOM 2559 C C . ALA C 2 113 ? 22.204 11.627 108.130 1.00 30.55 114 ALA C C 1
ATOM 2560 O O . ALA C 2 113 ? 22.019 12.584 107.354 1.00 24.89 114 ALA C O 1
ATOM 2562 N N . VAL C 2 114 ? 23.274 10.840 108.071 1.00 29.72 115 VAL C N 1
ATOM 2563 C CA . VAL C 2 114 ? 24.275 10.992 107.019 1.00 27.08 115 VAL C CA 1
ATOM 2564 C C . VAL C 2 114 ? 24.176 9.857 105.997 1.00 25.58 115 VAL C C 1
ATOM 2565 O O . VAL C 2 114 ? 24.504 8.709 106.283 1.00 29.03 115 VAL C O 1
ATOM 2569 N N . VAL C 2 115 ? 23.726 10.195 104.799 1.00 22.60 116 VAL C N 1
ATOM 2570 C CA . VAL C 2 115 ? 23.533 9.225 103.751 1.00 22.30 116 VAL C CA 1
ATOM 2571 C C . VAL C 2 115 ? 24.662 9.354 102.767 1.00 21.44 116 VAL C C 1
ATOM 2572 O O . VAL C 2 115 ? 24.857 10.431 102.198 1.00 23.20 116 VAL C O 1
ATOM 2576 N N . PRO C 2 116 ? 25.385 8.251 102.528 1.00 17.53 117 PRO C N 1
ATOM 2577 C CA . PRO C 2 116 ? 26.427 8.209 101.503 1.00 17.09 117 PRO C CA 1
ATOM 2578 C C . PRO C 2 116 ? 25.802 7.972 100.139 1.00 26.80 117 PRO C C 1
ATOM 2579 O O . PRO C 2 116 ? 24.930 7.112 100.011 1.00 28.28 117 PRO C O 1
ATOM 2583 N N . VAL C 2 117 ? 26.229 8.736 99.138 1.00 22.70 118 VAL C N 1
ATOM 2584 C CA . VAL C 2 117 ? 25.706 8.593 97.792 1.00 22.64 118 VAL C CA 1
ATOM 2585 C C . VAL C 2 117 ? 26.871 8.546 96.789 1.00 26.26 118 VAL C C 1
ATOM 2586 O O . VAL C 2 117 ? 27.827 9.317 96.895 1.00 26.25 118 VAL C O 1
ATOM 2590 N N . SER C 2 118 ? 26.787 7.633 95.826 1.00 26.86 119 SER C N 1
ATOM 2591 C CA . SER C 2 118 ? 27.763 7.538 94.743 1.00 22.90 119 SER C CA 1
ATOM 2592 C C . SER C 2 118 ? 27.071 7.764 93.415 1.00 27.93 119 SER C C 1
ATOM 2593 O O . SER C 2 118 ? 26.025 7.181 93.131 1.00 31.82 119 SER C O 1
ATOM 2596 N N . PHE C 2 119 ? 27.655 8.613 92.593 1.00 25.40 120 PHE C N 1
ATOM 2597 C CA . PHE C 2 119 ? 27.081 8.861 91.290 1.00 31.27 120 PHE C CA 1
ATOM 2598 C C . PHE C 2 119 ? 28.006 8.332 90.228 1.00 27.29 120 PHE C C 1
ATOM 2599 O O . PHE C 2 119 ? 29.208 8.319 90.409 1.00 30.23 120 PHE C O 1
ATOM 2607 N N . GLY C 2 120 ? 27.443 7.891 89.116 1.00 32.54 121 GLY C N 1
ATOM 2608 C CA . GLY C 2 120 ? 28.257 7.422 88.014 1.00 34.13 121 GLY C CA 1
ATOM 2609 C C . GLY C 2 120 ? 28.548 5.942 88.091 1.00 33.18 121 GLY C C 1
ATOM 2610 O O . GLY C 2 120 ? 28.397 5.306 89.140 1.00 28.09 121 GLY C O 1
ATOM 2611 N N . SER C 2 121 ? 28.967 5.399 86.955 1.00 40.04 122 SER C N 1
ATOM 2612 C CA . SER C 2 121 ? 29.325 3.994 86.834 1.00 42.85 122 SER C CA 1
ATOM 2613 C C . SER C 2 121 ? 30.791 3.870 86.435 1.00 45.21 122 SER C C 1
ATOM 2614 O O . SER C 2 121 ? 31.304 2.768 86.252 1.00 45.54 122 SER C O 1
ATOM 2617 N N . GLN C 2 122 ? 31.451 5.017 86.290 1.00 44.25 123 GLN C N 1
ATOM 2618 C CA . GLN C 2 122 ? 32.873 5.074 85.974 1.00 47.12 123 GLN C CA 1
ATOM 2619 C C . GLN C 2 122 ? 33.544 6.104 86.870 1.00 47.01 123 GLN C C 1
ATOM 2620 O O . GLN C 2 122 ? 33.296 7.308 86.733 1.00 37.64 123 GLN C O 1
ATOM 2626 N N . ASP C 2 123 ? 34.405 5.623 87.766 1.00 43.02 124 ASP C N 1
ATOM 2627 C CA . ASP C 2 123 ? 34.966 6.443 88.840 1.00 42.12 124 ASP C CA 1
ATOM 2628 C C . ASP C 2 123 ? 33.878 7.269 89.522 1.00 42.31 124 ASP C C 1
ATOM 2629 O O . ASP C 2 123 ? 33.764 8.478 89.291 1.00 37.18 124 ASP C O 1
ATOM 2634 N N . PRO C 2 124 ? 33.069 6.614 90.360 1.00 33.76 125 PRO C N 1
ATOM 2635 C CA . PRO C 2 124 ? 31.947 7.305 90.994 1.00 30.91 125 PRO C CA 1
ATOM 2636 C C . PRO C 2 124 ? 32.401 8.481 91.861 1.00 33.72 125 PRO C C 1
ATOM 2637 O O . PRO C 2 124 ? 33.468 8.409 92.492 1.00 31.58 125 PRO C O 1
ATOM 2641 N N . VAL C 2 125 ? 31.605 9.550 91.878 1.00 26.89 126 VAL C N 1
ATOM 2642 C CA . VAL C 2 125 ? 31.802 10.627 92.834 1.00 21.24 126 VAL C CA 1
ATOM 2643 C C . VAL C 2 125 ? 30.985 10.290 94.071 1.00 22.09 126 VAL C C 1
ATOM 2644 O O . VAL C 2 125 ? 29.878 9.772 93.965 1.00 26.72 126 VAL C O 1
ATOM 2648 N N . HIS C 2 126 ? 31.533 10.551 95.248 1.00 21.16 127 HIS C N 1
ATOM 2649 C CA . HIS C 2 126 ? 30.793 10.271 96.465 1.00 18.31 127 HIS C CA 1
ATOM 2650 C C . HIS C 2 126 ? 30.518 11.560 97.220 1.00 18.96 127 HIS C C 1
ATOM 2651 O O . HIS C 2 126 ? 31.396 12.415 97.356 1.00 15.29 127 HIS C O 1
ATOM 2658 N N . VAL C 2 127 ? 29.281 11.711 97.676 1.00 17.91 128 VAL C N 1
ATOM 2659 C CA . VAL C 2 127 ? 28.949 12.795 98.586 1.00 17.92 128 VAL C CA 1
ATOM 2660 C C . VAL C 2 127 ? 28.327 12.210 99.834 1.00 17.23 128 VAL C C 1
ATOM 2661 O O . VAL C 2 127 ? 27.763 11.121 99.797 1.00 20.99 128 VAL C O 1
ATOM 2665 N N . LEU C 2 128 ? 28.474 12.917 100.947 1.00 23.06 129 LEU C N 1
ATOM 2666 C CA . LEU C 2 128 ? 27.690 12.640 102.150 1.00 18.72 129 LEU C CA 1
ATOM 2667 C C . LEU C 2 128 ? 26.602 13.706 102.243 1.00 20.48 129 LEU C C 1
ATOM 2668 O O . LEU C 2 128 ? 26.888 14.911 102.152 1.00 17.52 129 LEU C O 1
ATOM 2673 N N . VAL C 2 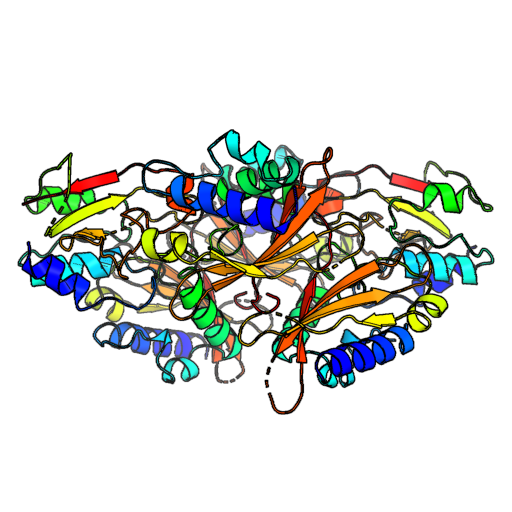129 ? 25.363 13.254 102.407 1.00 18.56 130 VAL C N 1
ATOM 2674 C CA . VAL C 2 129 ? 24.222 14.138 102.507 1.00 18.28 130 VAL C CA 1
ATOM 2675 C C . VAL C 2 129 ? 23.756 14.109 103.943 1.00 20.42 130 VAL C C 1
ATOM 2676 O O . VAL C 2 129 ? 23.535 13.043 104.502 1.00 19.66 130 VAL C O 1
ATOM 2680 N N . PHE C 2 130 ? 23.609 15.288 104.533 1.00 19.83 131 PHE C N 1
ATOM 2681 C CA . PHE C 2 130 ? 23.172 15.437 105.907 1.00 18.11 131 PHE C CA 1
ATOM 2682 C C . PHE C 2 130 ? 21.701 15.837 105.886 1.00 22.71 131 PHE C C 1
ATOM 2683 O O . PHE C 2 130 ? 21.307 16.718 105.115 1.00 25.26 131 PHE C O 1
ATOM 2691 N N . LEU C 2 131 ? 20.896 15.18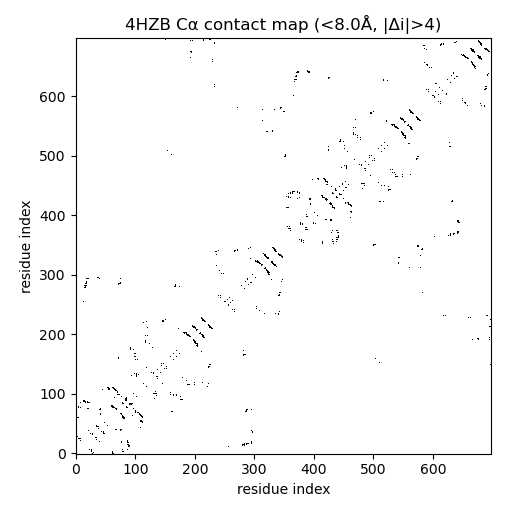3 106.723 1.00 26.39 132 LEU C N 1
ATOM 2692 C CA . LEU C 2 131 ? 19.459 15.457 106.798 1.00 25.78 132 LEU C CA 1
ATOM 2693 C C . LEU C 2 131 ? 18.956 15.433 108.233 1.00 28.17 132 LEU C C 1
ATOM 2694 O O . LEU C 2 131 ? 19.501 14.735 109.088 1.00 32.20 132 LEU C O 1
ATOM 2699 N N . LYS C 2 132 ? 17.908 16.208 108.482 1.00 36.19 133 LYS C N 1
ATOM 2700 C CA . LYS C 2 132 ? 17.209 16.223 109.766 1.00 42.45 133 LYS C CA 1
ATOM 2701 C C . LYS C 2 132 ? 15.691 16.095 109.528 1.00 45.38 133 LYS C C 1
ATOM 2702 O O . LYS C 2 132 ? 15.195 16.483 108.455 1.00 37.65 133 LYS C O 1
ATOM 2708 N N . ARG C 2 133 ? 14.966 15.566 110.527 1.00 51.36 134 ARG C N 1
ATOM 2709 C CA . ARG C 2 133 ? 13.513 15.336 110.425 1.00 44.28 134 ARG C CA 1
ATOM 2710 C C . ARG C 2 133 ? 12.710 16.628 110.596 1.00 39.92 134 ARG C C 1
ATOM 2711 O O . ARG C 2 133 ? 12.654 17.180 111.691 1.00 41.78 134 ARG C O 1
ATOM 2719 N N . VAL C 2 134 ? 12.079 17.101 109.526 1.00 46.72 135 VAL C N 1
ATOM 2720 C CA . VAL C 2 134 ? 11.130 18.215 109.628 1.00 52.95 135 VAL C CA 1
ATOM 2721 C C . VAL C 2 134 ? 9.727 17.824 109.147 1.00 53.90 135 VAL C C 1
ATOM 2722 O O . VAL C 2 134 ? 8.763 17.863 109.915 1.00 57.03 135 VAL C O 1
ATOM 2726 N N . THR C 2 137 ? 8.857 14.727 107.651 1.00 45.84 138 THR C N 1
ATOM 2727 C CA . THR C 2 137 ? 9.758 14.809 106.491 1.00 57.11 138 THR C CA 1
ATOM 2728 C C . THR C 2 137 ? 11.264 14.846 106.859 1.00 54.04 138 THR C C 1
ATOM 2729 O O . THR C 2 137 ? 11.650 15.479 107.844 1.00 47.64 138 THR C O 1
ATOM 2733 N N . TRP C 2 138 ? 12.102 14.162 106.071 1.00 50.32 139 TRP C N 1
ATOM 2734 C CA . TRP C 2 138 ? 13.560 14.369 106.110 1.00 43.46 139 TRP C CA 1
ATOM 2735 C C . TRP C 2 138 ? 13.951 15.494 105.151 1.00 36.72 139 TRP C C 1
ATOM 2736 O O . TRP C 2 138 ? 13.496 15.512 104.002 1.00 33.70 139 TRP C O 1
ATOM 2747 N N . LYS C 2 139 ? 14.784 16.427 105.617 1.00 36.11 140 LYS C N 1
ATOM 2748 C CA . LYS C 2 139 ? 15.309 17.488 104.741 1.00 35.25 140 LYS C CA 1
ATOM 2749 C C . LYS C 2 139 ? 16.830 17.712 104.822 1.00 28.24 140 LYS C C 1
ATOM 2750 O O . LYS C 2 139 ? 17.439 17.556 105.886 1.00 27.66 140 LYS C O 1
ATOM 2756 N N . ILE C 2 140 ? 17.427 18.097 103.694 1.00 24.35 141 ILE C N 1
ATOM 2757 C CA . ILE C 2 140 ? 18.882 18.266 103.594 1.00 23.03 141 ILE C CA 1
ATOM 2758 C C . ILE C 2 140 ? 19.450 19.570 104.183 1.00 26.21 141 ILE C C 1
ATOM 2759 O O . ILE C 2 140 ? 19.165 20.675 103.700 1.00 24.89 141 ILE C O 1
ATOM 2764 N N . ILE C 2 141 ? 20.277 19.430 105.215 1.00 23.46 142 ILE C N 1
ATOM 2765 C CA . ILE C 2 141 ? 20.866 20.582 105.889 1.00 21.45 142 ILE C CA 1
ATOM 2766 C C . ILE C 2 141 ? 22.288 20.889 105.399 1.00 18.74 142 ILE C C 1
ATOM 2767 O O . ILE C 2 141 ? 22.784 21.981 105.609 1.00 17.93 142 ILE C O 1
ATOM 2772 N N . LYS C 2 142 ? 22.928 19.928 104.743 1.00 16.35 143 LYS C N 1
ATOM 2773 C CA . LYS C 2 142 ? 24.322 20.067 104.330 1.00 17.79 143 LYS C CA 1
ATOM 2774 C C . LYS C 2 142 ? 24.707 18.916 103.413 1.00 18.58 143 LYS C C 1
ATOM 2775 O O . LYS C 2 142 ? 24.125 17.839 103.515 1.00 19.27 143 LYS C O 1
ATOM 2781 N N . ILE C 2 143 ? 25.658 19.153 102.510 1.00 12.59 144 ILE C N 1
ATOM 2782 C CA . ILE C 2 143 ? 26.279 18.094 101.706 1.00 17.10 144 ILE C CA 1
ATOM 2783 C C . ILE C 2 143 ? 27.809 18.294 101.618 1.00 15.49 144 ILE C C 1
ATOM 2784 O O . ILE C 2 143 ? 28.271 19.403 101.342 1.00 17.64 144 ILE C O 1
ATOM 2789 N N . ASP C 2 144 ? 28.585 17.232 101.838 1.00 14.66 145 ASP C N 1
ATOM 2790 C CA . ASP C 2 144 ? 30.056 17.320 101.823 1.00 13.07 145 ASP C CA 1
ATOM 2791 C C . ASP C 2 144 ? 30.739 16.343 100.839 1.00 14.76 145 ASP C C 1
ATOM 2792 O O . ASP C 2 144 ? 30.232 15.254 100.552 1.00 12.33 145 ASP C O 1
ATOM 2797 N N . ASP C 2 145 ? 31.897 16.762 100.327 1.00 20.20 146 ASP C N 1
ATOM 2798 C CA . ASP C 2 145 ? 32.732 15.958 99.432 1.00 16.35 146 ASP C CA 1
ATOM 2799 C C . ASP C 2 145 ? 33.653 15.004 100.233 1.00 21.11 146 ASP C C 1
ATOM 2800 O O . ASP C 2 145 ? 33.653 15.043 101.470 1.00 19.51 146 ASP C O 1
ATOM 2805 N N . THR C 2 146 ? 34.428 14.156 99.546 1.00 18.73 147 THR C N 1
ATOM 2806 C CA . THR C 2 146 ? 35.406 13.299 100.232 1.00 13.63 147 THR C CA 1
ATOM 2807 C C . THR C 2 146 ? 36.843 13.829 100.118 1.00 20.22 147 THR C C 1
ATOM 2808 O O . THR C 2 146 ? 37.795 13.109 100.418 1.00 23.15 147 THR C O 1
ATOM 2812 N N . TRP C 2 147 ? 36.997 15.094 99.715 1.00 20.91 148 TRP C N 1
ATOM 2813 C CA . TRP C 2 147 ? 38.324 15.695 99.522 1.00 18.71 148 TRP C CA 1
ATOM 2814 C C . TRP C 2 147 ? 39.040 16.025 100.826 1.00 22.71 148 TRP C C 1
ATOM 2815 O O . TRP C 2 147 ? 38.404 16.340 101.824 1.00 19.47 148 TRP C O 1
ATOM 2826 N N . GLU C 2 148 ? 40.372 15.984 100.794 1.00 20.63 149 GLU C N 1
ATOM 2827 C CA . GLU C 2 148 ? 41.199 16.280 101.951 1.00 14.87 149 GLU C CA 1
ATOM 2828 C C . GLU C 2 148 ? 41.099 17.757 102.348 1.00 19.73 149 GLU C C 1
ATOM 2829 O O . GLU C 2 148 ? 40.920 18.631 101.493 1.00 14.97 149 GLU C O 1
ATOM 2835 N N . TYR C 2 149 ? 41.196 18.029 103.650 1.00 16.25 150 TYR C N 1
ATOM 2836 C CA . TYR C 2 149 ? 41.181 19.399 104.133 1.00 14.13 150 TYR C CA 1
ATOM 2837 C C . TYR C 2 149 ? 42.580 19.963 104.076 1.00 20.49 150 TYR C C 1
ATOM 2838 O O . TYR C 2 149 ? 43.464 19.509 104.807 1.00 22.45 150 TYR C O 1
ATOM 2847 N N . ARG C 2 150 ? 42.795 20.945 103.210 1.00 22.44 151 ARG C N 1
ATOM 2848 C CA . ARG C 2 150 ? 44.102 21.596 103.134 1.00 19.25 151 ARG C CA 1
ATOM 2849 C C . ARG C 2 150 ? 44.050 22.967 102.490 1.00 12.25 151 ARG C C 1
ATOM 2850 O O . ARG C 2 150 ? 45.083 23.574 102.297 1.00 15.13 151 ARG C O 1
ATOM 2858 N N . GLY D 1 4 ? 36.717 36.045 149.382 1.00 20.12 4 GLY D N 1
ATOM 2859 C CA . GLY D 1 4 ? 37.881 35.262 149.005 1.00 27.77 4 GLY D CA 1
ATOM 2860 C C . GLY D 1 4 ? 37.561 33.846 148.529 1.00 37.16 4 GLY D C 1
ATOM 2861 O O . GLY D 1 4 ? 37.826 33.473 147.383 1.00 38.97 4 GLY D O 1
ATOM 2862 N N . ILE D 1 5 ? 37.014 33.039 149.429 1.00 36.25 5 ILE D N 1
ATOM 2863 C CA . ILE D 1 5 ? 36.580 31.694 149.102 1.00 33.03 5 ILE D CA 1
ATOM 2864 C C . ILE D 1 5 ? 35.171 31.889 148.595 1.00 39.26 5 ILE D C 1
ATOM 2865 O O . ILE D 1 5 ? 34.707 31.225 147.648 1.00 43.90 5 ILE D O 1
ATOM 2870 N N . SER D 1 6 ? 34.510 32.840 149.247 1.00 36.33 6 SER D N 1
ATOM 2871 C CA . SER D 1 6 ? 33.149 33.243 148.944 1.00 40.92 6 SER D CA 1
ATOM 2872 C C . SER D 1 6 ? 33.086 33.808 147.529 1.00 34.41 6 SER D C 1
ATOM 2873 O O . SER D 1 6 ? 32.065 33.698 146.851 1.00 32.97 6 SER D O 1
ATOM 2876 N N . ALA D 1 7 ? 34.195 34.412 147.104 1.00 34.27 7 ALA D N 1
ATOM 2877 C CA . ALA D 1 7 ? 34.366 34.934 145.746 1.00 37.01 7 ALA D CA 1
ATOM 2878 C C . ALA D 1 7 ? 34.337 33.811 144.702 1.00 31.56 7 ALA D C 1
ATOM 2879 O O . ALA D 1 7 ? 33.596 33.879 143.719 1.00 28.73 7 ALA D O 1
ATOM 2881 N N . ALA D 1 8 ? 35.149 32.780 144.938 1.00 36.53 8 ALA D N 1
ATOM 2882 C CA . ALA D 1 8 ? 35.138 31.549 144.141 1.00 37.95 8 ALA D CA 1
ATOM 2883 C C . ALA D 1 8 ? 33.744 30.915 144.096 1.00 38.46 8 ALA D C 1
ATOM 2884 O O . ALA D 1 8 ? 33.309 30.425 143.045 1.00 40.46 8 ALA D O 1
ATOM 2886 N N . ASN D 1 9 ? 33.048 30.944 145.234 1.00 35.56 9 ASN D N 1
ATOM 2887 C CA . ASN D 1 9 ? 31.687 30.400 145.355 1.00 34.78 9 ASN D CA 1
ATOM 2888 C C . ASN D 1 9 ? 30.630 31.176 144.565 1.00 31.26 9 ASN D C 1
ATOM 2889 O O . ASN D 1 9 ? 29.703 30.589 143.957 1.00 24.02 9 ASN D O 1
ATOM 2894 N N . TYR D 1 10 ? 30.767 32.500 144.608 1.00 30.27 10 TYR D N 1
ATOM 2895 C CA . TYR D 1 10 ? 29.902 33.401 143.873 1.00 30.96 10 TYR D CA 1
ATOM 2896 C C . TYR D 1 10 ? 30.071 33.149 142.393 1.00 33.48 10 TYR D C 1
ATOM 2897 O O . TYR D 1 10 ? 29.091 33.080 141.647 1.00 37.56 10 TYR D O 1
ATOM 2906 N N . ALA D 1 11 ? 31.327 33.042 141.973 1.00 34.47 11 ALA D N 1
ATOM 2907 C CA . ALA D 1 11 ? 31.649 32.736 140.583 1.00 35.15 11 ALA D CA 1
ATOM 2908 C C . ALA D 1 11 ? 31.030 31.410 140.134 1.00 27.61 11 ALA D C 1
ATOM 2909 O O . ALA D 1 11 ? 30.314 31.362 139.140 1.00 28.36 11 ALA D O 1
ATOM 2911 N N . ALA D 1 12 ? 31.301 30.343 140.877 1.00 31.59 12 ALA D N 1
ATOM 2912 C CA . ALA D 1 12 ? 30.739 29.027 140.567 1.00 28.75 12 ALA D CA 1
ATOM 2913 C C . ALA D 1 12 ? 29.202 29.003 140.496 1.00 26.18 12 ALA D C 1
ATOM 2914 O O . ALA D 1 12 ? 28.629 28.252 139.698 1.00 34.09 12 ALA D O 1
ATOM 2916 N N . SER D 1 13 ? 28.520 29.805 141.310 1.00 21.59 13 SER D N 1
ATOM 2917 C CA . SER D 1 13 ? 27.057 29.728 141.281 1.00 30.46 13 SER D CA 1
ATOM 2918 C C . SER D 1 13 ? 26.447 30.546 140.150 1.00 31.10 13 SER D C 1
ATOM 2919 O O . SER D 1 13 ? 25.368 30.221 139.642 1.00 30.14 13 SER D O 1
ATOM 2922 N N . ASN D 1 14 ? 27.157 31.592 139.741 1.00 27.66 14 ASN D N 1
ATOM 2923 C CA . ASN D 1 14 ? 26.611 32.545 138.790 1.00 31.79 14 ASN D CA 1
ATOM 2924 C C . ASN D 1 14 ? 27.050 32.400 137.338 1.00 29.16 14 ASN D C 1
ATOM 2925 O O . ASN D 1 14 ? 27.014 33.365 136.574 1.00 28.56 14 ASN D O 1
ATOM 2930 N N . ILE D 1 15 ? 27.408 31.179 136.952 1.00 26.77 15 ILE D N 1
ATOM 2931 C CA . ILE D 1 15 ? 27.922 30.900 135.607 1.00 27.62 15 ILE D CA 1
ATOM 2932 C C . ILE D 1 15 ? 26.833 30.886 134.541 1.00 22.67 15 ILE D C 1
ATOM 2933 O O . ILE D 1 15 ? 25.647 30.872 134.854 1.00 25.08 15 ILE D O 1
ATOM 2938 N N . GLU D 1 16 ? 27.255 30.863 133.278 1.00 25.43 16 GLU D N 1
ATOM 2939 C CA . GLU D 1 16 ? 26.344 30.634 132.158 1.00 21.02 16 GLU D CA 1
ATOM 2940 C C . GLU D 1 16 ? 26.575 29.223 131.606 1.00 21.90 16 GLU D C 1
ATOM 2941 O O . GLU D 1 16 ? 27.591 28.599 131.921 1.00 17.61 16 GLU D O 1
ATOM 2947 N N . PRO D 1 17 ? 25.627 28.712 130.797 1.00 23.65 17 PRO D N 1
ATOM 2948 C CA . PRO D 1 17 ? 25.808 27.406 130.140 1.00 22.43 17 PRO D CA 1
ATOM 2949 C C . PRO D 1 17 ? 27.091 27.364 129.291 1.00 23.65 17 PRO D C 1
ATOM 2950 O O . PRO D 1 17 ? 27.727 26.311 129.166 1.00 25.31 17 PRO D O 1
ATOM 2954 N N . ASN D 1 18 ? 27.449 28.509 128.716 1.00 23.45 18 ASN D N 1
ATOM 2955 C CA . ASN D 1 18 ? 28.606 28.650 127.836 1.00 24.22 18 ASN D CA 1
ATOM 2956 C C . ASN D 1 18 ? 29.228 30.040 128.029 1.00 22.50 18 ASN D C 1
ATOM 2957 O O . ASN D 1 18 ? 28.708 30.862 128.796 1.00 18.96 18 ASN D O 1
ATOM 2962 N N . SER D 1 19 ? 30.328 30.319 127.334 1.00 21.30 19 SER D N 1
ATOM 2963 C CA . SER D 1 19 ? 30.854 31.685 127.310 1.00 18.41 19 SER D CA 1
ATOM 2964 C C . SER D 1 19 ? 29.835 32.666 126.694 1.00 14.34 19 SER D C 1
ATOM 2965 O O . SER D 1 19 ? 29.053 32.286 125.835 1.00 15.95 19 SER D O 1
ATOM 2968 N N . VAL D 1 20 ? 29.814 33.910 127.166 1.00 14.54 20 VAL D N 1
ATOM 2969 C CA . VAL D 1 20 ? 28.976 34.962 126.562 1.00 16.64 20 VAL D CA 1
ATOM 2970 C C . VAL D 1 20 ? 29.832 36.216 126.383 1.00 14.22 20 VAL D C 1
ATOM 2971 O O . VAL D 1 20 ? 29.322 37.317 126.183 1.00 12.22 20 VAL D O 1
ATOM 2975 N N . GLY D 1 21 ? 31.147 36.012 126.491 1.00 18.85 21 GLY D N 1
ATOM 2976 C CA . GLY D 1 21 ? 32.166 37.010 126.202 1.00 16.00 21 GLY D CA 1
ATOM 2977 C C . GLY D 1 21 ? 32.388 38.032 127.297 1.00 18.14 21 GLY D C 1
ATOM 2978 O O . GLY D 1 21 ? 32.715 39.189 127.024 1.00 16.17 21 GLY D O 1
ATOM 2979 N N . ARG D 1 22 ? 32.219 37.607 128.544 1.00 20.31 22 ARG D N 1
ATOM 2980 C CA . ARG D 1 22 ? 32.233 38.535 129.668 1.00 18.10 22 ARG D CA 1
ATOM 2981 C C . ARG D 1 22 ? 32.992 37.961 130.828 1.00 17.52 22 ARG D C 1
ATOM 2982 O O . ARG D 1 22 ? 32.601 38.178 131.971 1.00 16.17 22 ARG D O 1
ATOM 2990 N N . CYS D 1 23 ? 34.064 37.223 130.542 1.00 18.76 23 CYS D N 1
ATOM 2991 C CA . CYS D 1 23 ? 34.804 36.549 131.597 1.00 16.56 23 CYS D CA 1
ATOM 2992 C C . CYS D 1 23 ? 35.222 37.549 132.670 1.00 16.01 23 CYS D C 1
ATOM 2993 O O . CYS D 1 23 ? 35.195 37.250 133.868 1.00 19.98 23 CYS D O 1
ATOM 2996 N N . ALA D 1 24 ? 35.564 38.754 132.231 1.00 21.61 24 ALA D N 1
ATOM 2997 C CA . ALA D 1 24 ? 36.087 39.782 133.125 1.00 22.69 24 ALA D CA 1
ATOM 2998 C C . ALA D 1 24 ? 35.007 40.364 134.043 1.00 26.25 24 ALA D C 1
ATOM 2999 O O . ALA D 1 24 ? 35.238 40.492 135.246 1.00 24.53 24 ALA D O 1
ATOM 3001 N N . GLU D 1 25 ? 33.834 40.699 133.495 1.00 22.83 25 GLU D N 1
ATOM 3002 C CA . GLU D 1 25 ? 32.720 41.146 134.333 1.00 18.77 25 GLU D CA 1
ATOM 3003 C C . GLU D 1 25 ? 32.308 40.095 135.369 1.00 23.69 25 GLU D C 1
ATOM 3004 O O . GLU D 1 25 ? 32.084 40.418 136.536 1.00 26.43 25 GLU D O 1
ATOM 3010 N N . TYR D 1 26 ? 32.211 38.839 134.948 1.00 17.69 26 TYR D N 1
ATOM 3011 C CA . TYR D 1 26 ? 31.846 37.754 135.867 1.00 23.55 26 TYR D CA 1
ATOM 3012 C C . TYR D 1 26 ? 32.871 37.504 137.000 1.00 23.95 26 TYR D C 1
ATOM 3013 O O . TYR D 1 26 ? 32.501 37.332 138.179 1.00 18.93 26 TYR D O 1
ATOM 3022 N N . VAL D 1 27 ? 34.157 37.483 136.642 1.00 26.55 27 VAL D N 1
ATOM 3023 C CA . VAL D 1 27 ? 35.197 37.306 137.652 1.00 18.50 27 VAL D CA 1
ATOM 3024 C C . VAL D 1 27 ? 35.280 38.537 138.569 1.00 26.70 27 VAL D C 1
ATOM 3025 O O . VAL D 1 27 ? 35.409 38.392 139.792 1.00 29.60 27 VAL D O 1
ATOM 3029 N N . ARG D 1 28 ? 35.160 39.739 137.999 1.00 28.41 28 ARG D N 1
ATOM 3030 C CA . ARG D 1 28 ? 35.148 40.966 138.802 1.00 28.21 28 ARG D CA 1
ATOM 3031 C C . ARG D 1 28 ? 33.958 41.057 139.770 1.00 31.81 28 ARG D C 1
ATOM 3032 O O . ARG D 1 28 ? 34.135 41.421 140.931 1.00 37.89 28 ARG D O 1
ATOM 3040 N N . LYS D 1 29 ? 32.751 40.759 139.298 1.00 25.04 29 LYS D N 1
ATOM 3041 C CA . LYS D 1 29 ? 31.592 40.845 140.165 1.00 29.47 29 LYS D CA 1
ATOM 3042 C C . LYS D 1 29 ? 31.731 39.801 141.251 1.00 36.27 29 LYS D C 1
ATOM 3043 O O . LYS D 1 29 ? 31.281 40.011 142.389 1.00 40.55 29 LYS D O 1
ATOM 3049 N N . ALA D 1 30 ? 32.373 38.681 140.910 1.00 34.06 30 ALA D N 1
ATOM 3050 C CA . ALA D 1 30 ? 32.674 37.679 141.939 1.00 38.94 30 ALA D CA 1
ATOM 3051 C C . ALA D 1 30 ? 33.554 38.244 143.051 1.00 35.48 30 ALA D C 1
ATOM 3052 O O . ALA D 1 30 ? 33.200 38.178 144.228 1.00 38.20 30 ALA D O 1
ATOM 3054 N N . ILE D 1 31 ? 34.702 38.794 142.661 1.00 44.15 31 ILE D N 1
ATOM 3055 C CA . ILE D 1 31 ? 35.644 39.414 143.603 1.00 46.80 31 ILE D CA 1
ATOM 3056 C C . ILE D 1 31 ? 34.983 40.527 144.439 1.00 45.52 31 ILE D C 1
ATOM 3057 O O . ILE D 1 31 ? 35.284 40.697 145.624 1.00 48.56 31 ILE D O 1
ATOM 3062 N N . GLU D 1 32 ? 34.057 41.257 143.831 1.00 40.56 32 GLU D N 1
ATOM 3063 C CA . GLU D 1 32 ? 33.354 42.316 144.537 1.00 47.76 32 GLU D CA 1
ATOM 3064 C C . GLU D 1 32 ? 32.323 41.748 145.527 1.00 52.85 32 GLU D C 1
ATOM 3065 O O . GLU D 1 32 ? 32.025 42.363 146.556 1.00 61.27 32 GLU D O 1
ATOM 3071 N N . TRP D 1 33 ? 31.796 40.562 145.240 1.00 48.12 33 TRP D N 1
ATOM 3072 C CA . TRP D 1 33 ? 31.013 39.861 146.250 1.00 44.31 33 TRP D CA 1
ATOM 3073 C C . TRP D 1 33 ? 31.928 39.351 147.356 1.00 47.96 33 TRP D C 1
ATOM 3074 O O . TRP D 1 33 ? 31.492 39.164 148.493 1.00 52.41 33 TRP D O 1
ATOM 3085 N N . GLY D 1 34 ? 33.196 39.126 147.018 1.00 43.43 34 GLY D N 1
ATOM 3086 C CA . GLY D 1 34 ? 34.168 38.607 147.969 1.00 40.56 34 GLY D CA 1
ATOM 3087 C C . GLY D 1 34 ? 34.741 39.654 148.905 1.00 47.01 34 GLY D C 1
ATOM 3088 O O . GLY D 1 34 ? 35.395 39.323 149.905 1.00 44.14 34 GLY D O 1
ATOM 3089 N N . GLY D 1 35 ? 34.495 40.921 148.576 1.00 46.69 35 GLY D N 1
ATOM 3090 C CA . GLY D 1 35 ? 34.958 42.026 149.390 1.00 47.44 35 GLY D CA 1
ATOM 3091 C C . GLY D 1 35 ? 35.596 43.176 148.631 1.00 48.45 35 GLY D C 1
ATOM 3092 O O . GLY D 1 35 ? 35.382 44.338 148.979 1.00 54.89 35 GLY D O 1
ATOM 3093 N N . ILE D 1 36 ? 36.377 42.867 147.599 1.00 46.83 36 ILE D N 1
ATOM 3094 C CA . ILE D 1 36 ? 37.164 43.889 146.889 1.00 51.54 36 ILE D CA 1
ATOM 3095 C C . ILE D 1 36 ? 36.551 44.377 145.562 1.00 50.14 36 ILE D C 1
ATOM 3096 O O . ILE D 1 36 ? 36.259 43.582 144.669 1.00 52.80 36 ILE D O 1
ATOM 3101 N N . SER D 1 37 ? 36.366 45.690 145.438 1.00 50.35 37 SER D N 1
ATOM 3102 C CA . SER D 1 37 ? 35.898 46.281 144.185 1.00 51.25 37 SER D CA 1
ATOM 3103 C C . SER D 1 37 ? 37.062 46.840 143.357 1.00 51.09 37 SER D C 1
ATOM 3104 O O . SER D 1 37 ? 37.512 47.964 143.589 1.00 42.03 37 SER D O 1
ATOM 3107 N N . LEU D 1 38 ? 37.528 46.049 142.389 1.00 49.18 38 LEU D N 1
ATOM 3108 C CA . LEU D 1 38 ? 38.668 46.417 141.556 1.00 45.49 38 LEU D CA 1
ATOM 3109 C C . LEU D 1 38 ? 38.293 47.559 140.635 1.00 43.94 38 LEU D C 1
ATOM 3110 O O . LEU D 1 38 ? 37.120 47.727 140.312 1.00 43.88 38 LEU D O 1
ATOM 3115 N N . GLN D 1 39 ? 39.283 48.342 140.212 1.00 49.26 39 GLN D N 1
ATOM 3116 C CA . GLN D 1 39 ? 39.043 49.379 139.209 1.00 55.79 39 GLN D CA 1
ATOM 3117 C C . GLN D 1 39 ? 38.668 48.695 137.903 1.00 54.23 39 GLN D C 1
ATOM 3118 O O . GLN D 1 39 ? 39.534 48.074 137.284 1.00 54.04 39 GLN D O 1
ATOM 3124 N N . ARG D 1 40 ? 37.401 48.811 137.491 1.00 39.77 40 ARG D N 1
ATOM 3125 C CA . ARG D 1 40 ? 36.915 48.186 136.262 1.00 32.64 40 ARG D CA 1
ATOM 3126 C C . ARG D 1 40 ? 37.889 48.422 135.096 1.00 36.73 40 ARG D C 1
ATOM 3127 O O . ARG D 1 40 ? 38.541 49.464 135.024 1.00 33.85 40 ARG D O 1
ATOM 3135 N N . THR D 1 41 ? 38.040 47.429 134.223 1.00 36.70 41 THR D N 1
ATOM 3136 C CA . THR D 1 41 ? 38.730 47.629 132.940 1.00 33.79 41 THR D CA 1
ATOM 3137 C C . THR D 1 41 ? 38.179 46.682 131.868 1.00 28.61 41 THR D C 1
ATOM 3138 O O . THR D 1 41 ? 37.777 45.555 132.170 1.00 30.23 41 THR D O 1
ATOM 3142 N N . ARG D 1 42 ? 38.148 47.156 130.624 1.00 29.56 42 ARG D N 1
ATOM 3143 C CA . ARG D 1 42 ? 37.465 46.455 129.531 1.00 25.98 42 ARG D CA 1
ATOM 3144 C C . ARG D 1 42 ? 37.988 45.050 129.209 1.00 26.76 42 ARG D C 1
ATOM 3145 O O . ARG D 1 42 ? 37.202 44.128 129.028 1.00 27.82 42 ARG D O 1
ATOM 3153 N N . SER D 1 43 ? 39.305 44.885 129.139 1.00 29.88 43 SER D N 1
ATOM 3154 C CA . SER D 1 43 ? 39.882 43.616 128.706 1.00 22.29 43 SER D CA 1
ATOM 3155 C C . SER D 1 43 ? 40.505 42.810 129.847 1.00 27.44 43 SER D C 1
ATOM 3156 O O . SER D 1 43 ? 41.435 43.275 130.521 1.00 29.50 43 SER D O 1
ATOM 3159 N N . ALA D 1 44 ? 39.976 41.606 130.055 1.00 19.14 44 ALA D N 1
ATOM 3160 C CA . ALA D 1 44 ? 40.624 40.568 130.851 1.00 20.70 44 ALA D CA 1
ATOM 3161 C C . ALA D 1 44 ? 42.177 40.577 130.841 1.00 26.16 44 ALA D C 1
ATOM 3162 O O . ALA D 1 44 ? 42.798 40.485 131.898 1.00 23.78 44 ALA D O 1
ATOM 3164 N N . LYS D 1 45 ? 42.800 40.676 129.664 1.00 24.73 45 LYS D N 1
ATOM 3165 C CA . LYS D 1 45 ? 44.274 40.723 129.562 1.00 30.15 45 LYS D CA 1
ATOM 3166 C C . LYS D 1 45 ? 44.957 41.884 130.324 1.00 31.63 45 LYS D C 1
ATOM 3167 O O . LYS D 1 45 ? 46.190 41.876 130.492 1.00 28.11 45 LYS D O 1
ATOM 3173 N N . ASP D 1 46 ? 44.162 42.864 130.768 1.00 28.35 46 ASP D N 1
ATOM 3174 C CA . ASP D 1 46 ? 44.668 44.107 131.370 1.00 29.46 46 ASP D CA 1
ATOM 3175 C C . ASP D 1 46 ? 44.500 44.203 132.889 1.00 30.69 46 ASP D C 1
ATOM 3176 O O . ASP D 1 46 ? 44.741 45.261 133.473 1.00 35.90 46 ASP D O 1
ATOM 3181 N N . TYR D 1 47 ? 44.086 43.116 133.527 1.00 30.31 47 TYR D N 1
ATOM 3182 C CA . TYR D 1 47 ? 43.555 43.203 134.889 1.00 37.00 47 TYR D CA 1
ATOM 3183 C C . TYR D 1 47 ? 44.578 42.972 135.996 1.00 40.88 47 TYR D C 1
ATOM 3184 O O . TYR D 1 47 ? 44.234 43.058 137.176 1.00 40.80 47 TYR D O 1
ATOM 3193 N N . GLY D 1 48 ? 45.822 42.681 135.612 1.00 47.59 48 GLY D N 1
ATOM 3194 C CA . GLY D 1 48 ? 46.934 42.537 136.549 1.00 42.19 48 GLY D CA 1
ATOM 3195 C C . GLY D 1 48 ? 47.285 43.792 137.345 1.00 42.79 48 GLY D C 1
ATOM 3196 O O . GLY D 1 48 ? 47.375 43.738 138.583 1.00 46.94 48 GLY D O 1
ATOM 3197 N N . PRO D 1 49 ? 47.514 44.923 136.647 1.00 43.78 49 PRO D N 1
ATOM 3198 C CA . PRO D 1 49 ? 47.668 46.225 137.317 1.00 49.66 49 PRO D CA 1
ATOM 3199 C C . PRO D 1 49 ? 46.475 46.644 138.198 1.00 48.44 49 PRO D C 1
ATOM 3200 O O . PRO D 1 49 ? 46.676 47.452 139.105 1.00 52.48 49 PRO D O 1
ATOM 3204 N N . SER D 1 50 ? 45.273 46.124 137.949 1.00 49.11 50 SER D N 1
ATOM 3205 C CA . SER D 1 50 ? 44.135 46.425 138.820 1.00 42.17 50 SER D CA 1
ATOM 3206 C C . SER D 1 50 ? 44.092 45.534 140.064 1.00 47.56 50 SER D C 1
ATOM 3207 O O . SER D 1 50 ? 43.693 45.982 141.138 1.00 51.11 50 SER D O 1
ATOM 3210 N N . LEU D 1 51 ? 44.499 44.274 139.922 1.00 53.26 51 LEU D N 1
ATOM 3211 C CA . LEU D 1 51 ? 44.501 43.337 141.051 1.00 53.97 51 LEU D CA 1
ATOM 3212 C C . LEU D 1 51 ? 45.630 43.674 142.015 1.00 51.42 51 LEU D C 1
ATOM 3213 O O . LEU D 1 51 ? 45.435 43.679 143.230 1.00 54.43 51 LEU D O 1
ATOM 3218 N N . LEU D 1 52 ? 46.814 43.937 141.466 1.00 53.46 52 LEU D N 1
ATOM 3219 C CA . LEU D 1 52 ? 47.933 44.405 142.273 1.00 53.36 52 LEU D CA 1
ATOM 3220 C C . LEU D 1 52 ? 47.566 45.705 143.004 1.00 56.94 52 LEU D C 1
ATOM 3221 O O . LEU D 1 52 ? 47.889 45.870 144.187 1.00 56.21 52 LEU D O 1
ATOM 3226 N N . ALA D 1 53 ? 46.877 46.612 142.307 1.00 52.64 53 ALA D N 1
ATOM 3227 C CA . ALA D 1 53 ? 46.241 47.769 142.950 1.00 53.58 53 ALA D CA 1
ATOM 3228 C C . ALA D 1 53 ? 44.960 47.339 143.683 1.00 62.42 53 ALA D C 1
ATOM 3229 O O . ALA D 1 53 ? 43.857 47.829 143.411 1.00 61.09 53 ALA D O 1
ATOM 3231 N N . ALA D 1 54 ? 45.147 46.382 144.584 1.00 54.24 54 ALA D N 1
ATOM 3232 C CA . ALA D 1 54 ? 44.159 45.898 145.534 1.00 48.45 54 ALA D CA 1
ATOM 3233 C C . ALA D 1 54 ? 44.950 44.890 146.357 1.00 54.93 54 ALA D C 1
ATOM 3234 O O . ALA D 1 54 ? 46.183 44.892 146.325 1.00 55.25 54 ALA D O 1
ATOM 3236 N N . GLY D 1 55 ? 44.271 44.016 147.081 1.00 54.08 55 GLY D N 1
ATOM 3237 C CA . GLY D 1 55 ? 44.978 43.094 147.954 1.00 57.31 55 GLY D CA 1
ATOM 3238 C C . GLY D 1 55 ? 45.951 42.117 147.307 1.00 61.74 55 GLY D C 1
ATOM 3239 O O . GLY D 1 55 ? 46.933 41.708 147.934 1.00 58.37 55 GLY D O 1
ATOM 3240 N N . PHE D 1 56 ? 45.695 41.760 146.050 1.00 57.79 56 PHE D N 1
ATOM 3241 C CA . PHE D 1 56 ? 46.302 40.574 145.434 1.00 53.49 56 PHE D CA 1
ATOM 3242 C C . PHE D 1 56 ? 47.793 40.652 145.111 1.00 53.88 56 PHE D C 1
ATOM 3243 O O . PHE D 1 56 ? 48.355 41.725 144.883 1.00 55.37 56 PHE D O 1
ATOM 3251 N N . HIS D 1 57 ? 48.411 39.477 145.085 1.00 51.47 57 HIS D N 1
ATOM 3252 C CA . HIS D 1 57 ? 49.830 39.318 144.804 1.00 51.89 57 HIS D CA 1
ATOM 3253 C C . HIS D 1 57 ? 49.966 38.104 143.882 1.00 51.17 57 HIS D C 1
ATOM 3254 O O . HIS D 1 57 ? 49.111 37.207 143.891 1.00 49.93 57 HIS D O 1
ATOM 3261 N N . GLU D 1 58 ? 51.036 38.060 143.101 1.00 38.88 58 GLU D N 1
ATOM 3262 C CA . GLU D 1 58 ? 51.169 37.017 142.094 1.00 49.15 58 GLU D CA 1
ATOM 3263 C C . GLU D 1 58 ? 51.548 35.651 142.680 1.00 51.15 58 GLU D C 1
ATOM 3264 O O . GLU D 1 58 ? 52.672 35.448 143.143 1.00 58.45 58 GLU D O 1
ATOM 3270 N N . ALA D 1 59 ? 50.602 34.717 142.662 1.00 48.20 59 ALA D N 1
ATOM 3271 C CA . ALA D 1 59 ? 50.870 33.359 143.120 1.00 45.85 59 ALA D CA 1
ATOM 3272 C C . ALA D 1 59 ? 51.650 32.581 142.063 1.00 47.75 59 ALA D C 1
ATOM 3273 O O . ALA D 1 59 ? 51.652 32.939 140.888 1.00 51.89 59 ALA D O 1
ATOM 3275 N N . ILE D 1 60 ? 52.330 31.528 142.500 1.00 49.54 60 ILE D N 1
ATOM 3276 C CA . ILE D 1 60 ? 53.112 30.664 141.624 1.00 43.67 60 ILE D CA 1
ATOM 3277 C C . ILE D 1 60 ? 53.035 29.275 142.222 1.00 49.97 60 ILE D C 1
ATOM 3278 O O . ILE D 1 60 ? 53.188 29.116 143.436 1.00 48.54 60 ILE D O 1
ATOM 3283 N N . GLY D 1 61 ? 52.788 28.273 141.381 1.00 48.19 61 GLY D N 1
ATOM 3284 C CA . GLY D 1 61 ? 52.555 26.924 141.858 1.00 45.11 61 GLY D CA 1
ATOM 3285 C C . GLY D 1 61 ? 51.082 26.572 141.814 1.00 44.74 61 GLY D C 1
ATOM 3286 O O . GLY D 1 61 ? 50.291 27.273 141.188 1.00 48.89 61 GLY D O 1
ATOM 3287 N N . SER D 1 62 ? 50.720 25.491 142.495 1.00 40.21 62 SER D N 1
ATOM 3288 C CA . SER D 1 62 ? 49.351 24.975 142.499 1.00 45.82 62 SER D CA 1
ATOM 3289 C C . SER D 1 62 ? 48.284 26.020 142.841 1.00 43.25 62 SER D C 1
ATOM 3290 O O . SER D 1 62 ? 48.552 26.987 143.557 1.00 40.97 62 SER D O 1
ATOM 3293 N N . PRO D 1 63 ? 47.064 25.831 142.312 1.00 52.27 63 PRO D N 1
ATOM 3294 C CA . PRO D 1 63 ? 46.002 26.819 142.530 1.00 54.38 63 PRO D CA 1
ATOM 3295 C C . PRO D 1 63 ? 45.188 26.529 143.787 1.00 43.23 63 PRO D C 1
ATOM 3296 O O . PRO D 1 63 ? 44.880 25.374 144.078 1.00 40.99 63 PRO D O 1
ATOM 3308 N N . LYS D 1 65 ? 41.607 27.625 146.093 1.00 37.02 65 LYS D N 1
ATOM 3309 C CA . LYS D 1 65 ? 40.236 28.110 145.884 1.00 30.27 65 LYS D CA 1
ATOM 3310 C C . LYS D 1 65 ? 40.101 29.621 146.056 1.00 31.90 65 LYS D C 1
ATOM 3311 O O . LYS D 1 65 ? 40.013 30.118 147.168 1.00 38.18 65 LYS D O 1
ATOM 3317 N N . GLY D 1 66 ? 40.078 30.353 144.952 1.00 36.03 66 GLY D N 1
ATOM 3318 C CA . GLY D 1 66 ? 39.963 31.796 145.017 1.00 29.03 66 GLY D CA 1
ATOM 3319 C C . GLY D 1 66 ? 41.025 32.463 144.168 1.00 37.05 66 GLY D C 1
ATOM 3320 O O . GLY D 1 66 ? 40.916 33.655 143.856 1.00 33.07 66 GLY D O 1
ATOM 3321 N N . ASP D 1 67 ? 42.054 31.697 143.798 1.00 35.48 67 ASP D N 1
ATOM 3322 C CA . ASP D 1 67 ? 43.143 32.203 142.957 1.00 37.28 67 ASP D CA 1
ATOM 3323 C C . ASP D 1 67 ? 42.617 32.734 141.614 1.00 39.47 67 ASP D C 1
ATOM 3324 O O . ASP D 1 67 ? 41.671 32.179 141.035 1.00 31.00 67 ASP D O 1
ATOM 3329 N N . VAL D 1 68 ? 43.224 33.814 141.127 1.00 38.88 68 VAL D N 1
ATOM 3330 C CA . VAL D 1 68 ? 42.720 34.447 139.917 1.00 33.31 68 VAL D CA 1
ATOM 3331 C C . VAL D 1 68 ? 43.760 34.449 138.813 1.00 38.40 68 VAL D C 1
ATOM 3332 O O . VAL D 1 68 ? 44.879 34.914 138.992 1.00 39.44 68 VAL D O 1
ATOM 3336 N N . ILE D 1 69 ? 43.389 33.910 137.661 1.00 35.11 69 ILE D N 1
ATOM 3337 C CA . ILE D 1 69 ? 44.294 33.923 136.539 1.00 30.22 69 ILE D CA 1
ATOM 3338 C C . ILE D 1 69 ? 43.874 34.985 135.527 1.00 29.60 69 ILE D C 1
ATOM 3339 O O . ILE D 1 69 ? 42.680 35.249 135.321 1.00 24.54 69 ILE D O 1
ATOM 3344 N N . VAL D 1 70 ? 44.891 35.614 134.946 1.00 29.25 70 VAL D N 1
ATOM 3345 C CA . VAL D 1 70 ? 44.738 36.640 133.940 1.00 29.11 70 VAL D CA 1
ATOM 3346 C C . VAL D 1 70 ? 45.573 36.157 132.756 1.00 29.49 70 VAL D C 1
ATOM 3347 O O . VAL D 1 70 ? 46.788 35.948 132.879 1.00 33.21 70 VAL D O 1
ATOM 3351 N N . ILE D 1 71 ? 44.902 35.939 131.626 1.00 24.99 71 ILE D N 1
ATOM 3352 C CA . ILE D 1 71 ? 45.522 35.360 130.449 1.00 22.57 71 ILE D CA 1
ATOM 3353 C C . ILE D 1 71 ? 45.502 36.337 129.288 1.00 23.31 71 ILE D C 1
ATOM 3354 O O . ILE D 1 71 ? 44.546 37.080 129.089 1.00 24.34 71 ILE D O 1
ATOM 3359 N N . GLN D 1 72 ? 46.586 36.311 128.528 1.00 25.05 72 GLN D N 1
ATOM 3360 C CA . GLN D 1 72 ? 46.771 37.163 127.367 1.00 27.10 72 GLN D CA 1
ATOM 3361 C C . GLN D 1 72 ? 46.186 36.549 126.076 1.00 27.87 72 GLN D C 1
ATOM 3362 O O . GLN D 1 72 ? 45.963 35.329 126.003 1.00 17.79 72 GLN D O 1
ATOM 3368 N N . PRO D 1 73 ? 45.910 37.409 125.068 1.00 29.02 73 PRO D N 1
ATOM 3369 C CA . PRO D 1 73 ? 45.281 37.077 123.791 1.00 22.90 73 PRO D CA 1
ATOM 3370 C C . PRO D 1 73 ? 45.735 35.776 123.160 1.00 23.70 73 PRO D C 1
ATOM 3371 O O . PRO D 1 73 ? 46.919 35.431 123.214 1.00 24.03 73 PRO D O 1
ATOM 3375 N N . ALA D 1 74 ? 44.780 35.069 122.564 1.00 18.76 74 ALA D N 1
ATOM 3376 C CA . ALA D 1 74 ? 45.071 33.917 121.730 1.00 16.27 74 ALA D CA 1
ATOM 3377 C C . ALA D 1 74 ? 44.564 34.294 120.343 1.00 13.89 74 ALA D C 1
ATOM 3378 O O . ALA D 1 74 ? 43.956 35.343 120.197 1.00 14.05 74 ALA D O 1
ATOM 3380 N N . PRO D 1 75 ? 44.838 33.471 119.318 1.00 13.60 75 PRO D N 1
ATOM 3381 C CA . PRO D 1 75 ? 44.272 33.808 118.008 1.00 18.50 75 PRO D CA 1
ATOM 3382 C C . PRO D 1 75 ? 42.752 33.733 118.005 1.00 17.65 75 PRO D C 1
ATOM 3383 O O . PRO D 1 75 ? 42.186 32.773 118.529 1.00 18.67 75 PRO D O 1
ATOM 3387 N N . GLY D 1 76 ? 42.105 34.748 117.434 1.00 15.00 76 GLY D N 1
ATOM 3388 C CA . GLY D 1 76 ? 40.654 34.835 117.459 1.00 14.51 76 GLY D CA 1
ATOM 3389 C C . GLY D 1 76 ? 40.091 35.348 118.779 1.00 17.75 76 GLY D C 1
ATOM 3390 O O . GLY D 1 76 ? 38.880 35.398 118.959 1.00 18.28 76 GLY D O 1
ATOM 3391 N N . HIS D 1 77 ? 40.968 35.719 119.708 1.00 16.76 77 HIS D N 1
ATOM 3392 C CA . HIS D 1 77 ? 40.535 36.151 121.033 1.00 19.37 77 HIS D CA 1
ATOM 3393 C C . HIS D 1 77 ? 41.419 37.265 121.545 1.00 18.40 77 HIS D C 1
ATOM 3394 O O . HIS D 1 77 ? 42.249 37.048 122.417 1.00 23.05 77 HIS D O 1
ATOM 3401 N N . PRO D 1 78 ? 41.228 38.472 121.004 1.00 19.09 78 PRO D N 1
ATOM 3402 C CA . PRO D 1 78 ? 42.126 39.608 121.228 1.00 20.46 78 PRO D CA 1
ATOM 3403 C C . PRO D 1 78 ? 42.115 40.164 122.658 1.00 20.28 78 PRO D C 1
ATOM 3404 O O . PRO D 1 78 ? 43.078 40.795 123.054 1.00 22.54 78 PRO D O 1
ATOM 3408 N N . HIS D 1 79 ? 41.067 39.930 123.430 1.00 24.23 79 HIS D N 1
ATOM 3409 C CA . HIS D 1 79 ? 40.971 40.559 124.747 1.00 18.84 79 HIS D CA 1
ATOM 3410 C C . HIS D 1 79 ? 41.462 39.732 125.938 1.00 26.66 79 HIS D C 1
ATOM 3411 O O . HIS D 1 79 ? 41.310 40.168 127.081 1.00 27.24 79 HIS D O 1
ATOM 3418 N N . GLY D 1 80 ? 42.034 38.550 125.683 1.00 26.16 80 GLY D N 1
ATOM 3419 C CA . GLY D 1 80 ? 42.468 37.655 126.748 1.00 18.48 80 GLY D CA 1
ATOM 3420 C C . GLY D 1 80 ? 41.332 37.041 127.556 1.00 18.03 80 GLY D C 1
ATOM 3421 O O . GLY D 1 80 ? 40.185 37.035 127.105 1.00 20.36 80 GLY D O 1
ATOM 3422 N N . HIS D 1 81 ? 41.639 36.538 128.758 1.00 20.93 81 HIS D N 1
ATOM 3423 C CA . HIS D 1 81 ? 40.652 35.781 129.553 1.00 20.30 81 HIS D CA 1
ATOM 3424 C C . HIS D 1 81 ? 40.962 35.792 131.068 1.00 25.41 81 HIS D C 1
ATOM 3425 O O . HIS D 1 81 ? 42.119 35.641 131.468 1.00 23.97 81 HIS D O 1
ATOM 3440 N N . ALA D 1 83 ? 39.948 34.149 135.044 1.00 25.59 83 ALA D N 1
ATOM 3441 C CA . ALA D 1 83 ? 39.279 33.044 135.720 1.00 25.09 83 ALA D CA 1
ATOM 3442 C C . ALA D 1 83 ? 39.532 33.024 137.215 1.00 34.02 83 ALA D C 1
ATOM 3443 O O . ALA D 1 83 ? 40.533 33.569 137.687 1.00 35.75 83 ALA D O 1
ATOM 3445 N N . ILE D 1 84 ? 38.627 32.378 137.955 1.00 33.15 84 ILE D N 1
ATOM 3446 C CA . ILE D 1 84 ? 38.841 32.128 139.386 1.00 35.54 84 ILE D CA 1
ATOM 3447 C C . ILE D 1 84 ? 38.588 30.665 139.817 1.00 32.13 84 ILE D C 1
ATOM 3448 O O . ILE D 1 84 ? 37.480 30.146 139.701 1.00 35.68 84 ILE D O 1
ATOM 3453 N N . TYR D 1 85 ? 39.639 30.016 140.311 1.00 32.57 85 TYR D N 1
ATOM 3454 C CA . TYR D 1 85 ? 39.595 28.616 140.747 1.00 34.11 85 TYR D CA 1
ATOM 3455 C C . TYR D 1 85 ? 38.520 28.379 141.817 1.00 37.22 85 TYR D C 1
ATOM 3456 O O . TYR D 1 85 ? 38.328 29.223 142.695 1.00 40.57 85 TYR D O 1
ATOM 3465 N N . ASP D 1 86 ? 37.825 27.243 141.750 1.00 30.23 86 ASP D N 1
ATOM 3466 C CA . ASP D 1 86 ? 36.836 26.888 142.775 1.00 32.97 86 ASP D CA 1
ATOM 3467 C C . ASP D 1 86 ? 37.328 25.754 143.700 1.00 39.92 86 ASP D C 1
ATOM 3468 O O . ASP D 1 86 ? 36.550 25.179 144.478 1.00 38.99 86 ASP D O 1
ATOM 3473 N N . GLY D 1 87 ? 38.614 25.428 143.589 1.00 35.32 87 GLY D N 1
ATOM 3474 C CA . GLY D 1 87 ? 39.196 24.302 144.295 1.00 37.68 87 GLY D CA 1
ATOM 3475 C C . GLY D 1 87 ? 39.339 23.079 143.395 1.00 48.53 87 GLY D C 1
ATOM 3476 O O . GLY D 1 87 ? 40.203 22.220 143.633 1.00 36.54 87 GLY D O 1
ATOM 3477 N N . SER D 1 88 ? 38.489 23.004 142.364 1.00 41.76 88 SER D N 1
ATOM 3478 C CA . SER D 1 88 ? 38.503 21.889 141.415 1.00 39.78 88 SER D CA 1
ATOM 3479 C C . SER D 1 88 ? 38.540 22.385 139.966 1.00 41.34 88 SER D C 1
ATOM 3480 O O . SER D 1 88 ? 39.217 21.797 139.113 1.00 37.54 88 SER D O 1
ATOM 3483 N N . HIS D 1 89 ? 37.818 23.473 139.697 1.00 38.85 89 HIS D N 1
ATOM 3484 C CA . HIS D 1 89 ? 37.731 24.032 138.349 1.00 31.25 89 HIS D CA 1
ATOM 3485 C C . HIS D 1 89 ? 38.030 25.523 138.303 1.00 34.32 89 HIS D C 1
ATOM 3486 O O . HIS D 1 89 ? 37.759 26.265 139.256 1.00 35.13 89 HIS D O 1
ATOM 3493 N N . TRP D 1 90 ? 38.598 25.964 137.189 1.00 30.09 90 TRP D N 1
ATOM 3494 C CA . TRP D 1 90 ? 38.699 27.392 136.930 1.00 24.14 90 TRP D CA 1
ATOM 3495 C C . TRP D 1 90 ? 37.335 27.907 136.496 1.00 20.79 90 TRP D C 1
ATOM 3496 O O . TRP D 1 90 ? 36.608 27.221 135.779 1.00 15.28 90 TRP D O 1
ATOM 3507 N N . ILE D 1 91 ? 36.977 29.100 136.962 1.00 23.97 91 ILE D N 1
ATOM 3508 C CA . ILE D 1 91 ? 35.666 29.683 136.672 1.00 21.21 91 ILE D CA 1
ATOM 3509 C C . ILE D 1 91 ? 35.744 31.125 136.161 1.00 27.18 91 ILE D C 1
ATOM 3510 O O . ILE D 1 91 ? 36.296 32.011 136.817 1.00 31.25 91 ILE D O 1
ATOM 3515 N N . SER D 1 92 ? 35.181 31.345 134.980 1.00 26.36 92 SER D N 1
ATOM 3516 C CA . SER D 1 92 ? 35.014 32.672 134.406 1.00 22.03 92 SER D CA 1
ATOM 3517 C C . SER D 1 92 ? 33.502 32.929 134.278 1.00 22.53 92 SER D C 1
ATOM 3518 O O . SER D 1 92 ? 32.783 32.855 135.270 1.00 23.04 92 SER D O 1
ATOM 3521 N N . ASP D 1 93 ? 33.015 33.200 133.068 1.00 21.35 93 ASP D N 1
ATOM 3522 C CA . ASP D 1 93 ? 31.573 33.374 132.861 1.00 19.42 93 ASP D CA 1
ATOM 3523 C C . ASP D 1 93 ? 30.884 32.032 132.614 1.00 19.67 93 ASP D C 1
ATOM 3524 O O . ASP D 1 93 ? 29.659 31.956 132.528 1.00 15.99 93 ASP D O 1
ATOM 3529 N N . PHE D 1 94 ? 31.688 30.973 132.532 1.00 19.44 94 PHE D N 1
ATOM 3530 C CA . PHE D 1 94 ? 31.168 29.605 132.475 1.00 16.83 94 PHE D CA 1
ATOM 3531 C C . PHE D 1 94 ? 32.072 28.654 133.265 1.00 17.60 94 PHE D C 1
ATOM 3532 O O . PHE D 1 94 ? 33.181 29.017 133.640 1.00 19.35 94 PHE D O 1
ATOM 3540 N N . LYS D 1 95 ? 31.602 27.438 133.520 1.00 21.43 95 LYS D N 1
ATOM 3541 C CA . LYS D 1 95 ? 32.441 26.429 134.178 1.00 24.80 95 LYS D CA 1
ATOM 3542 C C . LYS D 1 95 ? 33.412 25.765 133.190 1.00 22.18 95 LYS D C 1
ATOM 3543 O O . LYS D 1 95 ? 32.977 25.154 132.221 1.00 19.49 95 LYS D O 1
ATOM 3549 N N . GLN D 1 96 ? 34.716 25.872 133.455 1.00 18.92 96 GLN D N 1
ATOM 3550 C CA . GLN D 1 96 ? 35.734 25.344 132.558 1.00 16.52 96 GLN D CA 1
ATOM 3551 C C . GLN D 1 96 ? 36.061 23.896 132.924 1.00 24.16 96 GLN D C 1
ATOM 3552 O O . GLN D 1 96 ? 36.748 23.631 133.915 1.00 26.21 96 GLN D O 1
ATOM 3558 N N . LEU D 1 97 ? 35.551 22.957 132.127 1.00 20.93 97 LEU D N 1
ATOM 3559 C CA . LEU D 1 97 ? 35.746 21.541 132.397 1.00 12.66 97 LEU D CA 1
ATOM 3560 C C . LEU D 1 97 ? 37.142 21.063 132.017 1.00 21.65 97 LEU D C 1
ATOM 3561 O O . LEU D 1 97 ? 37.523 19.949 132.357 1.00 28.96 97 LEU D O 1
ATOM 3566 N N . HIS D 1 98 ? 37.930 21.879 131.328 1.00 18.42 98 HIS D N 1
ATOM 3567 C CA . HIS D 1 98 ? 39.180 21.340 130.815 1.00 17.50 98 HIS D CA 1
ATOM 3568 C C . HIS D 1 98 ? 40.428 21.882 131.515 1.00 19.14 98 HIS D C 1
ATOM 3569 O O . HIS D 1 98 ? 41.432 21.164 131.666 1.00 16.02 98 HIS D O 1
ATOM 3576 N N . GLY D 1 99 ? 40.374 23.140 131.937 1.00 13.49 99 GLY D N 1
ATOM 3577 C CA . GLY D 1 99 ? 41.546 23.774 132.521 1.00 15.81 99 GLY D CA 1
ATOM 3578 C C . GLY D 1 99 ? 41.445 25.283 132.532 1.00 18.95 99 GLY D C 1
ATOM 3579 O O . GLY D 1 99 ? 40.370 25.833 132.261 1.00 21.32 99 GLY D O 1
ATOM 3580 N N . PHE D 1 100 ? 42.547 25.968 132.829 1.00 17.37 100 PHE D N 1
ATOM 3581 C CA . PHE D 1 100 ? 42.485 27.435 132.928 1.00 25.20 100 PHE D CA 1
ATOM 3582 C C . PHE D 1 100 ? 42.403 28.133 131.576 1.00 20.00 100 PHE D C 1
ATOM 3583 O O . PHE D 1 100 ? 42.002 29.284 131.487 1.00 15.70 100 PHE D O 1
ATOM 3591 N N . TYR D 1 101 ? 42.821 27.419 130.537 1.00 25.98 101 TYR D N 1
ATOM 3592 C CA . TYR D 1 101 ? 42.615 27.836 129.165 1.00 18.76 101 TYR D CA 1
ATOM 3593 C C . TYR D 1 101 ? 41.140 27.479 128.815 1.00 22.39 101 TYR D C 1
ATOM 3594 O O . TYR D 1 101 ? 40.696 26.338 129.027 1.00 17.72 101 TYR D O 1
ATOM 3603 N N . PRO D 1 102 ? 40.363 28.474 128.330 1.00 19.20 102 PRO D N 1
ATOM 3604 C CA . PRO D 1 102 ? 38.930 28.291 128.095 1.00 16.44 102 PRO D CA 1
ATOM 3605 C C . PRO D 1 102 ? 38.582 27.660 126.725 1.00 17.62 102 PRO D C 1
ATOM 3606 O O . PRO D 1 102 ? 37.386 27.455 126.439 1.00 11.77 102 PRO D O 1
ATOM 3610 N N . GLY D 1 103 ? 39.596 27.355 125.908 1.00 12.25 103 GLY D N 1
ATOM 3611 C CA . GLY D 1 103 ? 39.369 26.701 124.632 1.00 13.43 103 GLY D CA 1
ATOM 3612 C C . GLY D 1 103 ? 40.606 26.438 123.796 1.00 15.11 103 GLY D C 1
ATOM 3613 O O . GLY D 1 103 ? 41.722 26.837 124.181 1.00 13.90 103 GLY D O 1
ATOM 3614 N N . PRO D 1 104 ? 40.415 25.775 122.633 1.00 15.10 104 PRO D N 1
ATOM 3615 C CA . PRO D 1 104 ? 41.507 25.265 121.777 1.00 14.97 104 PRO D CA 1
ATOM 3616 C C . PRO D 1 104 ? 42.448 26.360 121.282 1.00 13.49 104 PRO D C 1
ATOM 3617 O O . PRO D 1 104 ? 43.637 26.087 121.147 1.00 14.91 104 PRO D O 1
ATOM 3621 N N . ALA D 1 105 ? 41.943 27.564 121.029 1.00 11.68 105 ALA D N 1
ATOM 3622 C CA . ALA D 1 105 ? 42.806 28.659 120.583 1.00 14.20 105 ALA D CA 1
ATOM 3623 C C . ALA D 1 105 ? 43.915 28.924 121.601 1.00 15.44 105 ALA D C 1
ATOM 3624 O O . ALA D 1 105 ? 45.106 29.029 121.261 1.00 16.73 105 ALA D O 1
ATOM 3626 N N . TYR D 1 106 ? 43.503 29.013 122.861 1.00 17.02 106 TYR D N 1
ATOM 3627 C CA . TYR D 1 106 ? 44.424 29.190 123.975 1.00 17.37 106 TYR D CA 1
ATOM 3628 C C . TYR D 1 106 ? 45.370 28.016 124.168 1.00 18.50 106 TYR D C 1
ATOM 3629 O O . TYR D 1 106 ? 46.581 28.214 124.274 1.00 19.33 106 TYR D O 1
ATOM 3638 N N . ARG D 1 107 ? 44.817 26.802 124.220 1.00 15.89 107 ARG D N 1
ATOM 3639 C CA . ARG D 1 107 ? 45.620 25.613 124.487 1.00 17.11 107 ARG D CA 1
ATOM 3640 C C . ARG D 1 107 ? 46.638 25.366 123.384 1.00 20.35 107 ARG D C 1
ATOM 3641 O O . ARG D 1 107 ? 47.682 24.751 123.609 1.00 22.94 107 ARG D O 1
ATOM 3649 N N . SER D 1 108 ? 46.329 25.849 122.187 1.00 18.06 108 SER D N 1
ATOM 3650 C CA . SER D 1 108 ? 47.196 25.648 121.050 1.00 13.29 108 SER D CA 1
ATOM 3651 C C . SER D 1 108 ? 48.274 26.703 121.057 1.00 20.82 108 SER D C 1
ATOM 3652 O O . SER D 1 108 ? 49.463 26.403 120.841 1.00 22.98 108 SER D O 1
ATOM 3655 N N . ALA D 1 109 ? 47.867 27.948 121.293 1.00 18.36 109 ALA D N 1
ATOM 3656 C CA . ALA D 1 109 ? 48.832 29.042 121.200 1.00 26.91 109 ALA D CA 1
ATOM 3657 C C . ALA D 1 109 ? 49.646 29.288 122.497 1.00 28.18 109 ALA D C 1
ATOM 3658 O O . ALA D 1 109 ? 50.698 29.932 122.459 1.00 25.23 109 ALA D O 1
ATOM 3660 N N . LYS D 1 110 ? 49.156 28.751 123.615 1.00 22.79 110 LYS D N 1
ATOM 3661 C CA . LYS D 1 110 ? 49.807 28.861 124.925 1.00 25.00 110 LYS D CA 1
ATOM 3662 C C . LYS D 1 110 ? 50.347 30.256 125.223 1.00 30.79 110 LYS D C 1
ATOM 3663 O O . LYS D 1 110 ? 51.563 30.442 125.324 1.00 34.34 110 LYS D O 1
ATOM 3669 N N . PRO D 1 111 ? 49.444 31.243 125.359 1.00 26.52 111 PRO D N 1
ATOM 3670 C CA . PRO D 1 111 ? 49.885 32.602 125.655 1.00 27.71 111 PRO D CA 1
ATOM 3671 C C . PRO D 1 111 ? 50.245 32.731 127.133 1.00 31.03 111 PRO D C 1
ATOM 3672 O O . PRO D 1 111 ? 49.842 31.900 127.957 1.00 23.10 111 PRO D O 1
ATOM 3676 N N . ALA D 1 112 ? 51.013 33.768 127.446 1.00 30.06 112 ALA D N 1
ATOM 3677 C CA . ALA D 1 112 ? 51.456 34.029 128.802 1.00 26.87 112 ALA D CA 1
ATOM 3678 C C . ALA D 1 112 ? 50.273 34.244 129.732 1.00 30.27 112 ALA D C 1
ATOM 3679 O O . ALA D 1 112 ? 49.224 34.749 129.322 1.00 29.38 112 ALA D O 1
ATOM 3681 N N . TYR D 1 113 ? 50.442 33.847 130.987 1.00 28.79 113 TYR D N 1
ATOM 3682 C CA . TYR D 1 113 ? 49.413 34.081 131.993 1.00 37.55 113 TYR D CA 1
ATOM 3683 C C . TYR D 1 113 ? 50.024 34.398 133.351 1.00 41.99 113 TYR D C 1
ATOM 3684 O O . TYR D 1 113 ? 51.212 34.145 133.591 1.00 35.23 113 TYR D O 1
ATOM 3693 N N . LYS D 1 114 ? 49.196 34.948 134.234 1.00 43.69 114 LYS D N 1
ATOM 3694 C CA . LYS D 1 114 ? 49.613 35.234 135.602 1.00 41.31 114 LYS D CA 1
ATOM 3695 C C . LYS D 1 114 ? 48.524 34.851 136.596 1.00 37.29 114 LYS D C 1
ATOM 3696 O O . LYS D 1 114 ? 47.349 35.132 136.384 1.00 36.52 114 LYS D O 1
ATOM 3702 N N . THR D 1 115 ? 48.930 34.186 137.671 1.00 37.36 115 THR D N 1
ATOM 3703 C CA . THR D 1 115 ? 48.019 33.820 138.738 1.00 43.42 115 THR D CA 1
ATOM 3704 C C . THR D 1 115 ? 48.228 34.814 139.887 1.00 51.06 115 THR D C 1
ATOM 3705 O O . THR D 1 115 ? 49.324 35.373 140.047 1.00 42.23 115 THR D O 1
ATOM 3709 N N . TYR D 1 116 ? 47.175 35.034 140.674 1.00 45.08 116 TYR D N 1
ATOM 3710 C CA . TYR D 1 116 ? 47.157 36.070 141.700 1.00 44.52 116 TYR D CA 1
ATOM 3711 C C . TYR D 1 116 ? 46.441 35.559 142.945 1.00 43.40 116 TYR D C 1
ATOM 3712 O O . TYR D 1 116 ? 45.356 34.980 142.842 1.00 42.61 116 TYR D O 1
ATOM 3721 N N . SER E 2 30 ? 43.212 -1.429 110.501 1.00 18.54 31 SER E N 1
ATOM 3722 C CA . SER E 2 30 ? 41.820 -0.972 110.648 1.00 29.05 31 SER E CA 1
ATOM 3723 C C . SER E 2 30 ? 41.668 0.556 110.849 1.00 36.36 31 SER E C 1
ATOM 3724 O O . SER E 2 30 ? 42.422 1.163 111.623 1.00 35.85 31 SER E O 1
ATOM 3727 N N . PRO E 2 31 ? 40.687 1.178 110.161 1.00 31.00 32 PRO E N 1
ATOM 3728 C CA . PRO E 2 31 ? 40.458 2.624 110.294 1.00 27.13 32 PRO E CA 1
ATOM 3729 C C . PRO E 2 31 ? 39.607 3.002 111.511 1.00 28.17 32 PRO E C 1
ATOM 3730 O O . PRO E 2 31 ? 39.754 4.112 112.034 1.00 28.62 32 PRO E O 1
ATOM 3734 N N . GLU E 2 32 ? 38.725 2.113 111.953 1.00 22.31 33 GLU E N 1
ATOM 3735 C CA . GLU E 2 32 ? 37.988 2.371 113.185 1.00 29.94 33 GLU E CA 1
ATOM 3736 C C . GLU E 2 32 ? 38.984 2.428 114.339 1.00 29.43 33 GLU E C 1
ATOM 3737 O O . GLU E 2 32 ? 38.848 3.237 115.268 1.00 30.53 33 GLU E O 1
ATOM 3743 N N . ALA E 2 33 ? 39.996 1.567 114.247 1.00 27.74 34 ALA E N 1
ATOM 3744 C CA . ALA E 2 33 ? 41.055 1.462 115.247 1.00 31.29 34 ALA E CA 1
ATOM 3745 C C . ALA E 2 33 ? 42.040 2.624 115.140 1.00 23.91 34 ALA E C 1
ATOM 3746 O O . ALA E 2 33 ? 42.485 3.157 116.147 1.00 27.89 34 ALA E O 1
ATOM 3748 N N . ALA E 2 34 ? 42.378 3.014 113.919 1.00 22.37 35 ALA E N 1
ATOM 3749 C CA . ALA E 2 34 ? 43.107 4.255 113.704 1.00 20.98 35 ALA E CA 1
ATOM 3750 C C . ALA E 2 34 ? 42.372 5.418 114.383 1.00 19.76 35 ALA E C 1
ATOM 3751 O O . ALA E 2 34 ? 42.981 6.248 115.029 1.00 16.73 35 ALA E O 1
ATOM 3753 N N . ALA E 2 35 ? 41.048 5.442 114.250 1.00 26.34 36 ALA E N 1
ATOM 3754 C CA . ALA E 2 35 ? 40.206 6.476 114.848 1.00 19.83 36 ALA E CA 1
ATOM 3755 C C . ALA E 2 35 ? 40.265 6.509 116.369 1.00 23.32 36 ALA E C 1
ATOM 3756 O O . ALA E 2 35 ? 40.552 7.557 116.976 1.00 21.42 36 ALA E O 1
ATOM 3758 N N . ILE E 2 36 ? 39.976 5.370 116.995 1.00 24.23 37 ILE E N 1
ATOM 3759 C CA . ILE E 2 36 ? 39.999 5.347 118.452 1.00 27.77 37 ILE E CA 1
ATOM 3760 C C . ILE E 2 36 ? 41.405 5.679 118.983 1.00 24.07 37 ILE E C 1
ATOM 3761 O O . ILE E 2 36 ? 41.568 6.491 119.913 1.00 20.95 37 ILE E O 1
ATOM 3766 N N . SER E 2 37 ? 42.407 5.091 118.332 1.00 23.65 38 SER E N 1
ATOM 3767 C CA . SER E 2 37 ? 43.804 5.267 118.706 1.00 22.13 38 SER E CA 1
ATOM 3768 C C . SER E 2 37 ? 44.163 6.742 118.660 1.00 23.12 38 SER E C 1
ATOM 3769 O O . SER E 2 37 ? 44.715 7.297 119.631 1.00 28.47 38 SER E O 1
ATOM 3772 N N . PHE E 2 38 ? 43.815 7.376 117.540 1.00 23.69 39 PHE E N 1
ATOM 3773 C CA . PHE E 2 38 ? 43.944 8.823 117.401 1.00 23.11 39 PHE E CA 1
ATOM 3774 C C . PHE E 2 38 ? 43.330 9.629 118.527 1.00 17.98 39 PHE E C 1
ATOM 3775 O O . PHE E 2 38 ? 44.005 10.462 119.093 1.00 19.16 39 PHE E O 1
ATOM 3783 N N . TYR E 2 39 ? 42.047 9.427 118.821 1.00 18.43 40 TYR E N 1
ATOM 3784 C CA . TYR E 2 39 ? 41.395 10.320 119.772 1.00 16.11 40 TYR E CA 1
ATOM 3785 C C . TYR E 2 39 ? 41.820 10.105 121.199 1.00 23.45 40 TYR E C 1
ATOM 3786 O O . TYR E 2 39 ? 41.728 11.026 122.017 1.00 24.81 40 TYR E O 1
ATOM 3795 N N . THR E 2 40 ? 42.271 8.888 121.499 1.00 29.66 41 THR E N 1
ATOM 3796 C CA . THR E 2 40 ? 42.892 8.594 122.792 1.00 28.27 41 THR E CA 1
ATOM 3797 C C . THR E 2 40 ? 44.186 9.417 122.934 1.00 25.91 41 THR E C 1
ATOM 3798 O O . THR E 2 40 ? 44.355 10.208 123.897 1.00 25.52 41 THR E O 1
ATOM 3802 N N . TRP E 2 41 ? 45.088 9.249 121.965 1.00 20.31 42 TRP E N 1
ATOM 3803 C CA . TRP E 2 41 ? 46.300 10.058 121.957 1.00 22.64 42 TRP E CA 1
ATOM 3804 C C . TRP E 2 41 ? 46.000 11.576 122.031 1.00 28.49 42 TRP E C 1
ATOM 3805 O O . TRP E 2 41 ? 46.669 12.333 122.769 1.00 30.63 42 TRP E O 1
ATOM 3816 N N . PHE E 2 42 ? 44.967 11.994 121.298 1.00 25.31 43 PHE E N 1
ATOM 3817 C CA . PHE E 2 42 ? 44.564 13.392 121.218 1.00 25.34 43 PHE E CA 1
ATOM 3818 C C . PHE E 2 42 ? 44.180 13.937 122.576 1.00 23.59 43 PHE E C 1
ATOM 3819 O O . PHE E 2 42 ? 44.722 14.952 123.016 1.00 22.15 43 PHE E O 1
ATOM 3827 N N . ILE E 2 43 ? 43.216 13.281 123.220 1.00 25.85 44 ILE E N 1
ATOM 3828 C CA . ILE E 2 43 ? 42.678 13.801 124.473 1.00 23.60 44 ILE E CA 1
ATOM 3829 C C . ILE E 2 43 ? 43.770 13.824 125.542 1.00 22.19 44 ILE E C 1
ATOM 3830 O O . ILE E 2 43 ? 43.893 14.784 126.314 1.00 20.74 44 ILE E O 1
ATOM 3835 N N . GLN E 2 44 ? 44.604 12.790 125.560 1.00 27.36 45 GLN E N 1
ATOM 3836 C CA . GLN E 2 44 ? 45.710 12.822 126.507 1.00 23.66 45 GLN E CA 1
ATOM 3837 C C . GLN E 2 44 ? 46.718 13.917 126.206 1.00 25.07 45 GLN E C 1
ATOM 3838 O O . GLN E 2 44 ? 47.459 14.319 127.099 1.00 30.79 45 GLN E O 1
ATOM 3844 N N . HIS E 2 45 ? 46.752 14.415 124.972 1.00 23.69 46 HIS E N 1
ATOM 3845 C CA . HIS E 2 45 ? 47.655 15.534 124.684 1.00 23.99 46 HIS E CA 1
ATOM 3846 C C . HIS E 2 45 ? 46.942 16.862 124.558 1.00 21.74 46 HIS E C 1
ATOM 3847 O O . HIS E 2 45 ? 47.478 17.820 124.004 1.00 22.99 46 HIS E O 1
ATOM 3854 N N . ASP E 2 46 ? 45.736 16.916 125.098 1.00 20.04 47 ASP E N 1
ATOM 3855 C CA . ASP E 2 46 ? 44.948 18.139 125.070 1.00 25.77 47 ASP E CA 1
ATOM 3856 C C . ASP E 2 46 ? 44.830 18.679 126.494 1.00 27.03 47 ASP E C 1
ATOM 3857 O O . ASP E 2 46 ? 43.841 18.417 127.188 1.00 24.96 47 ASP E O 1
ATOM 3862 N N . SER E 2 47 ? 45.849 19.436 126.913 1.00 27.79 48 SER E N 1
ATOM 3863 C CA . SER E 2 47 ? 45.985 19.901 128.298 1.00 31.33 48 SER E CA 1
ATOM 3864 C C . SER E 2 47 ? 46.234 21.406 128.327 1.00 28.23 48 SER E C 1
ATOM 3865 O O . SER E 2 47 ? 46.098 22.080 127.311 1.00 22.88 48 SER E O 1
ATOM 3868 N N . ASP E 2 48 ? 46.627 21.918 129.490 1.00 29.31 49 ASP E N 1
ATOM 3869 C CA . ASP E 2 48 ? 47.048 23.312 129.611 1.00 29.95 49 ASP E CA 1
ATOM 3870 C C . ASP E 2 48 ? 48.528 23.486 129.317 1.00 29.71 49 ASP E C 1
ATOM 3871 O O . ASP E 2 48 ? 49.026 24.608 129.299 1.00 25.89 49 ASP E O 1
ATOM 3876 N N . GLN E 2 49 ? 49.235 22.378 129.117 1.00 29.51 50 GLN E N 1
ATOM 3877 C CA . GLN E 2 49 ? 50.674 22.440 128.872 1.00 29.63 50 GLN E CA 1
ATOM 3878 C C . GLN E 2 49 ? 50.963 22.032 127.440 1.00 33.08 50 GLN E C 1
ATOM 3879 O O . GLN E 2 49 ? 51.972 22.424 126.856 1.00 34.93 50 GLN E O 1
ATOM 3885 N N . THR E 2 50 ? 50.064 21.241 126.868 1.00 32.45 51 THR E N 1
ATOM 3886 C CA . THR E 2 50 ? 50.270 20.777 125.512 1.00 26.85 51 THR E CA 1
ATOM 3887 C C . THR E 2 50 ? 48.964 20.751 124.697 1.00 27.63 51 THR E C 1
ATOM 3888 O O . THR E 2 50 ? 47.852 20.728 125.246 1.00 25.46 51 THR E O 1
ATOM 3892 N N . TYR E 2 51 ? 49.120 20.783 123.377 1.00 32.83 52 TYR E N 1
ATOM 3893 C CA . TYR E 2 51 ? 48.013 20.658 122.436 1.00 22.01 52 TYR E CA 1
ATOM 3894 C C . TYR E 2 51 ? 48.478 19.803 121.247 1.00 20.82 52 TYR E C 1
ATOM 3895 O O . TYR E 2 51 ? 49.574 20.018 120.724 1.00 19.80 52 TYR E O 1
ATOM 3904 N N . PRO E 2 52 ? 47.642 18.843 120.804 1.00 24.02 53 PRO E N 1
ATOM 3905 C CA . PRO E 2 52 ? 48.153 17.796 119.904 1.00 21.94 53 PRO E CA 1
ATOM 3906 C C . PRO E 2 52 ? 48.714 18.305 118.572 1.00 20.69 53 PRO E C 1
ATOM 3907 O O . PRO E 2 52 ? 49.504 17.613 117.921 1.00 15.98 53 PRO E O 1
ATOM 3911 N N . LEU E 2 53 ? 48.308 19.508 118.179 1.00 23.28 54 LEU E N 1
ATOM 3912 C CA . LEU E 2 53 ? 48.715 20.101 116.902 1.00 23.37 54 LEU E CA 1
ATOM 3913 C C . LEU E 2 53 ? 50.153 20.626 116.995 1.00 23.23 54 LEU E C 1
ATOM 3914 O O . LEU E 2 53 ? 50.872 20.723 115.989 1.00 18.86 54 LEU E O 1
ATOM 3919 N N . SER E 2 54 ? 50.560 20.945 118.222 1.00 25.83 55 SER E N 1
ATOM 3920 C CA . SER E 2 54 ? 51.918 21.386 118.513 1.00 29.03 55 SER E CA 1
ATOM 3921 C C . SER E 2 54 ? 52.864 20.192 118.674 1.00 27.19 55 SER E C 1
ATOM 3922 O O . SER E 2 54 ? 54.070 20.372 118.748 1.00 34.66 55 SER E O 1
ATOM 3925 N N . GLU E 2 55 ? 52.312 18.980 118.710 1.00 26.04 56 GLU E N 1
ATOM 3926 C CA . GLU E 2 55 ? 53.101 17.741 118.799 1.00 29.52 56 GLU E CA 1
ATOM 3927 C C . GLU E 2 55 ? 53.613 17.219 117.448 1.00 36.04 56 GLU E C 1
ATOM 3928 O O . GLU E 2 55 ? 52.871 17.171 116.472 1.00 33.75 56 GLU E O 1
ATOM 3934 N N . PRO E 2 56 ? 54.884 16.794 117.392 1.00 43.12 57 PRO E N 1
ATOM 3935 C CA . PRO E 2 56 ? 55.393 16.132 116.180 1.00 46.13 57 PRO E CA 1
ATOM 3936 C C . PRO E 2 56 ? 54.617 14.838 115.894 1.00 39.82 57 PRO E C 1
ATOM 3937 O O . PRO E 2 56 ? 54.357 14.485 114.729 1.00 33.40 57 PRO E O 1
ATOM 3941 N N . ASP E 2 57 ? 54.227 14.155 116.969 1.00 38.91 58 ASP E N 1
ATOM 3942 C CA . ASP E 2 57 ? 53.399 12.951 116.876 1.00 44.31 58 ASP E CA 1
ATOM 3943 C C . ASP E 2 57 ? 52.118 13.125 116.025 1.00 40.33 58 ASP E C 1
ATOM 3944 O O . ASP E 2 57 ? 51.585 12.141 115.498 1.00 32.69 58 ASP E O 1
ATOM 3949 N N . ILE E 2 58 ? 51.625 14.360 115.894 1.00 31.81 59 ILE E N 1
ATOM 3950 C CA . ILE E 2 58 ? 50.454 14.611 115.061 1.00 24.58 59 ILE E CA 1
ATOM 3951 C C . ILE E 2 58 ? 50.634 14.046 113.652 1.00 26.04 59 ILE E C 1
ATOM 3952 O O . ILE E 2 58 ? 49.690 13.484 113.099 1.00 27.46 59 ILE E O 1
ATOM 3957 N N . GLU E 2 59 ? 51.844 14.152 113.094 1.00 28.99 60 GLU E N 1
ATOM 3958 C CA . GLU E 2 59 ? 52.090 13.677 111.730 1.00 25.38 60 GLU E CA 1
ATOM 3959 C C . GLU E 2 59 ? 51.707 12.202 111.572 1.00 28.61 60 GLU E C 1
ATOM 3960 O O . GLU E 2 59 ? 51.273 11.788 110.492 1.00 28.15 60 GLU E O 1
ATOM 3966 N N . ARG E 2 60 ? 51.860 11.431 112.655 1.00 29.19 61 ARG E N 1
ATOM 3967 C CA . ARG E 2 60 ? 51.573 9.995 112.670 1.00 29.27 61 ARG E CA 1
ATOM 3968 C C . ARG E 2 60 ? 50.146 9.730 112.279 1.00 28.87 61 ARG E C 1
ATOM 3969 O O . ARG E 2 60 ? 49.862 8.775 111.551 1.00 26.10 61 ARG E O 1
ATOM 3977 N N . TYR E 2 61 ? 49.255 10.579 112.791 1.00 27.65 62 TYR E N 1
ATOM 3978 C CA . TYR E 2 61 ? 47.823 10.320 112.760 1.00 19.61 62 TYR E CA 1
ATOM 3979 C C . TYR E 2 61 ? 47.091 11.110 111.684 1.00 23.00 62 TYR E C 1
ATOM 3980 O O . TYR E 2 61 ? 45.997 10.728 111.256 1.00 22.72 62 TYR E O 1
ATOM 3989 N N . VAL E 2 62 ? 47.699 12.211 111.249 1.00 25.11 63 VAL E N 1
ATOM 3990 C CA . VAL E 2 62 ? 47.040 13.168 110.364 1.00 22.05 63 VAL E CA 1
ATOM 3991 C C . VAL E 2 62 ? 47.876 13.449 109.103 1.00 20.16 63 VAL E C 1
ATOM 3992 O O . VAL E 2 62 ? 49.095 13.605 109.184 1.00 23.74 63 VAL E O 1
ATOM 3996 N N . ALA E 2 63 ? 47.217 13.490 107.945 1.00 15.72 64 ALA E N 1
ATOM 3997 C CA . ALA E 2 63 ? 47.862 13.851 106.687 1.00 16.09 64 ALA E CA 1
ATOM 3998 C C . ALA E 2 63 ? 48.590 15.197 106.776 1.00 21.26 64 ALA E C 1
ATOM 3999 O O . ALA E 2 63 ? 48.116 16.133 107.441 1.00 19.44 64 ALA E O 1
ATOM 4001 N N . THR E 2 64 ? 49.733 15.280 106.096 1.00 19.41 65 THR E N 1
ATOM 4002 C CA . THR E 2 64 ? 50.667 16.413 106.218 1.00 29.50 65 THR E CA 1
ATOM 4003 C C . THR E 2 64 ? 50.083 17.784 105.832 1.00 20.40 65 THR E C 1
ATOM 4004 O O . THR E 2 64 ? 50.195 18.752 106.586 1.00 19.39 65 THR E O 1
ATOM 4008 N N . ASP E 2 65 ? 49.475 17.851 104.653 1.00 19.77 66 ASP E N 1
ATOM 4009 C CA . ASP E 2 65 ? 48.812 19.065 104.183 1.00 22.80 66 ASP E CA 1
ATOM 4010 C C . ASP E 2 65 ? 47.733 19.548 105.142 1.00 20.66 66 ASP E C 1
ATOM 4011 O O . ASP E 2 65 ? 47.607 20.753 105.381 1.00 22.69 66 ASP E O 1
ATOM 4016 N N . THR E 2 66 ? 46.962 18.605 105.681 1.00 16.17 67 THR E N 1
ATOM 4017 C CA . THR E 2 66 ? 45.919 18.908 106.658 1.00 18.17 67 THR E CA 1
ATOM 4018 C C . THR E 2 66 ? 46.491 19.539 107.928 1.00 17.83 67 THR E C 1
ATOM 4019 O O . THR E 2 66 ? 45.937 20.511 108.454 1.00 19.34 67 THR E O 1
ATOM 4023 N N . VAL E 2 67 ? 47.602 18.992 108.416 1.00 17.38 68 VAL E N 1
ATOM 4024 C CA . VAL E 2 67 ? 48.287 19.578 109.557 1.00 17.18 68 VAL E CA 1
ATOM 4025 C C . VAL E 2 67 ? 48.800 20.985 109.236 1.00 18.90 68 VAL E C 1
ATOM 4026 O O . VAL E 2 67 ? 48.666 21.911 110.047 1.00 15.44 68 VAL E O 1
ATOM 4030 N N . GLY E 2 68 ? 49.389 21.143 108.052 1.00 14.71 69 GLY E N 1
ATOM 4031 C CA . GLY E 2 68 ? 49.913 22.436 107.658 1.00 20.57 69 GLY E CA 1
ATOM 4032 C C . GLY E 2 68 ? 48.832 23.505 107.662 1.00 20.41 69 GLY E C 1
ATOM 4033 O O . GLY E 2 68 ? 48.978 24.595 108.260 1.00 20.03 69 GLY E O 1
ATOM 4034 N N . ARG E 2 69 ? 47.729 23.173 106.999 1.00 18.36 70 ARG E N 1
ATOM 4035 C CA . ARG E 2 69 ? 46.565 24.048 106.963 1.00 22.84 70 ARG E CA 1
ATOM 4036 C C . ARG E 2 69 ? 46.017 24.356 108.365 1.00 17.73 70 ARG E C 1
ATOM 4037 O O . ARG E 2 69 ? 45.825 25.528 108.719 1.00 14.96 70 ARG E O 1
ATOM 4045 N N . LEU E 2 70 ? 45.783 23.312 109.156 1.00 14.10 71 LEU E N 1
ATOM 4046 C CA . LEU E 2 70 ? 45.233 23.496 110.497 1.00 14.65 71 LEU E CA 1
ATOM 4047 C C . LEU E 2 70 ? 46.102 24.419 111.334 1.00 16.23 71 LEU E C 1
ATOM 4048 O O . LEU E 2 70 ? 45.594 25.336 111.965 1.00 13.62 71 LEU E O 1
ATOM 4053 N N . ARG E 2 71 ? 47.417 24.189 111.308 1.00 19.60 72 ARG E N 1
ATOM 4054 C CA . ARG E 2 71 ? 48.369 25.008 112.055 1.00 17.14 72 ARG E CA 1
ATOM 4055 C C . ARG E 2 71 ? 48.316 26.477 111.631 1.00 13.92 72 ARG E C 1
ATOM 4056 O O . ARG E 2 71 ? 48.284 27.374 112.472 1.00 14.24 72 ARG E O 1
ATOM 4064 N N . ASN E 2 72 ? 48.294 26.714 110.326 1.00 12.17 73 ASN E N 1
ATOM 4065 C CA . ASN E 2 72 ? 48.080 28.061 109.837 1.00 13.26 73 ASN E CA 1
ATOM 4066 C C . ASN E 2 72 ? 46.789 28.667 110.389 1.00 19.76 73 ASN E C 1
ATOM 4067 O O . ASN E 2 72 ? 46.825 29.758 110.970 1.00 16.93 73 ASN E O 1
ATOM 4072 N N . ASP E 2 73 ? 45.665 27.956 110.203 1.00 17.02 74 ASP E N 1
ATOM 4073 C CA . ASP E 2 73 ? 44.364 28.353 110.756 1.00 17.62 74 ASP E CA 1
ATOM 4074 C C . ASP E 2 73 ? 44.500 28.814 112.212 1.00 18.48 74 ASP E C 1
ATOM 4075 O O . ASP E 2 73 ? 44.154 29.948 112.553 1.00 22.55 74 ASP E O 1
ATOM 4080 N N . TYR E 2 74 ? 44.993 27.912 113.062 1.00 15.96 75 TYR E N 1
ATOM 4081 C CA . TYR E 2 74 ? 45.061 28.115 114.513 1.00 15.22 75 TYR E CA 1
ATOM 4082 C C . TYR E 2 74 ? 45.983 29.285 114.869 1.00 19.62 75 TYR E C 1
ATOM 4083 O O . TYR E 2 74 ? 45.768 29.976 115.859 1.00 21.91 75 TYR E O 1
ATOM 4092 N N . ALA E 2 75 ? 47.018 29.499 114.065 1.00 15.41 76 ALA E N 1
ATOM 4093 C CA . ALA E 2 75 ? 47.938 30.594 114.313 1.00 16.79 76 ALA E CA 1
ATOM 4094 C C . ALA E 2 75 ? 47.367 31.988 113.976 1.00 18.22 76 ALA E C 1
ATOM 4095 O O . ALA E 2 75 ? 47.673 32.976 114.651 1.00 14.04 76 ALA E O 1
ATOM 4097 N N . HIS E 2 76 ? 46.540 32.069 112.940 1.00 19.25 77 HIS E N 1
ATOM 4098 C CA . HIS E 2 76 ? 46.028 33.362 112.490 1.00 17.39 77 HIS E CA 1
ATOM 4099 C C . HIS E 2 76 ? 44.599 33.679 112.930 1.00 16.97 77 HIS E C 1
ATOM 4100 O O . HIS E 2 76 ? 44.397 34.412 113.890 1.00 19.50 77 HIS E O 1
ATOM 4107 N N . ALA E 2 77 ? 43.616 33.144 112.213 1.00 18.74 78 ALA E N 1
ATOM 4108 C CA . ALA E 2 77 ? 42.203 33.379 112.527 1.00 20.33 78 ALA E CA 1
ATOM 4109 C C . ALA E 2 77 ? 41.747 32.579 113.740 1.00 18.25 78 ALA E C 1
ATOM 4110 O O . ALA E 2 77 ? 40.878 33.008 114.482 1.00 21.65 78 ALA E O 1
ATOM 4112 N N . GLY E 2 78 ? 42.327 31.404 113.929 1.00 18.35 79 GLY E N 1
ATOM 4113 C CA . GLY E 2 78 ? 41.965 30.552 115.042 1.00 16.06 79 GLY E CA 1
ATOM 4114 C C . GLY E 2 78 ? 41.488 29.241 114.477 1.00 15.93 79 GLY E C 1
ATOM 4115 O O . GLY E 2 78 ? 41.520 29.061 113.253 1.00 17.84 79 GLY E O 1
ATOM 4116 N N . PRO E 2 79 ? 41.036 28.324 115.346 1.00 13.13 80 PRO E N 1
ATOM 4117 C CA . PRO E 2 79 ? 40.423 27.103 114.806 1.00 14.17 80 PRO E CA 1
ATOM 4118 C C . PRO E 2 79 ? 39.160 27.466 113.997 1.00 17.59 80 PRO E C 1
ATOM 4119 O O . PRO E 2 79 ? 38.402 28.374 114.391 1.00 15.17 80 PRO E O 1
ATOM 4123 N N . PRO E 2 80 ? 38.942 26.779 112.866 1.00 15.58 81 PRO E N 1
ATOM 4124 C CA . PRO E 2 80 ? 37.738 27.017 112.061 1.00 15.91 81 PRO E CA 1
ATOM 4125 C C . PRO E 2 80 ? 36.449 26.961 112.881 1.00 16.15 81 PRO E C 1
ATOM 4126 O O . PRO E 2 80 ? 36.226 26.029 113.649 1.00 18.42 81 PRO E O 1
ATOM 4130 N N . ASN E 2 81 ? 35.639 28.003 112.732 1.00 22.98 82 ASN E N 1
ATOM 4131 C CA . ASN E 2 81 ? 34.345 28.137 113.397 1.00 20.26 82 ASN E CA 1
ATOM 4132 C C . ASN E 2 81 ? 34.381 28.175 114.919 1.00 22.14 82 ASN E C 1
ATOM 4133 O O . ASN E 2 81 ? 33.350 27.994 115.570 1.00 26.41 82 ASN E O 1
ATOM 4138 N N . GLY E 2 82 ? 35.567 28.393 115.483 1.00 22.67 83 GLY E N 1
ATOM 4139 C CA . GLY E 2 82 ? 35.705 28.657 116.907 1.00 18.35 83 GLY E CA 1
ATOM 4140 C C . GLY E 2 82 ? 35.896 27.438 117.790 1.00 23.01 83 GLY E C 1
ATOM 4141 O O . GLY E 2 82 ? 36.217 27.551 118.973 1.00 31.61 83 GLY E O 1
ATOM 4142 N N . VAL E 2 83 ? 35.699 26.260 117.232 1.00 15.11 84 VAL E N 1
ATOM 4143 C CA . VAL E 2 83 ? 35.670 25.081 118.066 1.00 15.84 84 VAL E CA 1
ATOM 4144 C C . VAL E 2 83 ? 36.877 24.249 117.734 1.00 13.55 84 VAL E C 1
ATOM 4145 O O . VAL E 2 83 ? 37.582 24.523 116.770 1.00 15.42 84 VAL E O 1
ATOM 4149 N N . ASP E 2 84 ? 37.141 23.249 118.555 1.00 14.43 85 ASP E N 1
ATOM 4150 C CA . ASP E 2 84 ? 38.259 22.365 118.298 1.00 15.72 85 ASP E CA 1
ATOM 4151 C C . ASP E 2 84 ? 37.989 21.700 116.950 1.00 15.82 85 ASP E C 1
ATOM 4152 O O . ASP E 2 84 ? 36.864 21.255 116.688 1.00 12.30 85 ASP E O 1
ATOM 4157 N N . TYR E 2 85 ? 38.987 21.665 116.077 1.00 11.26 86 TYR E N 1
ATOM 4158 C CA . TYR E 2 85 ? 38.734 21.107 114.756 1.00 13.46 86 TYR E CA 1
ATOM 4159 C C . TYR E 2 85 ? 38.493 19.590 114.810 1.00 12.97 86 TYR E C 1
ATOM 4160 O O . TYR E 2 85 ? 37.823 19.047 113.947 1.00 10.76 86 TYR E O 1
ATOM 4169 N N . PHE E 2 86 ? 39.038 18.924 115.824 1.00 10.16 87 PHE E N 1
ATOM 4170 C CA . PHE E 2 86 ? 39.039 17.471 115.874 1.00 12.36 87 PHE E CA 1
ATOM 4171 C C . PHE E 2 86 ? 37.942 16.927 116.773 1.00 15.34 87 PHE E C 1
ATOM 4172 O O . PHE E 2 86 ? 37.457 15.814 116.573 1.00 11.19 87 PHE E O 1
ATOM 4180 N N . LEU E 2 87 ? 37.581 17.710 117.784 1.00 14.01 88 LEU E N 1
ATOM 4181 C CA . LEU E 2 87 ? 36.553 17.313 118.719 1.00 12.39 88 LEU E CA 1
ATOM 4182 C C . LEU E 2 87 ? 35.267 18.086 118.485 1.00 14.02 88 LEU E C 1
ATOM 4183 O O . LEU E 2 87 ? 34.224 17.725 119.033 1.00 18.56 88 LEU E O 1
ATOM 4188 N N . LYS E 2 88 ? 35.343 19.144 117.671 1.00 13.58 89 LYS E N 1
ATOM 4189 C CA . LYS E 2 88 ? 34.196 20.035 117.374 1.00 16.13 89 LYS E CA 1
ATOM 4190 C C . LYS E 2 88 ? 33.488 20.648 118.583 1.00 12.82 89 LYS E C 1
ATOM 4191 O O . LYS E 2 88 ? 32.294 20.923 118.514 1.00 13.09 89 LYS E O 1
ATOM 4197 N N . VAL E 2 89 ? 34.224 20.867 119.672 1.00 14.24 90 VAL E N 1
ATOM 4198 C CA . VAL E 2 89 ? 33.703 21.599 120.843 1.00 19.47 90 VAL E CA 1
ATOM 4199 C C . VAL E 2 89 ? 34.684 22.660 121.378 1.00 17.58 90 VAL E C 1
ATOM 4200 O O . VAL E 2 89 ? 35.884 22.590 121.107 1.00 19.28 90 VAL E O 1
ATOM 4204 N N . GLN E 2 90 ? 34.192 23.635 122.145 1.00 19.18 91 GLN E N 1
ATOM 4205 C CA . GLN E 2 90 ? 35.109 24.495 122.905 1.00 21.29 91 GLN E CA 1
ATOM 4206 C C . GLN E 2 90 ? 35.643 23.785 124.136 1.00 18.27 91 GLN E C 1
ATOM 4207 O O . GLN E 2 90 ? 36.847 23.799 124.400 1.00 16.18 91 GLN E O 1
ATOM 4213 N N . ASP E 2 91 ? 34.735 23.169 124.888 1.00 18.65 92 ASP E N 1
ATOM 4214 C CA . ASP E 2 91 ? 35.045 22.697 126.239 1.00 20.56 92 ASP E CA 1
ATOM 4215 C C . ASP E 2 91 ? 34.571 21.255 126.482 1.00 19.23 92 ASP E C 1
ATOM 4216 O O . ASP E 2 91 ? 33.474 20.869 126.065 1.00 18.68 92 ASP E O 1
ATOM 4221 N N . TYR E 2 92 ? 35.390 20.468 127.166 1.00 16.17 93 TYR E N 1
ATOM 4222 C CA . TYR E 2 92 ? 34.978 19.119 127.553 1.00 21.83 93 TYR E CA 1
ATOM 4223 C C . TYR E 2 92 ? 35.709 18.601 128.789 1.00 20.65 93 TYR E C 1
ATOM 4224 O O . TYR E 2 92 ? 36.782 19.098 129.172 1.00 16.55 93 TYR E O 1
ATOM 4233 N N . ASP E 2 93 ? 35.118 17.584 129.401 1.00 21.97 94 ASP E N 1
ATOM 4234 C CA . ASP E 2 93 ? 35.750 16.900 130.513 1.00 24.08 94 ASP E CA 1
ATOM 4235 C C . ASP E 2 93 ? 36.645 15.772 129.986 1.00 22.96 94 ASP E C 1
ATOM 4236 O O . ASP E 2 93 ? 36.139 14.783 129.456 1.00 26.50 94 ASP E O 1
ATOM 4241 N N . SER E 2 94 ? 37.960 15.941 130.111 1.00 18.37 95 SER E N 1
ATOM 4242 C CA . SER E 2 94 ? 38.948 14.955 129.658 1.00 22.61 95 SER E CA 1
ATOM 4243 C C . SER E 2 94 ? 38.579 13.522 130.056 1.00 33.17 95 SER E C 1
ATOM 4244 O O . SER E 2 94 ? 38.599 12.608 129.225 1.00 37.64 95 SER E O 1
ATOM 4247 N N . ARG E 2 95 ? 38.231 13.332 131.327 1.00 37.25 96 ARG E N 1
ATOM 4248 C CA . ARG E 2 95 ? 37.987 11.992 131.868 1.00 41.64 96 ARG E CA 1
ATOM 4249 C C . ARG E 2 95 ? 36.745 11.311 131.300 1.00 32.63 96 ARG E C 1
ATOM 4250 O O . ARG E 2 95 ? 36.816 10.155 130.890 1.00 38.30 96 ARG E O 1
ATOM 4258 N N . ASP E 2 96 ? 35.617 12.016 131.289 1.00 24.25 97 ASP E N 1
ATOM 4259 C CA . ASP E 2 96 ? 34.390 11.489 130.695 1.00 27.47 97 ASP E CA 1
ATOM 4260 C C . ASP E 2 96 ? 34.576 11.156 129.213 1.00 35.24 97 ASP E C 1
ATOM 4261 O O . ASP E 2 96 ? 34.161 10.089 128.744 1.00 30.11 97 ASP E O 1
ATOM 4266 N N . TRP E 2 97 ? 35.213 12.067 128.482 1.00 32.29 98 TRP E N 1
ATOM 4267 C CA . TRP E 2 97 ? 35.422 11.863 127.057 1.00 26.89 98 TRP E CA 1
ATOM 4268 C C . TRP E 2 97 ? 36.336 10.679 126.753 1.00 26.21 98 TRP E C 1
ATOM 4269 O O . TRP E 2 97 ? 35.998 9.836 125.928 1.00 21.36 98 TRP E O 1
ATOM 4280 N N . LEU E 2 98 ? 37.470 10.602 127.443 1.00 28.90 99 LEU E N 1
ATOM 4281 C CA . LEU E 2 98 ? 38.485 9.573 127.179 1.00 29.52 99 LEU E CA 1
ATOM 4282 C C . LEU E 2 98 ? 37.953 8.159 127.453 1.00 34.12 99 LEU E C 1
ATOM 4283 O O . LEU E 2 98 ? 38.468 7.165 126.935 1.00 22.56 99 LEU E O 1
ATOM 4288 N N . ALA E 2 99 ? 36.910 8.081 128.266 1.00 32.71 100 ALA E N 1
ATOM 4289 C CA . ALA E 2 99 ? 36.345 6.804 128.634 1.00 33.05 100 ALA E CA 1
ATOM 4290 C C . ALA E 2 99 ? 35.005 6.592 127.939 1.00 34.84 100 ALA E C 1
ATOM 4291 O O . ALA E 2 99 ? 34.244 5.700 128.305 1.00 35.03 100 ALA E O 1
ATOM 4293 N N . HIS E 2 100 ? 34.706 7.422 126.948 1.00 28.09 101 HIS E N 1
ATOM 4294 C CA . HIS E 2 100 ? 33.481 7.252 126.172 1.00 29.61 101 HIS E CA 1
ATOM 4295 C C . HIS E 2 100 ? 33.671 7.650 124.716 1.00 28.63 101 HIS E C 1
ATOM 4296 O O . HIS E 2 100 ? 32.911 8.450 124.179 1.00 26.65 101 HIS E O 1
ATOM 4303 N N . ILE E 2 101 ? 34.701 7.088 124.093 1.00 28.65 102 ILE E N 1
ATOM 4304 C CA . ILE E 2 101 ? 34.954 7.271 122.670 1.00 27.84 102 ILE E CA 1
ATOM 4305 C C . ILE E 2 101 ? 34.307 6.129 121.894 1.00 28.74 102 ILE E C 1
ATOM 4306 O O . ILE E 2 101 ? 34.869 5.038 121.814 1.00 29.06 102 ILE E O 1
ATOM 4311 N N . GLN E 2 102 ? 33.134 6.366 121.321 1.00 30.12 103 GLN E N 1
ATOM 4312 C CA . GLN E 2 102 ? 32.393 5.288 120.665 1.00 33.43 103 GLN E CA 1
ATOM 4313 C C . GLN E 2 102 ? 32.341 5.424 119.141 1.00 32.57 103 GLN E C 1
ATOM 4314 O O . GLN E 2 102 ? 31.798 6.389 118.607 1.00 32.17 103 GLN E O 1
ATOM 4320 N N . VAL E 2 103 ? 32.918 4.453 118.444 1.00 31.39 104 VAL E N 1
ATOM 4321 C CA . VAL E 2 103 ? 32.902 4.458 116.984 1.00 32.94 104 VAL E CA 1
ATOM 4322 C C . VAL E 2 103 ? 31.803 3.544 116.424 1.00 37.37 104 VAL E C 1
ATOM 4323 O O . VAL E 2 103 ? 31.357 2.602 117.088 1.00 37.59 104 VAL E O 1
ATOM 4327 N N . GLN E 2 104 ? 31.361 3.847 115.208 1.00 34.98 105 GLN E N 1
ATOM 4328 C CA . GLN E 2 104 ? 30.502 2.950 114.448 1.00 32.37 105 GLN E CA 1
ATOM 4329 C C . GLN E 2 104 ? 31.293 2.439 113.250 1.00 26.98 105 GLN E C 1
ATOM 4330 O O . GLN E 2 104 ? 32.265 3.072 112.858 1.00 28.03 105 GLN E O 1
ATOM 4336 N N . ARG E 2 105 ? 30.883 1.295 112.694 1.00 28.38 106 ARG E N 1
ATOM 4337 C CA . ARG E 2 105 ? 31.568 0.642 111.570 1.00 24.03 106 ARG E CA 1
ATOM 4338 C C . ARG E 2 105 ? 31.881 1.616 110.425 1.00 26.95 106 ARG E C 1
ATOM 4339 O O . ARG E 2 105 ? 31.089 2.514 110.109 1.00 21.07 106 ARG E O 1
ATOM 4347 N N . ALA E 2 106 ? 33.043 1.438 109.809 1.00 25.20 107 ALA E N 1
ATOM 4348 C CA . ALA E 2 106 ? 33.499 2.367 108.782 1.00 28.53 107 ALA E CA 1
ATOM 4349 C C . ALA E 2 106 ? 32.701 2.327 107.466 1.00 29.41 107 ALA E C 1
ATOM 4350 O O . ALA E 2 106 ? 32.118 1.300 107.094 1.00 27.23 107 ALA E O 1
ATOM 4352 N N . LEU E 2 107 ? 32.661 3.477 106.795 1.00 29.09 108 LEU E N 1
ATOM 4353 C CA . LEU E 2 107 ? 32.181 3.592 105.420 1.00 24.88 108 LEU E CA 1
ATOM 4354 C C . LEU E 2 107 ? 33.352 3.588 104.456 1.00 30.94 108 LEU E C 1
ATOM 4355 O O . LEU E 2 107 ? 34.427 4.145 104.729 1.00 34.81 108 LEU E O 1
ATOM 4368 N N . LEU E 2 109 ? 34.035 5.059 100.902 1.00 33.01 110 LEU E N 1
ATOM 4369 C CA . LEU E 2 109 ? 33.658 5.872 99.760 1.00 27.39 110 LEU E CA 1
ATOM 4370 C C . LEU E 2 109 ? 34.901 5.975 98.891 1.00 28.33 110 LEU E C 1
ATOM 4371 O O . LEU E 2 109 ? 35.705 6.890 99.045 1.00 20.66 110 LEU E O 1
ATOM 4376 N N . GLY E 2 110 ? 35.054 5.009 97.989 1.00 31.19 111 GLY E N 1
ATOM 4377 C CA . GLY E 2 110 ? 36.251 4.894 97.188 1.00 22.41 111 GLY E CA 1
ATOM 4378 C C . GLY E 2 110 ? 37.384 4.526 98.112 1.00 27.37 111 GLY E C 1
ATOM 4379 O O . GLY E 2 110 ? 37.273 3.596 98.916 1.00 29.25 111 GLY E O 1
ATOM 4380 N N . ASP E 2 111 ? 38.469 5.283 98.012 1.00 28.58 112 ASP E N 1
ATOM 4381 C CA . ASP E 2 111 ? 39.650 5.073 98.839 1.00 29.67 112 ASP E CA 1
ATOM 4382 C C . ASP E 2 111 ? 39.608 5.889 100.137 1.00 29.99 112 ASP E C 1
ATOM 4383 O O . ASP E 2 111 ? 40.570 5.885 100.908 1.00 28.29 112 ASP E O 1
ATOM 4388 N N . VAL E 2 112 ? 38.496 6.583 100.376 1.00 22.94 113 VAL E N 1
ATOM 4389 C CA . VAL E 2 112 ? 38.348 7.382 101.587 1.00 21.06 113 VAL E CA 1
ATOM 4390 C C . VAL E 2 112 ? 37.485 6.652 102.604 1.00 21.59 113 VAL E C 1
ATOM 4391 O O . VAL E 2 112 ? 36.325 6.338 102.327 1.00 27.11 113 VAL E O 1
ATOM 4395 N N . ALA E 2 113 ? 38.045 6.381 103.778 1.00 15.07 114 ALA E N 1
ATOM 4396 C CA . ALA E 2 113 ? 37.279 5.754 104.848 1.00 19.51 114 ALA E CA 1
ATOM 4397 C C . ALA E 2 113 ? 36.627 6.801 105.752 1.00 18.81 114 ALA E C 1
ATOM 4398 O O . ALA E 2 113 ? 37.262 7.766 106.154 1.00 15.61 114 ALA E O 1
ATOM 4400 N N . VAL E 2 114 ? 35.354 6.601 106.072 1.00 19.69 115 VAL E N 1
ATOM 4401 C CA . VAL E 2 114 ? 34.673 7.504 106.991 1.00 22.44 115 VAL E CA 1
ATOM 4402 C C . VAL E 2 114 ? 34.223 6.798 108.260 1.00 23.87 115 VAL E C 1
ATOM 4403 O O . VAL E 2 114 ? 33.465 5.837 108.207 1.00 25.60 115 VAL E O 1
ATOM 4407 N N . VAL E 2 115 ? 34.687 7.280 109.405 1.00 22.28 116 VAL E N 1
ATOM 4408 C CA . VAL E 2 115 ? 34.325 6.660 110.670 1.00 20.37 116 VAL E CA 1
ATOM 4409 C C . VAL E 2 115 ? 33.546 7.647 111.519 1.00 25.68 116 VAL E C 1
ATOM 4410 O O . VAL E 2 115 ? 34.074 8.700 111.876 1.00 19.75 116 VAL E O 1
ATOM 4414 N N . PRO E 2 116 ? 32.281 7.310 111.839 1.00 28.27 117 PRO E N 1
ATOM 4415 C CA . PRO E 2 116 ? 31.443 8.098 112.750 1.00 19.50 117 PRO E CA 1
ATOM 4416 C C . PRO E 2 116 ? 31.925 7.895 114.179 1.00 21.93 117 PRO E C 1
ATOM 4417 O O . PRO E 2 116 ? 32.102 6.749 114.587 1.00 24.94 117 PRO E O 1
ATOM 4421 N N . VAL E 2 117 ? 32.150 8.978 114.919 1.00 22.46 118 VAL E N 1
ATOM 4422 C CA . VAL E 2 117 ? 32.627 8.883 116.298 1.00 23.04 118 VAL E CA 1
ATOM 4423 C C . VAL E 2 117 ? 31.779 9.730 117.243 1.00 21.24 118 VAL E C 1
ATOM 4424 O O . VAL E 2 117 ? 31.333 10.810 116.880 1.00 24.85 118 VAL E O 1
ATOM 4428 N N . SER E 2 118 ? 31.545 9.227 118.449 1.00 19.70 119 SER E N 1
ATOM 4429 C CA . SER E 2 118 ? 30.871 10.006 119.478 1.00 24.87 119 SER E CA 1
ATOM 4430 C C . SER E 2 118 ? 31.717 10.071 120.749 1.00 26.12 119 SER E C 1
ATOM 4431 O O . SER E 2 118 ? 32.524 9.169 121.027 1.00 24.12 119 SER E O 1
ATOM 4434 N N . PHE E 2 119 ? 31.556 11.163 121.492 1.00 23.98 120 PHE E N 1
ATOM 4435 C CA . PHE E 2 119 ? 32.329 11.378 122.708 1.00 25.31 120 PHE E CA 1
ATOM 4436 C C . PHE E 2 119 ? 31.414 11.681 123.873 1.00 26.29 120 PHE E C 1
ATOM 4437 O O . PHE E 2 119 ? 30.385 12.334 123.699 1.00 26.07 120 PHE E O 1
ATOM 4445 N N . GLY E 2 120 ? 31.802 11.217 125.059 1.00 26.47 121 GLY E N 1
ATOM 4446 C CA . GLY E 2 120 ? 31.045 11.495 126.268 1.00 30.97 121 GLY E CA 1
ATOM 4447 C C . GLY E 2 120 ? 29.910 10.528 126.570 1.00 38.74 121 GLY E C 1
ATOM 4448 O O . GLY E 2 120 ? 29.369 9.864 125.677 1.00 34.47 121 GLY E O 1
ATOM 4449 N N . SER E 2 121 ? 29.538 10.473 127.846 1.00 38.18 122 SER E N 1
ATOM 4450 C CA . SER E 2 121 ? 28.558 9.512 128.339 1.00 42.63 122 SER E CA 1
ATOM 4451 C C . SER E 2 121 ? 27.128 10.045 128.269 1.00 41.87 122 SER E C 1
ATOM 4452 O O . SER E 2 121 ? 26.169 9.290 128.098 1.00 40.64 122 SER E O 1
ATOM 4455 N N . GLN E 2 122 ? 26.987 11.351 128.414 1.00 43.42 123 GLN E N 1
ATOM 4456 C CA . GLN E 2 122 ? 25.676 11.963 128.335 1.00 47.10 123 GLN E CA 1
ATOM 4457 C C . GLN E 2 122 ? 25.733 13.103 127.342 1.00 45.00 123 GLN E C 1
ATOM 4458 O O . GLN E 2 122 ? 26.674 13.899 127.365 1.00 42.88 123 GLN E O 1
ATOM 4464 N N . ASP E 2 123 ? 24.731 13.166 126.466 1.00 42.55 124 ASP E N 1
ATOM 4465 C CA . ASP E 2 123 ? 24.688 14.166 125.398 1.00 45.48 124 ASP E CA 1
ATOM 4466 C C . ASP E 2 123 ? 25.948 14.144 124.535 1.00 46.39 124 ASP E C 1
ATOM 4467 O O . ASP E 2 123 ? 26.720 15.115 124.515 1.00 38.79 124 ASP E O 1
ATOM 4472 N N . PRO E 2 124 ? 26.158 13.032 123.815 1.00 38.72 125 PRO E N 1
ATOM 4473 C CA . PRO E 2 124 ? 27.429 12.862 123.112 1.00 35.18 125 PRO E CA 1
ATOM 4474 C C . PRO E 2 124 ? 27.565 13.785 121.912 1.00 32.96 125 PRO E C 1
ATOM 4475 O O . PRO E 2 124 ? 26.566 14.194 121.304 1.00 24.17 125 PRO E O 1
ATOM 4479 N N . VAL E 2 125 ? 28.817 14.119 121.602 1.00 32.01 126 VAL E N 1
ATOM 4480 C CA . VAL E 2 125 ? 29.151 14.928 120.439 1.00 29.60 126 VAL E CA 1
ATOM 4481 C C . VAL E 2 125 ? 29.510 13.997 119.287 1.00 22.44 126 VAL E C 1
ATOM 4482 O O . VAL E 2 125 ? 30.248 13.036 119.466 1.00 21.35 126 VAL E O 1
ATOM 4486 N N . HIS E 2 126 ? 28.964 14.275 118.110 1.00 27.15 127 HIS E N 1
ATOM 4487 C CA . HIS E 2 126 ? 29.140 13.388 116.962 1.00 27.31 127 HIS E CA 1
ATOM 4488 C C . HIS E 2 126 ? 29.973 13.997 115.839 1.00 25.16 127 HIS E C 1
ATOM 4489 O O . HIS E 2 126 ? 29.700 15.119 115.377 1.00 22.40 127 HIS E O 1
ATOM 4496 N N . VAL E 2 127 ? 30.991 13.257 115.402 1.00 24.34 128 VAL E N 1
ATOM 4497 C CA . VAL E 2 127 ? 31.800 13.674 114.253 1.00 18.75 128 VAL E CA 1
ATOM 4498 C C . VAL E 2 127 ? 31.968 12.577 113.195 1.00 21.42 128 VAL E C 1
ATOM 4499 O O . VAL E 2 127 ? 31.623 11.407 113.416 1.00 18.91 128 VAL E O 1
ATOM 4503 N N . LEU E 2 128 ? 32.483 12.974 112.034 1.00 21.56 129 LEU E N 1
ATOM 4504 C CA . LEU E 2 128 ? 32.919 12.025 111.012 1.00 17.47 129 LEU E CA 1
ATOM 4505 C C . LEU E 2 128 ? 34.401 12.218 110.692 1.00 15.96 129 LEU E C 1
ATOM 4506 O O . LEU E 2 128 ? 34.824 13.283 110.270 1.00 16.15 129 LEU E O 1
ATOM 4511 N N . VAL E 2 129 ? 35.188 11.174 110.875 1.00 19.49 130 VAL E N 1
ATOM 4512 C CA . VAL E 2 129 ? 36.603 11.239 110.577 1.00 14.07 130 VAL E CA 1
ATOM 4513 C C . VAL E 2 129 ? 36.826 10.680 109.189 1.00 16.66 130 VAL E C 1
ATOM 4514 O O . VAL E 2 129 ? 36.363 9.589 108.886 1.00 19.91 130 VAL E O 1
ATOM 4518 N N . PHE E 2 130 ? 37.528 11.433 108.348 1.00 14.81 131 PHE E N 1
ATOM 4519 C CA . PHE E 2 130 ? 37.918 10.989 107.012 1.00 13.27 131 PHE E CA 1
ATOM 4520 C C . PHE E 2 130 ? 39.393 10.519 107.004 1.00 15.46 131 PHE E C 1
ATOM 4521 O O . PHE E 2 130 ? 40.282 11.249 107.436 1.00 13.95 131 PHE E O 1
ATOM 4529 N N . LEU E 2 131 ? 39.635 9.310 106.490 1.00 18.70 132 LEU E N 1
ATOM 4530 C CA . LEU E 2 131 ? 40.954 8.678 106.491 1.00 15.96 132 LEU E CA 1
ATOM 4531 C C . LEU E 2 131 ? 41.376 8.081 105.157 1.00 21.21 132 LEU E C 1
ATOM 4532 O O . LEU E 2 131 ? 40.655 7.272 104.584 1.00 23.53 132 LEU E O 1
ATOM 4537 N N . LYS E 2 132 ? 42.553 8.460 104.665 1.00 23.87 133 LYS E N 1
ATOM 4538 C CA . LYS E 2 132 ? 43.128 7.787 103.499 1.00 23.08 133 LYS E CA 1
ATOM 4539 C C . LYS E 2 132 ? 44.205 6.823 103.957 1.00 28.15 133 LYS E C 1
ATOM 4540 O O . LYS E 2 132 ? 44.791 7.019 105.027 1.00 30.08 133 LYS E O 1
ATOM 4546 N N . ARG E 2 133 ? 44.455 5.773 103.175 1.00 28.33 134 ARG E N 1
ATOM 4547 C CA . ARG E 2 133 ? 45.642 4.952 103.406 1.00 31.80 134 ARG E CA 1
ATOM 4548 C C . ARG E 2 133 ? 46.815 5.675 102.752 1.00 36.24 134 ARG E C 1
ATOM 4549 O O . ARG E 2 133 ? 46.789 5.963 101.549 1.00 35.00 134 ARG E O 1
ATOM 4557 N N . VAL E 2 134 ? 47.831 5.994 103.550 1.00 37.40 135 VAL E N 1
ATOM 4558 C CA . VAL E 2 134 ? 48.922 6.847 103.078 1.00 50.15 135 VAL E CA 1
ATOM 4559 C C . VAL E 2 134 ? 50.221 6.084 102.844 1.00 53.66 135 VAL E C 1
ATOM 4560 O O . VAL E 2 134 ? 50.825 6.186 101.771 1.00 63.17 135 VAL E O 1
ATOM 4564 N N . ASP E 2 135 ? 50.658 5.317 103.830 1.00 49.65 136 ASP E N 1
ATOM 4565 C CA . ASP E 2 135 ? 51.628 4.277 103.519 1.00 60.53 136 ASP E CA 1
ATOM 4566 C C . ASP E 2 135 ? 51.042 2.913 103.851 1.00 58.95 136 ASP E C 1
ATOM 4567 O O . ASP E 2 135 ? 50.345 2.308 103.030 1.00 53.53 136 ASP E O 1
ATOM 4572 N N . ALA E 2 136 ? 51.317 2.443 105.061 1.00 55.66 137 ALA E N 1
ATOM 4573 C CA . ALA E 2 136 ? 50.700 1.231 105.570 1.00 58.39 137 ALA E CA 1
ATOM 4574 C C . ALA E 2 136 ? 49.692 1.670 106.607 1.00 58.07 137 ALA E C 1
ATOM 4575 O O . ALA E 2 136 ? 49.244 0.882 107.447 1.00 58.95 137 ALA E O 1
ATOM 4577 N N . THR E 2 137 ? 49.341 2.946 106.548 1.00 49.01 138 THR E N 1
ATOM 4578 C CA . THR E 2 137 ? 48.598 3.549 107.636 1.00 43.50 138 THR E CA 1
ATOM 4579 C C . THR E 2 137 ? 47.421 4.353 107.142 1.00 37.30 138 THR E C 1
ATOM 4580 O O . THR E 2 137 ? 47.429 4.849 106.020 1.00 39.14 138 THR E O 1
ATOM 4584 N N . TRP E 2 138 ? 46.409 4.467 108.000 1.00 36.47 139 TRP E N 1
ATOM 4585 C CA . TRP E 2 138 ? 45.319 5.407 107.800 1.00 31.59 139 TRP E CA 1
ATOM 4586 C C . TRP E 2 138 ? 45.708 6.781 108.313 1.00 26.31 139 TRP E C 1
ATOM 4587 O O . TRP E 2 138 ? 45.989 6.942 109.488 1.00 26.84 139 TRP E O 1
ATOM 4598 N N . LYS E 2 139 ? 45.732 7.775 107.440 1.00 25.32 140 LYS E N 1
ATOM 4599 C CA . LYS E 2 139 ? 45.899 9.139 107.923 1.00 25.35 140 LYS E CA 1
ATOM 4600 C C . LYS E 2 139 ? 44.569 9.867 107.868 1.00 22.75 140 LYS E C 1
ATOM 4601 O O . LYS E 2 139 ? 43.784 9.671 106.950 1.00 21.48 140 LYS E O 1
ATOM 4607 N N . ILE E 2 140 ? 44.325 10.704 108.865 1.00 19.94 141 ILE E N 1
ATOM 4608 C CA . ILE E 2 140 ? 43.144 11.539 108.899 1.00 15.57 141 ILE E CA 1
ATOM 4609 C C . ILE E 2 140 ? 43.284 12.726 107.948 1.00 17.04 141 ILE E C 1
ATOM 4610 O O . ILE E 2 140 ? 44.283 13.450 107.989 1.00 15.14 141 ILE E O 1
ATOM 4615 N N . ILE E 2 141 ? 42.274 12.923 107.099 1.00 16.54 142 ILE E N 1
ATOM 4616 C CA . ILE E 2 141 ? 42.330 13.959 106.075 1.00 18.15 142 ILE E CA 1
ATOM 4617 C C . ILE E 2 141 ? 41.278 15.046 106.248 1.00 15.21 142 ILE E C 1
ATOM 4618 O O . ILE E 2 141 ? 41.322 16.073 105.562 1.00 10.96 142 ILE E O 1
ATOM 4623 N N . LYS E 2 142 ? 40.335 14.801 107.154 1.00 13.89 143 LYS E N 1
ATOM 4624 C CA . LYS E 2 142 ? 39.271 15.746 107.433 1.00 11.37 143 LYS E CA 1
ATOM 4625 C C . LYS E 2 142 ? 38.470 15.250 108.600 1.00 12.46 143 LYS E C 1
ATOM 4626 O O . LYS E 2 142 ? 38.403 14.056 108.840 1.00 15.58 143 LYS E O 1
ATOM 4632 N N . ILE E 2 143 ? 37.870 16.180 109.327 1.00 11.13 144 ILE E N 1
ATOM 4633 C CA . ILE E 2 143 ? 36.907 15.867 110.363 1.00 13.00 144 ILE E CA 1
ATOM 4634 C C . ILE E 2 143 ? 35.656 16.739 110.160 1.00 12.72 144 ILE E C 1
ATOM 4635 O O . ILE E 2 143 ? 35.770 17.961 110.019 1.00 11.31 144 ILE E O 1
ATOM 4640 N N . ASP E 2 144 ? 34.473 16.123 110.185 1.00 13.52 145 ASP E N 1
ATOM 4641 C CA . ASP E 2 144 ? 33.208 16.853 110.047 1.00 14.14 145 ASP E CA 1
ATOM 4642 C C . ASP E 2 144 ? 32.350 16.881 111.289 1.00 12.16 145 ASP E C 1
ATOM 4643 O O . ASP E 2 144 ? 32.233 15.884 111.999 1.00 12.07 145 ASP E O 1
ATOM 4648 N N . ASP E 2 145 ? 31.747 18.042 111.512 1.00 12.11 146 ASP E N 1
ATOM 4649 C CA . ASP E 2 145 ? 30.684 18.232 112.485 1.00 14.83 146 ASP E CA 1
ATOM 4650 C C . ASP E 2 145 ? 29.340 17.815 111.853 1.00 18.39 146 ASP E C 1
ATOM 4651 O O . ASP E 2 145 ? 29.266 17.560 110.659 1.00 15.12 146 ASP E O 1
ATOM 4656 N N . THR E 2 146 ? 28.276 17.761 112.645 1.00 19.25 147 THR E N 1
ATOM 4657 C CA . THR E 2 146 ? 26.969 17.461 112.086 1.00 16.23 147 THR E CA 1
ATOM 4658 C C . THR E 2 146 ? 26.136 18.720 111.890 1.00 13.05 147 THR E C 1
ATOM 4659 O O . THR E 2 146 ? 24.938 18.626 111.646 1.00 14.49 147 THR E O 1
ATOM 4663 N N . TRP E 2 147 ? 26.774 19.889 111.987 1.00 16.13 148 TRP E N 1
ATOM 4664 C CA . TRP E 2 147 ? 26.067 21.175 111.940 1.00 13.76 148 TRP E CA 1
ATOM 4665 C C . TRP E 2 147 ? 25.566 21.469 110.542 1.00 15.00 148 TRP E C 1
ATOM 4666 O O . TRP E 2 147 ? 26.130 20.978 109.571 1.00 15.52 148 TRP E O 1
ATOM 4677 N N . GLU E 2 148 ? 24.520 22.286 110.425 1.00 18.98 149 GLU E N 1
ATOM 4678 C CA . GLU E 2 148 ? 24.035 22.682 109.096 1.00 18.66 149 GLU E CA 1
ATOM 4679 C C . GLU E 2 148 ? 25.045 23.546 108.352 1.00 20.56 149 GLU E C 1
ATOM 4680 O O . GLU E 2 148 ? 26.014 24.031 108.948 1.00 27.29 149 GLU E O 1
ATOM 4686 N N . TYR E 2 149 ? 24.814 23.732 107.054 1.00 17.05 150 TYR E N 1
ATOM 4687 C CA . TYR E 2 149 ? 25.676 24.554 106.209 1.00 15.15 150 TYR E CA 1
ATOM 4688 C C . TYR E 2 149 ? 25.695 25.984 106.742 1.00 19.55 150 TYR E C 1
ATOM 4689 O O . TYR E 2 149 ? 24.638 26.513 107.068 1.00 21.61 150 TYR E O 1
ATOM 4698 N N . ARG E 2 150 ? 26.885 26.586 106.880 1.00 26.33 151 ARG E N 1
ATOM 4699 C CA . ARG E 2 150 ? 27.008 28.007 107.297 1.00 29.11 151 ARG E CA 1
ATOM 4700 C C . ARG E 2 150 ? 27.583 28.870 106.189 1.00 20.21 151 ARG E C 1
ATOM 4701 O O . ARG E 2 150 ? 28.668 28.573 105.691 1.00 22.42 151 ARG E O 1
ATOM 4709 N N . SER F 2 30 ? 13.847 56.254 113.858 1.00 31.76 31 SER F N 1
ATOM 4710 C CA . SER F 2 30 ? 13.216 54.939 114.014 1.00 35.77 31 SER F CA 1
ATOM 4711 C C . SER F 2 30 ? 14.266 53.800 114.012 1.00 37.92 31 SER F C 1
ATOM 4712 O O . SER F 2 30 ? 14.173 52.877 114.835 1.00 36.80 31 SER F O 1
ATOM 4715 N N . PRO F 2 31 ? 15.267 53.849 113.097 1.00 36.45 32 PRO F N 1
ATOM 4716 C CA . PRO F 2 31 ? 16.388 52.933 113.369 1.00 31.36 32 PRO F CA 1
ATOM 4717 C C . PRO F 2 31 ? 17.213 53.398 114.591 1.00 31.89 32 PRO F C 1
ATOM 4718 O O . PRO F 2 31 ? 17.606 52.583 115.430 1.00 31.82 32 PRO F O 1
ATOM 4722 N N . GLU F 2 32 ? 17.435 54.704 114.707 1.00 34.59 33 GLU F N 1
ATOM 4723 C CA . GLU F 2 32 ? 18.042 55.274 115.910 1.00 34.06 33 GLU F CA 1
ATOM 4724 C C . GLU F 2 32 ? 17.254 54.815 117.124 1.00 37.99 33 GLU F C 1
ATOM 4725 O O . GLU F 2 32 ? 17.824 54.474 118.183 1.00 38.32 33 GLU F O 1
ATOM 4731 N N . ALA F 2 33 ? 15.933 54.799 116.947 1.00 33.66 34 ALA F N 1
ATOM 4732 C CA . ALA F 2 33 ? 14.996 54.484 118.018 1.00 31.59 34 ALA F CA 1
ATOM 4733 C C . ALA F 2 33 ? 15.130 53.031 118.469 1.00 39.49 34 ALA F C 1
ATOM 4734 O O . ALA F 2 33 ? 15.196 52.749 119.679 1.00 37.35 34 ALA F O 1
ATOM 4736 N N . ALA F 2 34 ? 15.170 52.119 117.495 1.00 31.43 35 ALA F N 1
ATOM 4737 C CA . ALA F 2 34 ? 15.359 50.705 117.781 1.00 29.80 35 ALA F CA 1
ATOM 4738 C C . ALA F 2 34 ? 16.666 50.532 118.524 1.00 35.58 35 ALA F C 1
ATOM 4739 O O . ALA F 2 34 ? 16.726 49.840 119.540 1.00 33.86 35 ALA F O 1
ATOM 4741 N N . ALA F 2 35 ? 17.708 51.184 118.014 1.00 30.03 36 ALA F N 1
ATOM 4742 C CA . ALA F 2 35 ? 19.022 51.102 118.626 1.00 24.41 36 ALA F CA 1
ATOM 4743 C C . ALA F 2 35 ? 18.951 51.463 120.105 1.00 32.12 36 ALA F C 1
ATOM 4744 O O . ALA F 2 35 ? 19.460 50.734 120.968 1.00 33.17 36 ALA F O 1
ATOM 4746 N N . ILE F 2 36 ? 18.290 52.575 120.406 1.00 37.14 37 ILE F N 1
ATOM 4747 C CA . ILE F 2 36 ? 18.204 53.017 121.797 1.00 35.82 37 ILE F CA 1
ATOM 4748 C C . ILE F 2 36 ? 17.325 52.115 122.690 1.00 35.58 37 ILE F C 1
ATOM 4749 O O . ILE F 2 36 ? 17.722 51.763 123.806 1.00 31.19 37 ILE F O 1
ATOM 4754 N N . SER F 2 37 ? 16.142 51.740 122.211 1.00 34.18 38 SER F N 1
ATOM 4755 C CA . SER F 2 37 ? 15.252 50.941 123.042 1.00 33.78 38 SER F CA 1
ATOM 4756 C C . SER F 2 37 ? 15.939 49.622 123.323 1.00 38.77 38 SER F C 1
ATOM 4757 O O . SER F 2 37 ? 15.904 49.129 124.452 1.00 39.31 38 SER F O 1
ATOM 4760 N N . PHE F 2 38 ? 16.596 49.085 122.291 1.00 40.45 39 PHE F N 1
ATOM 4761 C CA . PHE F 2 38 ? 17.321 47.824 122.398 1.00 35.96 39 PHE F CA 1
ATOM 4762 C C . PHE F 2 38 ? 18.443 47.889 123.403 1.00 31.12 39 PHE F C 1
ATOM 4763 O O . PHE F 2 38 ? 18.516 47.051 124.289 1.00 29.20 39 PHE F O 1
ATOM 4771 N N . TYR F 2 39 ? 19.339 48.856 123.249 1.00 28.31 40 TYR F N 1
ATOM 4772 C CA . TYR F 2 39 ? 20.498 48.909 124.144 1.00 35.96 40 TYR F CA 1
ATOM 4773 C C . TYR F 2 39 ? 20.113 49.233 125.590 1.00 37.35 40 TYR F C 1
ATOM 4774 O O . TYR F 2 39 ? 20.737 48.740 126.545 1.00 32.38 40 TYR F O 1
ATOM 4783 N N . THR F 2 40 ? 19.082 50.058 125.740 1.00 35.20 41 THR F N 1
ATOM 4784 C CA . THR F 2 40 ? 18.577 50.402 127.055 1.00 33.77 41 THR F CA 1
ATOM 4785 C C . THR F 2 40 ? 18.054 49.129 127.700 1.00 33.97 41 THR F C 1
ATOM 4786 O O . THR F 2 40 ? 18.451 48.758 128.821 1.00 34.36 41 THR F O 1
ATOM 4790 N N . TRP F 2 41 ? 17.176 48.452 126.969 1.00 34.19 42 TRP F N 1
ATOM 4791 C CA . TRP F 2 41 ? 16.638 47.175 127.406 1.00 36.03 42 TRP F CA 1
ATOM 4792 C C . TRP F 2 41 ? 17.762 46.187 127.784 1.00 40.76 42 TRP F C 1
ATOM 4793 O O . TRP F 2 41 ? 17.687 45.503 128.820 1.00 35.47 42 TRP F O 1
ATOM 4804 N N . PHE F 2 42 ? 18.812 46.167 126.956 1.00 37.56 43 PHE F N 1
ATOM 4805 C CA . PHE F 2 42 ? 19.903 45.192 127.035 1.00 30.91 43 PHE F CA 1
ATOM 4806 C C . PHE F 2 42 ? 20.754 45.391 128.269 1.00 27.58 43 PHE F C 1
ATOM 4807 O O . PHE F 2 42 ? 20.983 44.452 129.026 1.00 35.27 43 PHE F O 1
ATOM 4815 N N . ILE F 2 43 ? 21.242 46.607 128.466 1.00 29.36 44 ILE F N 1
ATOM 4816 C CA . ILE F 2 43 ? 22.034 46.906 129.655 1.00 34.26 44 ILE F CA 1
ATOM 4817 C C . ILE F 2 43 ? 21.187 46.796 130.933 1.00 33.30 44 ILE F C 1
ATOM 4818 O O . ILE F 2 43 ? 21.673 46.324 131.955 1.00 31.51 44 ILE F O 1
ATOM 4823 N N . GLN F 2 44 ? 19.925 47.222 130.868 1.00 37.32 45 GLN F N 1
ATOM 4824 C CA . GLN F 2 44 ? 19.000 47.030 131.987 1.00 38.52 45 GLN F CA 1
ATOM 4825 C C . GLN F 2 44 ? 19.062 45.598 132.529 1.00 41.06 45 GLN F C 1
ATOM 4826 O O . GLN F 2 44 ? 19.155 45.381 133.749 1.00 35.46 45 GLN F O 1
ATOM 4832 N N . HIS F 2 45 ? 19.029 44.634 131.606 1.00 35.37 46 HIS F N 1
ATOM 4833 C CA . HIS F 2 45 ? 18.929 43.220 131.944 1.00 36.66 46 HIS F CA 1
ATOM 4834 C C . HIS F 2 45 ? 20.222 42.585 132.426 1.00 37.24 46 HIS F C 1
ATOM 4835 O O . HIS F 2 45 ? 20.267 41.372 132.628 1.00 39.00 46 HIS F O 1
ATOM 4842 N N . ASP F 2 46 ? 21.256 43.403 132.618 1.00 31.00 47 ASP F N 1
ATOM 4843 C CA . ASP F 2 46 ? 22.569 42.920 133.037 1.00 34.15 47 ASP F CA 1
ATOM 4844 C C . ASP F 2 46 ? 22.499 42.032 134.288 1.00 46.65 47 ASP F C 1
ATOM 4845 O O . ASP F 2 46 ? 22.590 40.797 134.198 1.00 47.41 47 ASP F O 1
ATOM 4850 N N . THR F 2 50 ? 19.838 36.233 134.079 1.00 38.51 51 THR F N 1
ATOM 4851 C CA . THR F 2 50 ? 19.775 35.621 132.748 1.00 35.94 51 THR F CA 1
ATOM 4852 C C . THR F 2 50 ? 20.422 36.506 131.664 1.00 49.69 51 THR F C 1
ATOM 4853 O O . THR F 2 50 ? 20.284 37.743 131.691 1.00 49.13 51 THR F O 1
ATOM 4857 N N . TYR F 2 51 ? 21.151 35.876 130.736 1.00 36.79 52 TYR F N 1
ATOM 4858 C CA . TYR F 2 51 ? 21.679 36.571 129.562 1.00 31.74 52 TYR F CA 1
ATOM 4859 C C . TYR F 2 51 ? 20.525 36.912 128.599 1.00 37.12 52 TYR F C 1
ATOM 4860 O O . TYR F 2 51 ? 19.626 36.085 128.378 1.00 41.59 52 TYR F O 1
ATOM 4869 N N . PRO F 2 52 ? 20.527 38.139 128.038 1.00 34.13 53 PRO F N 1
ATOM 4870 C CA . PRO F 2 52 ? 19.361 38.598 127.260 1.00 32.34 53 PRO F CA 1
ATOM 4871 C C . PRO F 2 52 ? 19.174 37.926 125.898 1.00 32.03 53 PRO F C 1
ATOM 4872 O O . PRO F 2 52 ? 18.078 37.959 125.343 1.00 34.56 53 PRO F O 1
ATOM 4876 N N . LEU F 2 53 ? 20.225 37.318 125.368 1.00 32.26 54 LEU F N 1
ATOM 4877 C CA . LEU F 2 53 ? 20.137 36.653 124.074 1.00 29.35 54 LEU F CA 1
ATOM 4878 C C . LEU F 2 53 ? 19.198 35.452 124.138 1.00 34.91 54 LEU F C 1
ATOM 4879 O O . LEU F 2 53 ? 18.500 35.147 123.171 1.00 30.53 54 LEU F O 1
ATOM 4884 N N . SER F 2 54 ? 19.187 34.778 125.286 1.00 36.00 55 SER F N 1
ATOM 4885 C CA . SER F 2 54 ? 18.371 33.581 125.477 1.00 40.32 55 SER F CA 1
ATOM 4886 C C . SER F 2 54 ? 16.902 33.932 125.749 1.00 38.56 55 SER F C 1
ATOM 4887 O O . SER F 2 54 ? 16.026 33.070 125.685 1.00 37.77 55 SER F O 1
ATOM 4890 N N . GLU F 2 55 ? 16.641 35.204 126.039 1.00 45.17 56 GLU F N 1
ATOM 4891 C CA . GLU F 2 55 ? 15.277 35.686 126.263 1.00 44.54 56 GLU F CA 1
ATOM 4892 C C . GLU F 2 55 ? 14.587 36.034 124.946 1.00 40.32 56 GLU F C 1
ATOM 4893 O O . GLU F 2 55 ? 15.219 36.569 124.043 1.00 45.00 56 GLU F O 1
ATOM 4899 N N . PRO F 2 56 ? 13.286 35.729 124.833 1.00 43.24 57 PRO F N 1
ATOM 4900 C CA . PRO F 2 56 ? 12.560 35.895 123.567 1.00 42.54 57 PRO F CA 1
ATOM 4901 C C . PRO F 2 56 ? 12.326 37.364 123.241 1.00 37.91 57 PRO F C 1
ATOM 4902 O O . PRO F 2 56 ? 12.147 37.742 122.078 1.00 30.08 57 PRO F O 1
ATOM 4906 N N . ASP F 2 57 ? 12.344 38.186 124.284 1.00 40.84 58 ASP F N 1
ATOM 4907 C CA . ASP F 2 57 ? 12.140 39.622 124.137 1.00 47.08 58 ASP F CA 1
ATOM 4908 C C . ASP F 2 57 ? 13.156 40.248 123.175 1.00 49.12 58 ASP F C 1
ATOM 4909 O O . ASP F 2 57 ? 12.861 41.262 122.527 1.00 46.74 58 ASP F O 1
ATOM 4914 N N . ILE F 2 58 ? 14.341 39.638 123.078 1.00 45.22 59 ILE F N 1
ATOM 4915 C CA . ILE F 2 58 ? 15.404 40.148 122.206 1.00 40.68 59 ILE F CA 1
ATOM 4916 C C . ILE F 2 58 ? 14.988 40.148 120.744 1.00 36.24 59 ILE F C 1
ATOM 4917 O O . ILE F 2 58 ? 15.561 40.864 119.933 1.00 38.02 59 ILE F O 1
ATOM 4922 N N . GLU F 2 59 ? 13.972 39.360 120.419 1.00 38.55 60 GLU F N 1
ATOM 4923 C CA . GLU F 2 59 ? 13.496 39.293 119.053 1.00 38.27 60 GLU F CA 1
ATOM 4924 C C . GLU F 2 59 ? 12.771 40.572 118.674 1.00 36.00 60 GLU F C 1
ATOM 4925 O O . GLU F 2 59 ? 12.571 40.856 117.496 1.00 42.62 60 GLU F O 1
ATOM 4931 N N . ARG F 2 60 ? 12.378 41.353 119.669 1.00 37.51 61 ARG F N 1
ATOM 4932 C CA . ARG F 2 60 ? 11.766 42.639 119.377 1.00 43.86 61 ARG F CA 1
ATOM 4933 C C . ARG F 2 60 ? 12.805 43.588 118.792 1.00 41.48 61 ARG F C 1
ATOM 4934 O O . ARG F 2 60 ? 12.460 44.526 118.070 1.00 33.79 61 ARG F O 1
ATOM 4942 N N . TYR F 2 61 ? 14.079 43.329 119.088 1.00 35.91 62 TYR F N 1
ATOM 4943 C CA . TYR F 2 61 ? 15.139 44.224 118.643 1.00 37.17 62 TYR F CA 1
ATOM 4944 C C . TYR F 2 61 ? 16.080 43.673 117.559 1.00 33.68 62 TYR F C 1
ATOM 4945 O O . TYR F 2 61 ? 16.695 44.452 116.824 1.00 31.33 62 TYR F O 1
ATOM 4954 N N . VAL F 2 62 ? 16.190 42.349 117.455 1.00 32.79 63 VAL F N 1
ATOM 4955 C CA . VAL F 2 62 ? 17.196 41.722 116.586 1.00 26.33 63 VAL F CA 1
ATOM 4956 C C . VAL F 2 62 ? 16.549 40.833 115.541 1.00 25.60 63 VAL F C 1
ATOM 4957 O O . VAL F 2 62 ? 15.748 39.968 115.890 1.00 30.70 63 VAL F O 1
ATOM 4961 N N . ALA F 2 63 ? 16.902 41.042 114.273 1.00 20.92 64 ALA F N 1
ATOM 4962 C CA . ALA F 2 63 ? 16.473 40.172 113.183 1.00 17.68 64 ALA F CA 1
ATOM 4963 C C . ALA F 2 63 ? 16.549 38.677 113.527 1.00 22.23 64 ALA F C 1
ATOM 4964 O O . ALA F 2 63 ? 17.434 38.218 114.260 1.00 20.49 64 ALA F O 1
ATOM 4966 N N . THR F 2 64 ? 15.602 37.917 112.989 1.00 29.26 65 THR F N 1
ATOM 4967 C CA . THR F 2 64 ? 15.311 36.591 113.522 1.00 25.75 65 THR F CA 1
ATOM 4968 C C . THR F 2 64 ? 16.378 35.537 113.176 1.00 25.28 65 THR F C 1
ATOM 4969 O O . THR F 2 64 ? 16.821 34.787 114.067 1.00 19.13 65 THR F O 1
ATOM 4973 N N . ASP F 2 65 ? 16.792 35.485 111.903 1.00 23.39 66 ASP F N 1
ATOM 4974 C CA . ASP F 2 65 ? 17.931 34.654 111.518 1.00 28.32 66 ASP F CA 1
ATOM 4975 C C . ASP F 2 65 ? 19.158 35.084 112.345 1.00 28.48 66 ASP F C 1
ATOM 4976 O O . ASP F 2 65 ? 19.956 34.256 112.787 1.00 25.57 66 ASP F O 1
ATOM 4981 N N . THR F 2 66 ? 19.287 36.384 112.576 1.00 21.91 67 THR F N 1
ATOM 4982 C CA . THR F 2 66 ? 20.426 36.894 113.313 1.00 23.15 67 THR F CA 1
ATOM 4983 C C . THR F 2 66 ? 20.446 36.376 114.750 1.00 22.54 67 THR F C 1
ATOM 4984 O O . THR F 2 66 ? 21.513 36.027 115.295 1.00 20.26 67 THR F O 1
ATOM 4988 N N . VAL F 2 67 ? 19.268 36.325 115.363 1.00 19.84 68 VAL F N 1
ATOM 4989 C CA . VAL F 2 67 ? 19.149 35.767 116.707 1.00 22.86 68 VAL F CA 1
ATOM 4990 C C . VAL F 2 67 ? 19.518 34.285 116.695 1.00 23.75 68 VAL F C 1
ATOM 4991 O O . VAL F 2 67 ? 20.237 33.788 117.589 1.00 21.53 68 VAL F O 1
ATOM 4995 N N . GLY F 2 68 ? 19.023 33.578 115.681 1.00 21.04 69 GLY F N 1
ATOM 4996 C CA . GLY F 2 68 ? 19.274 32.151 115.588 1.00 20.87 69 GLY F CA 1
ATOM 4997 C C . GLY F 2 68 ? 20.764 31.864 115.528 1.00 24.12 69 GLY F C 1
ATOM 4998 O O . GLY F 2 68 ? 21.325 31.136 116.372 1.00 22.48 69 GLY F O 1
ATOM 4999 N N . ARG F 2 69 ? 21.404 32.460 114.527 1.00 16.24 70 ARG F N 1
ATOM 5000 C CA . ARG F 2 69 ? 22.823 32.306 114.334 1.00 15.90 70 ARG F CA 1
ATOM 5001 C C . ARG F 2 69 ? 23.612 32.707 115.596 1.00 22.51 70 ARG F C 1
ATOM 5002 O O . ARG F 2 69 ? 24.573 32.017 116.001 1.00 16.51 70 ARG F O 1
ATOM 5010 N N . LEU F 2 70 ? 23.211 33.800 116.243 1.00 20.26 71 LEU F N 1
ATOM 5011 C CA . LEU F 2 70 ? 23.935 34.186 117.446 1.00 18.31 71 LEU F CA 1
ATOM 5012 C C . LEU F 2 70 ? 23.805 33.158 118.586 1.00 19.57 71 LEU F C 1
ATOM 5013 O O . LEU F 2 70 ? 24.809 32.783 119.195 1.00 16.59 71 LEU F O 1
ATOM 5018 N N . ARG F 2 71 ? 22.591 32.672 118.849 1.00 19.38 72 ARG F N 1
ATOM 5019 C CA . ARG F 2 71 ? 22.397 31.663 119.911 1.00 22.04 72 ARG F CA 1
ATOM 5020 C C . ARG F 2 71 ? 23.173 30.376 119.621 1.00 20.52 72 ARG F C 1
ATOM 5021 O O . ARG F 2 71 ? 23.757 29.732 120.515 1.00 22.52 72 ARG F O 1
ATOM 5029 N N . ASN F 2 72 ? 23.176 30.012 118.354 1.00 14.95 73 ASN F N 1
ATOM 5030 C CA . ASN F 2 72 ? 23.942 28.879 117.912 1.00 17.84 73 ASN F CA 1
ATOM 5031 C C . ASN F 2 72 ? 25.440 29.035 118.155 1.00 22.28 73 ASN F C 1
ATOM 5032 O O . ASN F 2 72 ? 26.096 28.158 118.735 1.00 26.69 73 ASN F O 1
ATOM 5037 N N . ASP F 2 73 ? 25.981 30.166 117.721 1.00 21.82 74 ASP F N 1
ATOM 5038 C CA . ASP F 2 73 ? 27.408 30.410 117.850 1.00 19.76 74 ASP F CA 1
ATOM 5039 C C . ASP F 2 73 ? 27.817 30.550 119.313 1.00 18.92 74 ASP F C 1
ATOM 5040 O O . ASP F 2 73 ? 28.906 30.116 119.696 1.00 19.85 74 ASP F O 1
ATOM 5045 N N . TYR F 2 74 ? 26.939 31.144 120.124 1.00 17.64 75 TYR F N 1
ATOM 5046 C CA . TYR F 2 74 ? 27.170 31.267 121.566 1.00 19.61 75 TYR F CA 1
ATOM 5047 C C . TYR F 2 74 ? 27.218 29.909 122.220 1.00 20.83 75 TYR F C 1
ATOM 5048 O O . TYR F 2 74 ? 28.077 29.655 123.078 1.00 19.75 75 TYR F O 1
ATOM 5057 N N . ALA F 2 75 ? 26.289 29.041 121.828 1.00 15.82 76 ALA F N 1
ATOM 5058 C CA . ALA F 2 75 ? 26.302 27.672 122.335 1.00 19.26 76 ALA F CA 1
ATOM 5059 C C . ALA F 2 75 ? 27.556 26.898 121.921 1.00 26.05 76 ALA F C 1
ATOM 5060 O O . ALA F 2 75 ? 28.103 26.123 122.713 1.00 23.10 76 ALA F O 1
ATOM 5062 N N . HIS F 2 76 ? 28.008 27.104 120.686 1.00 21.82 77 HIS F N 1
ATOM 5063 C CA . HIS F 2 76 ? 29.076 26.274 120.137 1.00 19.77 77 HIS F CA 1
ATOM 5064 C C . HIS F 2 76 ? 30.458 26.708 120.566 1.00 19.17 77 HIS F C 1
ATOM 5065 O O . HIS F 2 76 ? 31.262 25.894 121.014 1.00 19.79 77 HIS F O 1
ATOM 5072 N N . ALA F 2 77 ? 30.731 27.996 120.400 1.00 23.44 78 ALA F N 1
ATOM 5073 C CA . ALA F 2 77 ? 32.078 28.526 120.561 1.00 27.80 78 ALA F CA 1
ATOM 5074 C C . ALA F 2 77 ? 32.139 29.770 121.442 1.00 26.70 78 ALA F C 1
ATOM 5075 O O . ALA F 2 77 ? 33.224 30.283 121.710 1.00 32.08 78 ALA F O 1
ATOM 5077 N N . GLY F 2 78 ? 30.984 30.246 121.898 1.00 20.81 79 GLY F N 1
ATOM 5078 C CA . GLY F 2 78 ? 30.906 31.587 122.452 1.00 17.52 79 GLY F CA 1
ATOM 5079 C C . GLY F 2 78 ? 30.922 32.618 121.328 1.00 13.87 79 GLY F C 1
ATOM 5080 O O . GLY F 2 78 ? 31.170 32.272 120.182 1.00 13.53 79 GLY F O 1
ATOM 5081 N N . PRO F 2 79 ? 30.668 33.898 121.658 1.00 18.55 80 PRO F N 1
ATOM 5082 C CA . PRO F 2 79 ? 30.602 34.969 120.652 1.00 12.32 80 PRO F CA 1
ATOM 5083 C C . PRO F 2 79 ? 31.963 35.245 119.997 1.00 14.70 80 PRO F C 1
ATOM 5084 O O . PRO F 2 79 ? 33.012 34.899 120.548 1.00 13.67 80 PRO F O 1
ATOM 5088 N N . PRO F 2 80 ? 31.944 35.855 118.808 1.00 12.58 81 PRO F N 1
ATOM 5089 C CA . PRO F 2 80 ? 33.152 36.220 118.065 1.00 15.49 81 PRO F CA 1
ATOM 5090 C C . PRO F 2 80 ? 34.185 37.014 118.887 1.00 13.52 81 PRO F C 1
ATOM 5091 O O . PRO F 2 80 ? 33.823 37.936 119.636 1.00 11.62 81 PRO F O 1
ATOM 5095 N N . ASN F 2 81 ? 35.459 36.665 118.723 1.00 10.73 82 ASN F N 1
ATOM 5096 C CA . ASN F 2 81 ? 36.541 37.354 119.428 1.00 18.34 82 ASN F CA 1
ATOM 5097 C C . ASN F 2 81 ? 36.457 37.280 120.953 1.00 18.99 82 ASN F C 1
ATOM 5098 O O . ASN F 2 81 ? 37.234 37.958 121.648 1.00 18.26 82 ASN F O 1
ATOM 5103 N N . GLY F 2 82 ? 35.517 36.472 121.455 1.00 12.29 83 GLY F N 1
ATOM 5104 C CA . GLY F 2 82 ? 35.308 36.291 122.882 1.00 16.05 83 GLY F CA 1
ATOM 5105 C C . GLY F 2 82 ? 34.923 37.538 123.676 1.00 15.47 83 GLY F C 1
ATOM 5106 O O . GLY F 2 82 ? 35.212 37.606 124.862 1.00 15.46 83 GLY F O 1
ATOM 5107 N N . VAL F 2 83 ? 34.304 38.519 123.017 1.00 12.13 84 VAL F N 1
ATOM 5108 C CA . VAL F 2 83 ? 33.632 39.615 123.692 1.00 13.09 84 VAL F CA 1
ATOM 5109 C C . VAL F 2 83 ? 32.158 39.540 123.433 1.00 14.83 84 VAL F C 1
ATOM 5110 O O . VAL F 2 83 ? 31.738 38.985 122.416 1.00 14.05 84 VAL F O 1
ATOM 5114 N N . ASP F 2 84 ? 31.386 40.129 124.346 1.00 12.37 85 ASP F N 1
ATOM 5115 C CA . ASP F 2 84 ? 29.952 40.271 124.169 1.00 15.17 85 ASP F CA 1
ATOM 5116 C C . ASP F 2 84 ? 29.642 40.809 122.785 1.00 14.61 85 ASP F C 1
ATOM 5117 O O . ASP F 2 84 ? 30.216 41.810 122.360 1.00 13.77 85 ASP F O 1
ATOM 5122 N N . TYR F 2 85 ? 28.724 40.160 122.082 1.00 14.94 86 TYR F N 1
ATOM 5123 C CA . TYR F 2 85 ? 28.481 40.561 120.711 1.00 15.38 86 TYR F CA 1
ATOM 5124 C C . TYR F 2 85 ? 27.872 41.954 120.594 1.00 16.24 86 TYR F C 1
ATOM 5125 O O . TYR F 2 85 ? 28.047 42.637 119.592 1.00 12.99 86 TYR F O 1
ATOM 5134 N N . PHE F 2 86 ? 27.136 42.370 121.613 1.00 20.13 87 PHE F N 1
ATOM 5135 C CA . PHE F 2 86 ? 26.334 43.567 121.470 1.00 17.04 87 PHE F CA 1
ATOM 5136 C C . PHE F 2 86 ? 27.074 44.781 122.031 1.00 16.75 87 PHE F C 1
ATOM 5137 O O . PHE F 2 86 ? 27.022 45.865 121.451 1.00 14.72 87 PHE F O 1
ATOM 5145 N N . LEU F 2 87 ? 27.803 44.573 123.128 1.00 19.40 88 LEU F N 1
ATOM 5146 C CA . LEU F 2 87 ? 28.568 45.643 123.787 1.00 23.07 88 LEU F CA 1
ATOM 5147 C C . LEU F 2 87 ? 30.073 45.669 123.450 1.00 23.39 88 LEU F C 1
ATOM 5148 O O . LEU F 2 87 ? 30.752 46.658 123.726 1.00 20.66 88 LEU F O 1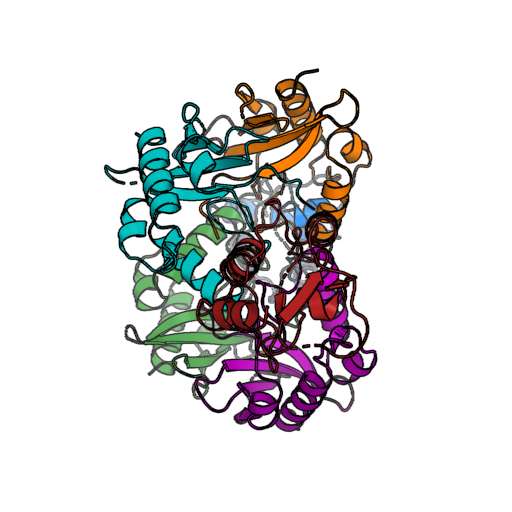
ATOM 5153 N N . LYS F 2 88 ? 30.587 44.581 122.877 1.00 19.13 89 LYS F N 1
ATOM 5154 C CA . LYS F 2 88 ? 31.952 44.551 122.342 1.00 16.87 89 LYS F CA 1
ATOM 5155 C C . LYS F 2 88 ? 33.050 44.622 123.407 1.00 19.18 89 LYS F C 1
ATOM 5156 O O . LYS F 2 88 ? 34.220 44.936 123.109 1.00 17.14 89 LYS F O 1
ATOM 5162 N N . VAL F 2 89 ? 32.665 44.294 124.641 1.00 22.40 90 VAL F N 1
ATOM 5163 C CA . VAL F 2 89 ? 33.557 44.354 125.794 1.00 19.20 90 VAL F CA 1
ATOM 5164 C C . VAL F 2 89 ? 33.381 43.107 126.667 1.00 17.48 90 VAL F C 1
ATOM 5165 O O . VAL F 2 89 ? 32.322 42.473 126.654 1.00 14.31 90 VAL F O 1
ATOM 5169 N N . GLN F 2 90 ? 34.423 42.777 127.428 1.00 15.76 91 GLN F N 1
ATOM 5170 C CA . GLN F 2 90 ? 34.378 41.699 128.410 1.00 20.10 91 GLN F CA 1
ATOM 5171 C C . GLN F 2 90 ? 33.905 42.206 129.780 1.00 24.65 91 GLN F C 1
ATOM 5172 O O . GLN F 2 90 ? 33.452 41.425 130.633 1.00 22.10 91 GLN F O 1
ATOM 5178 N N . ASP F 2 91 ? 34.031 43.517 129.984 1.00 22.12 92 ASP F N 1
ATOM 5179 C CA . ASP F 2 91 ? 33.592 44.163 131.212 1.00 20.19 92 ASP F CA 1
ATOM 5180 C C . ASP F 2 91 ? 33.328 45.633 130.957 1.00 30.09 92 ASP F C 1
ATOM 5181 O O . ASP F 2 91 ? 33.898 46.244 130.038 1.00 30.10 92 ASP F O 1
ATOM 5186 N N . TYR F 2 92 ? 32.461 46.197 131.788 1.00 32.47 93 TYR F N 1
ATOM 5187 C CA . TYR F 2 92 ? 32.074 47.592 131.682 1.00 26.26 93 TYR F CA 1
ATOM 5188 C C . TYR F 2 92 ? 31.373 48.037 132.962 1.00 32.87 93 TYR F C 1
ATOM 5189 O O . TYR F 2 92 ? 30.926 47.203 133.762 1.00 25.23 93 TYR F O 1
ATOM 5198 N N . ASP F 2 93 ? 31.305 49.357 133.148 1.00 41.82 94 ASP F N 1
ATOM 5199 C CA . ASP F 2 93 ? 30.547 49.967 134.231 1.00 33.99 94 ASP F CA 1
ATO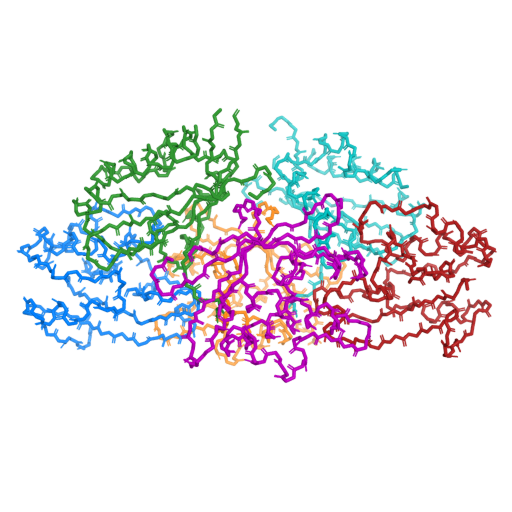M 5200 C C . ASP F 2 93 ? 29.160 50.198 133.668 1.00 32.53 94 ASP F C 1
ATOM 5201 O O . ASP F 2 93 ? 28.937 51.155 132.923 1.00 33.28 94 ASP F O 1
ATOM 5206 N N . SER F 2 94 ? 28.240 49.309 134.025 1.00 32.21 95 SER F N 1
ATOM 5207 C CA . SER F 2 94 ? 26.894 49.303 133.477 1.00 31.08 95 SER F CA 1
ATOM 5208 C C . SER F 2 94 ? 26.088 50.563 133.805 1.00 33.33 95 SER F C 1
ATOM 5209 O O . SER F 2 94 ? 25.316 51.042 132.980 1.00 33.94 95 SER F O 1
ATOM 5212 N N . ARG F 2 95 ? 26.261 51.083 135.016 1.00 38.05 96 ARG F N 1
ATOM 5213 C CA . ARG F 2 95 ? 25.517 52.256 135.472 1.00 43.34 96 ARG F CA 1
ATOM 5214 C C . ARG F 2 95 ? 25.780 53.466 134.577 1.00 37.21 96 ARG F C 1
ATOM 5215 O O . ARG F 2 95 ? 24.854 54.087 134.042 1.00 37.25 96 ARG F O 1
ATOM 5223 N N . ASP F 2 96 ? 27.059 53.782 134.424 1.00 34.05 97 ASP F N 1
ATOM 5224 C CA . ASP F 2 96 ? 27.516 54.868 133.570 1.00 36.20 97 ASP F CA 1
ATOM 5225 C C . ASP F 2 96 ? 27.130 54.690 132.103 1.00 35.75 97 ASP F C 1
ATOM 5226 O O . ASP F 2 96 ? 26.764 55.657 131.427 1.00 35.84 97 ASP F O 1
ATOM 5231 N N . TRP F 2 97 ? 27.230 53.455 131.616 1.00 34.14 98 TRP F N 1
ATOM 5232 C CA . TRP F 2 97 ? 26.919 53.140 130.224 1.00 33.16 98 TRP F CA 1
ATOM 5233 C C . TRP F 2 97 ? 25.442 53.309 129.934 1.00 31.25 98 TRP F C 1
ATOM 5234 O O . TRP F 2 97 ? 25.065 53.815 128.881 1.00 31.09 98 TRP F O 1
ATOM 5245 N N . LEU F 2 98 ? 24.609 52.852 130.862 1.00 32.24 99 LEU F N 1
ATOM 5246 C CA . LEU F 2 98 ? 23.168 53.014 130.738 1.00 39.75 99 LEU F CA 1
ATOM 5247 C C . LEU F 2 98 ? 22.837 54.514 130.818 1.00 41.90 99 LEU F C 1
ATOM 5248 O O . LEU F 2 98 ? 21.882 55.010 130.185 1.00 29.05 99 LEU F O 1
ATOM 5253 N N . ALA F 2 99 ? 23.670 55.225 131.580 1.00 41.30 100 ALA F N 1
ATOM 5254 C CA . ALA F 2 99 ? 23.572 56.674 131.727 1.00 41.18 100 ALA F CA 1
ATOM 5255 C C . ALA F 2 99 ? 24.025 57.422 130.480 1.00 41.81 100 ALA F C 1
ATOM 5256 O O . ALA F 2 99 ? 23.539 58.514 130.193 1.00 45.11 100 ALA F O 1
ATOM 5258 N N . HIS F 2 100 ? 24.962 56.845 129.739 1.00 37.69 101 HIS F N 1
ATOM 5259 C CA . HIS F 2 100 ? 25.492 57.551 128.580 1.00 38.63 101 HIS F CA 1
ATOM 5260 C C . HIS F 2 100 ? 25.468 56.780 127.255 1.00 34.17 101 HIS F C 1
ATOM 5261 O O . HIS F 2 100 ? 26.493 56.297 126.757 1.00 31.53 101 HIS F O 1
ATOM 5268 N N . ILE F 2 101 ? 24.272 56.695 126.688 1.00 33.27 102 ILE F N 1
ATOM 5269 C CA . ILE F 2 101 ? 24.064 56.053 125.404 1.00 35.55 102 ILE F CA 1
ATOM 5270 C C . ILE F 2 101 ? 23.853 57.121 124.337 1.00 36.53 102 ILE F C 1
ATOM 5271 O O . ILE F 2 101 ? 22.754 57.670 124.191 1.00 36.12 102 ILE F O 1
ATOM 5276 N N . GLN F 2 102 ? 24.916 57.420 123.596 1.00 35.31 103 GLN F N 1
ATOM 5277 C CA . GLN F 2 102 ? 24.828 58.383 122.506 1.00 36.18 103 GLN F CA 1
ATOM 5278 C C . GLN F 2 102 ? 24.565 57.700 121.161 1.00 30.28 103 GLN F C 1
ATOM 5279 O O . GLN F 2 102 ? 25.249 56.759 120.781 1.00 32.52 103 GLN F O 1
ATOM 5285 N N . VAL F 2 103 ? 23.569 58.183 120.439 1.00 30.23 104 VAL F N 1
ATOM 5286 C CA . VAL F 2 103 ? 23.320 57.691 119.092 1.00 32.16 104 VAL F CA 1
ATOM 5287 C C . VAL F 2 103 ? 23.389 58.823 118.070 1.00 34.22 104 VAL F C 1
ATOM 5288 O O . VAL F 2 103 ? 22.756 59.867 118.233 1.00 38.86 104 VAL F O 1
ATOM 5292 N N . GLN F 2 104 ? 24.193 58.623 117.032 1.00 32.17 105 GLN F N 1
ATOM 5293 C CA . GLN F 2 104 ? 24.255 59.574 115.943 1.00 32.74 105 GLN F CA 1
ATOM 5294 C C . GLN F 2 104 ? 23.254 59.132 114.889 1.00 34.44 105 GLN F C 1
ATOM 5295 O O . GLN F 2 104 ? 22.724 58.019 114.940 1.00 34.62 105 GLN F O 1
ATOM 5301 N N . ARG F 2 105 ? 22.980 60.017 113.945 1.00 33.84 106 ARG F N 1
ATOM 5302 C CA . ARG F 2 105 ? 21.955 59.775 112.955 1.00 30.84 106 ARG F CA 1
ATOM 5303 C C . ARG F 2 105 ? 22.328 58.610 112.035 1.00 33.06 106 ARG F C 1
ATOM 5304 O O . ARG F 2 105 ? 23.491 58.466 111.633 1.00 32.11 106 ARG F O 1
ATOM 5312 N N . ALA F 2 106 ? 21.334 57.786 111.707 1.00 31.90 107 ALA F N 1
ATOM 5313 C CA . ALA F 2 106 ? 21.528 56.645 110.810 1.00 33.62 107 ALA F CA 1
ATOM 5314 C C . ALA F 2 106 ? 22.029 57.050 109.431 1.00 31.09 107 ALA F C 1
ATOM 5315 O O . ALA F 2 106 ? 21.680 58.109 108.910 1.00 31.51 107 ALA F O 1
ATOM 5317 N N . LEU F 2 107 ? 22.869 56.193 108.862 1.00 34.85 108 LEU F N 1
ATOM 5318 C CA . LEU F 2 107 ? 23.293 56.323 107.485 1.00 28.57 108 LEU F CA 1
ATOM 5319 C C . LEU F 2 107 ? 22.574 55.291 106.661 1.00 28.14 108 LEU F C 1
ATOM 5320 O O . LEU F 2 107 ? 22.341 54.180 107.117 1.00 27.42 108 LEU F O 1
ATOM 5333 N N . LEU F 2 109 ? 22.803 52.957 103.457 1.00 33.29 110 LEU F N 1
ATOM 5334 C CA . LEU F 2 109 ? 23.550 52.301 102.402 1.00 28.81 110 LEU F CA 1
ATOM 5335 C C . LEU F 2 109 ? 22.571 51.311 101.778 1.00 26.08 110 LEU F C 1
ATOM 5336 O O . LEU F 2 109 ? 22.552 50.132 102.140 1.00 28.55 110 LEU F O 1
ATOM 5341 N N . GLY F 2 110 ? 21.728 51.810 100.878 1.00 24.01 111 GLY F N 1
ATOM 5342 C CA . GLY F 2 110 ? 20.658 51.022 100.292 1.00 21.98 111 GLY F CA 1
ATOM 5343 C C . GLY F 2 110 ? 19.606 50.663 101.326 1.00 28.23 111 GLY F C 1
ATOM 5344 O O . GLY F 2 110 ? 19.096 51.529 102.032 1.00 27.45 111 GLY F O 1
ATOM 5345 N N . ASP F 2 111 ? 19.296 49.373 101.411 1.00 22.39 112 ASP F N 1
ATOM 5346 C CA . ASP F 2 111 ? 18.360 48.837 102.386 1.00 30.16 112 ASP F CA 1
ATOM 5347 C C . ASP F 2 111 ? 18.857 48.971 103.818 1.00 28.50 112 ASP F C 1
ATOM 5348 O O . ASP F 2 111 ? 18.070 48.870 104.755 1.00 23.77 112 ASP F O 1
ATOM 5353 N N . VAL F 2 112 ? 20.161 49.176 103.993 1.00 24.92 113 VAL F N 1
ATOM 5354 C CA . VAL F 2 112 ? 20.759 48.999 105.314 1.00 24.51 113 VAL F CA 1
ATOM 5355 C C . VAL F 2 112 ? 21.037 50.289 106.104 1.00 24.19 113 VAL F C 1
ATOM 5356 O O . VAL F 2 112 ? 21.655 51.231 105.609 1.00 24.29 113 VAL F O 1
ATOM 5360 N N . ALA F 2 113 ? 20.554 50.311 107.342 1.00 22.36 114 ALA F N 1
ATOM 5361 C CA . ALA F 2 113 ? 20.793 51.425 108.247 1.00 25.95 114 ALA F CA 1
ATOM 5362 C C . ALA F 2 113 ? 22.043 51.215 109.102 1.00 25.05 114 ALA F C 1
ATOM 5363 O O . ALA F 2 113 ? 22.139 50.226 109.821 1.00 28.19 114 ALA F O 1
ATOM 5365 N N . VAL F 2 114 ? 22.987 52.151 109.048 1.00 24.25 115 VAL F N 1
ATOM 5366 C CA . VAL F 2 114 ? 24.160 52.102 109.917 1.00 17.99 115 VAL F CA 1
ATOM 5367 C C . VAL F 2 114 ? 24.079 53.161 111.020 1.00 20.73 115 VAL F C 1
ATOM 5368 O O . VAL F 2 114 ? 24.072 54.366 110.759 1.00 27.13 115 VAL F O 1
ATOM 5372 N N . VAL F 2 115 ? 24.007 52.709 112.262 1.00 16.69 116 VAL F N 1
ATOM 5373 C CA . VAL F 2 115 ? 23.779 53.615 113.368 1.00 22.55 116 VAL F CA 1
ATOM 5374 C C . VAL F 2 115 ? 25.005 53.608 114.247 1.00 21.70 116 VAL F C 1
ATOM 5375 O O . VAL F 2 115 ? 25.370 52.569 114.775 1.00 20.42 116 VAL F O 1
ATOM 5379 N N . PRO F 2 116 ? 25.672 54.767 114.377 1.00 23.68 117 PRO F N 1
ATOM 5380 C CA . PRO F 2 116 ? 26.788 54.847 115.326 1.00 20.27 117 PRO F CA 1
ATOM 5381 C C . PRO F 2 116 ? 26.275 54.944 116.758 1.00 24.30 117 PRO F C 1
ATOM 5382 O O . PRO F 2 116 ? 25.352 55.710 117.037 1.00 24.30 117 PRO F O 1
ATOM 5386 N N . VAL F 2 117 ? 26.851 54.149 117.653 1.00 22.22 118 VAL F N 1
ATOM 5387 C CA . VAL F 2 117 ? 26.466 54.185 119.054 1.00 20.61 118 VAL F CA 1
ATOM 5388 C C . VAL F 2 117 ? 27.706 54.278 119.948 1.00 25.48 118 VAL F C 1
ATOM 5389 O O . VAL F 2 117 ? 28.689 53.565 119.730 1.00 20.98 118 VAL F O 1
ATOM 5393 N N . SER F 2 118 ? 27.653 55.171 120.940 1.00 24.64 119 SER F N 1
ATOM 5394 C CA . SER F 2 118 ? 28.698 55.295 121.943 1.00 25.32 119 SER F CA 1
ATOM 5395 C C . SER F 2 118 ? 28.105 55.029 123.328 1.00 32.69 119 SER F C 1
ATOM 5396 O O . SER F 2 118 ? 26.945 55.364 123.579 1.00 32.18 119 SER F O 1
ATOM 5399 N N . PHE F 2 119 ? 28.898 54.419 124.214 1.00 28.64 120 PHE F N 1
ATOM 5400 C CA . PHE F 2 119 ? 28.463 54.117 125.576 1.00 24.94 120 PHE F CA 1
ATOM 5401 C C . PHE F 2 119 ? 29.479 54.666 126.552 1.00 32.10 120 PHE F C 1
ATOM 5402 O O . PHE F 2 119 ? 30.682 54.503 126.350 1.00 28.18 120 PHE F O 1
ATOM 5410 N N . GLY F 2 120 ? 29.000 55.277 127.632 1.00 32.58 121 GLY F N 1
ATOM 5411 C CA . GLY F 2 120 ? 29.865 55.695 128.715 1.00 28.10 121 GLY F CA 1
ATOM 5412 C C . GLY F 2 120 ? 30.208 57.165 128.638 1.00 38.52 121 GLY F C 1
ATOM 5413 O O . GLY F 2 120 ? 29.950 57.817 127.626 1.00 30.71 121 GLY F O 1
ATOM 5414 N N . SER F 2 121 ? 30.787 57.686 129.717 1.00 42.68 122 SER F N 1
ATOM 5415 C CA . SER F 2 121 ? 31.216 59.075 129.765 1.00 39.21 122 SER F CA 1
ATOM 5416 C C . SER F 2 121 ? 32.747 59.146 129.718 1.00 49.18 122 SER F C 1
ATOM 5417 O O . SER F 2 121 ? 33.326 60.118 129.231 1.00 44.47 122 SER F O 1
ATOM 5420 N N . GLN F 2 122 ? 33.403 58.103 130.212 1.00 50.63 123 GLN F N 1
ATOM 5421 C CA . GLN F 2 122 ? 34.855 58.026 130.114 1.00 54.58 123 GLN F CA 1
ATOM 5422 C C . GLN F 2 122 ? 35.297 56.967 129.108 1.00 54.68 123 GLN F C 1
ATOM 5423 O O . GLN F 2 122 ? 34.922 55.790 129.213 1.00 46.48 123 GLN F O 1
ATOM 5429 N N . ASP F 2 123 ? 36.105 57.417 128.148 1.00 54.30 124 ASP F N 1
ATOM 5430 C CA . ASP F 2 123 ? 36.640 56.596 127.061 1.00 49.17 124 ASP F CA 1
ATOM 5431 C C . ASP F 2 123 ? 35.563 55.754 126.381 1.00 44.03 124 ASP F C 1
ATOM 5432 O O . ASP F 2 123 ? 35.693 54.525 126.309 1.00 38.09 124 ASP F O 1
ATOM 5437 N N . PRO F 2 124 ? 34.505 56.417 125.868 1.00 42.98 125 PRO F N 1
ATOM 5438 C CA . PRO F 2 124 ? 33.344 55.688 125.356 1.00 27.18 125 PRO F CA 1
ATOM 5439 C C . PRO F 2 124 ? 33.717 54.647 124.309 1.00 35.34 125 PRO F C 1
ATOM 5440 O O . PRO F 2 124 ? 34.635 54.853 123.500 1.00 28.66 125 PRO F O 1
ATOM 5444 N N . VAL F 2 125 ? 33.009 53.521 124.370 1.00 35.58 126 VAL F N 1
ATOM 5445 C CA . VAL F 2 125 ? 33.094 52.460 123.379 1.00 26.33 126 VAL F CA 1
ATOM 5446 C C . VAL F 2 125 ? 32.167 52.772 122.206 1.00 23.14 126 VAL F C 1
ATOM 5447 O O . VAL F 2 125 ? 31.040 53.203 122.400 1.00 22.51 126 VAL F O 1
ATOM 5451 N N . HIS F 2 126 ? 32.655 52.550 120.993 1.00 20.67 127 HIS F N 1
ATOM 5452 C CA . HIS F 2 126 ? 31.873 52.809 119.805 1.00 17.53 127 HIS F CA 1
ATOM 5453 C C . HIS F 2 126 ? 31.532 51.524 119.055 1.00 20.45 127 HIS F C 1
ATOM 5454 O O . HIS F 2 126 ? 32.391 50.645 118.869 1.00 11.60 127 HIS F O 1
ATOM 5461 N N . VAL F 2 127 ? 30.262 51.411 118.658 1.00 16.11 128 VAL F N 1
ATOM 5462 C CA . VAL F 2 127 ? 29.823 50.329 117.794 1.00 15.72 128 VAL F CA 1
ATOM 5463 C C . VAL F 2 127 ? 29.020 50.864 116.622 1.00 14.20 128 VAL F C 1
ATOM 5464 O O . VAL F 2 127 ? 28.531 51.971 116.662 1.00 17.87 128 VAL F O 1
ATOM 5468 N N . LEU F 2 128 ? 28.929 50.080 115.559 1.00 15.30 129 LEU F N 1
ATOM 5469 C CA . LEU F 2 128 ? 28.029 50.380 114.459 1.00 16.40 129 LEU F CA 1
ATOM 5470 C C . LEU F 2 128 ? 26.971 49.306 114.414 1.00 15.48 129 LEU F C 1
ATOM 5471 O O . LEU F 2 128 ? 27.288 48.128 114.230 1.00 16.85 129 LEU F O 1
ATOM 5476 N N . VAL F 2 129 ? 25.718 49.713 114.557 1.00 14.18 130 VAL F N 1
ATOM 5477 C CA . VAL F 2 129 ? 24.598 48.804 114.434 1.00 17.21 130 VAL F CA 1
ATOM 5478 C C . VAL F 2 129 ? 24.043 48.825 113.008 1.00 18.17 130 VAL F C 1
ATOM 5479 O O . VAL F 2 129 ? 23.791 49.888 112.464 1.00 16.93 130 VAL F O 1
ATOM 5483 N N . PHE F 2 130 ? 23.868 47.649 112.405 1.00 16.36 131 PHE F N 1
ATOM 5484 C CA . PHE F 2 130 ? 23.236 47.536 111.092 1.00 15.83 131 PHE F CA 1
ATOM 5485 C C . PHE F 2 130 ? 21.777 47.081 111.236 1.00 16.85 131 PHE F C 1
ATOM 5486 O O . PHE F 2 130 ? 21.506 46.095 111.914 1.00 23.66 131 PHE F O 1
ATOM 5494 N N . LEU F 2 131 ? 20.840 47.772 110.594 1.00 17.29 132 LEU F N 1
ATOM 5495 C CA . LEU F 2 131 ? 19.419 47.391 110.689 1.00 22.96 132 LEU F CA 1
ATOM 5496 C C . LEU F 2 131 ? 18.682 47.311 109.343 1.00 21.38 132 LEU F C 1
ATOM 5497 O O . LEU F 2 131 ? 19.058 48.004 108.381 1.00 18.80 132 LEU F O 1
ATOM 5502 N N . LYS F 2 132 ? 17.630 46.478 109.286 1.00 22.79 133 LYS F N 1
ATOM 5503 C CA . LYS F 2 132 ? 16.830 46.314 108.052 1.00 26.30 133 LYS F CA 1
ATOM 5504 C C . LYS F 2 132 ? 15.334 46.668 108.175 1.00 26.68 133 LYS F C 1
ATOM 5505 O O . LYS F 2 132 ? 14.714 46.473 109.216 1.00 25.44 133 LYS F O 1
ATOM 5511 N N . ASP F 2 135 ? 9.822 44.495 109.250 1.00 47.05 136 ASP F N 1
ATOM 5512 C CA . ASP F 2 135 ? 8.909 45.008 108.214 1.00 71.34 136 ASP F CA 1
ATOM 5513 C C . ASP F 2 135 ? 8.463 46.465 108.431 1.00 67.44 136 ASP F C 1
ATOM 5514 O O . ASP F 2 135 ? 8.945 47.385 107.763 1.00 74.22 136 ASP F O 1
ATOM 5519 N N . ALA F 2 136 ? 7.526 46.666 109.349 1.00 57.32 137 ALA F N 1
ATOM 5520 C CA . ALA F 2 136 ? 7.162 48.003 109.792 1.00 65.96 137 ALA F CA 1
ATOM 5521 C C . ALA F 2 136 ? 8.157 48.440 110.863 1.00 60.76 137 ALA F C 1
ATOM 5522 O O . ALA F 2 136 ? 8.329 49.633 111.127 1.00 51.49 137 ALA F O 1
ATOM 5524 N N . THR F 2 137 ? 8.800 47.449 111.475 1.00 51.85 138 THR F N 1
ATOM 5525 C CA . THR F 2 137 ? 9.806 47.678 112.500 1.00 50.18 138 THR F CA 1
ATOM 5526 C C . THR F 2 137 ? 11.216 47.594 111.909 1.00 47.75 138 THR F C 1
ATOM 5527 O O . THR F 2 137 ? 11.435 46.972 110.861 1.00 50.25 138 THR F O 1
ATOM 5531 N N . TRP F 2 138 ? 12.164 48.236 112.581 1.00 35.53 139 TRP F N 1
ATOM 5532 C CA . TRP F 2 138 ? 13.575 48.099 112.242 1.00 32.93 139 TRP F CA 1
ATOM 5533 C C . TRP F 2 138 ? 14.239 47.020 113.104 1.00 41.26 139 TRP F C 1
ATOM 5534 O O . TRP F 2 138 ? 14.135 47.042 114.339 1.00 37.18 139 TRP F O 1
ATOM 5545 N N . LYS F 2 139 ? 14.925 46.079 112.461 1.00 33.62 140 LYS F N 1
ATOM 5546 C CA . LYS F 2 139 ? 15.602 45.026 113.211 1.00 34.07 140 LYS F CA 1
ATOM 5547 C C . LYS F 2 139 ? 17.127 45.033 112.992 1.00 33.09 140 LYS F C 1
ATOM 5548 O O . LYS F 2 139 ? 17.623 45.372 111.907 1.00 25.36 140 LYS F O 1
ATOM 5554 N N . ILE F 2 140 ? 17.847 44.652 114.043 1.00 22.88 141 ILE F N 1
ATOM 5555 C CA . ILE F 2 140 ? 19.293 44.549 114.027 1.00 19.27 141 ILE F CA 1
ATOM 5556 C C . ILE F 2 140 ? 19.782 43.307 113.268 1.00 19.45 141 ILE F C 1
ATOM 5557 O O . ILE F 2 140 ? 19.451 42.167 113.620 1.00 17.80 141 ILE F O 1
ATOM 5562 N N . ILE F 2 141 ? 20.574 43.521 112.221 1.00 20.73 142 ILE F N 1
ATOM 5563 C CA . ILE F 2 141 ? 21.111 42.391 111.458 1.00 19.72 142 ILE F CA 1
ATOM 5564 C C . ILE F 2 141 ? 22.581 42.089 111.734 1.00 17.82 142 ILE F C 1
ATOM 5565 O O . ILE F 2 141 ? 23.051 41.002 111.424 1.00 17.68 142 ILE F O 1
ATOM 5570 N N . LYS F 2 142 ? 23.288 43.044 112.334 1.00 19.16 143 LYS F N 1
ATOM 5571 C CA . LYS F 2 142 ? 24.716 42.904 112.610 1.00 15.27 143 LYS F CA 1
ATOM 5572 C C . LYS F 2 142 ? 25.174 44.041 113.522 1.00 14.34 143 LYS F C 1
ATOM 5573 O O . LYS F 2 142 ? 24.622 45.129 113.466 1.00 14.10 143 LYS F O 1
ATOM 5579 N N . ILE F 2 143 ? 26.179 43.797 114.362 1.00 14.84 144 ILE F N 1
ATOM 5580 C CA . ILE F 2 143 ? 26.827 44.878 115.108 1.00 13.78 144 ILE F CA 1
ATOM 5581 C C . ILE F 2 143 ? 28.342 44.759 114.997 1.00 13.30 144 ILE F C 1
ATOM 5582 O O . ILE F 2 143 ? 28.908 43.704 115.274 1.00 11.19 144 ILE F O 1
ATOM 5587 N N . ASP F 2 144 ? 28.995 45.856 114.628 1.00 14.98 145 ASP F N 1
ATOM 5588 C CA . ASP F 2 144 ? 30.434 45.860 114.445 1.00 14.75 145 ASP F CA 1
ATOM 5589 C C . ASP F 2 144 ? 31.162 46.780 115.441 1.00 17.53 145 ASP F C 1
ATOM 5590 O O . ASP F 2 144 ? 30.594 47.761 115.901 1.00 16.03 145 ASP F O 1
ATOM 5595 N N . ASP F 2 145 ? 32.406 46.422 115.781 1.00 15.88 146 ASP F N 1
ATOM 5596 C CA . ASP F 2 145 ? 33.298 47.230 116.607 1.00 13.98 146 ASP F CA 1
ATOM 5597 C C . ASP F 2 145 ? 34.234 48.057 115.717 1.00 19.39 146 ASP F C 1
ATOM 5598 O O . ASP F 2 145 ? 34.158 47.975 114.491 1.00 23.08 146 ASP F O 1
ATOM 5603 N N . THR F 2 146 ? 35.136 48.831 116.317 1.00 15.10 147 THR F N 1
ATOM 5604 C CA . THR F 2 146 ? 36.021 49.675 115.523 1.00 15.37 147 THR F CA 1
ATOM 5605 C C . THR F 2 146 ? 37.449 49.132 115.442 1.00 17.22 147 THR F C 1
ATOM 5606 O O . THR F 2 146 ? 38.342 49.816 114.945 1.00 15.13 147 THR F O 1
ATOM 5610 N N . TRP F 2 147 ? 37.657 47.902 115.913 1.00 18.47 148 TRP F N 1
ATOM 5611 C CA . TRP F 2 147 ? 38.990 47.287 115.943 1.00 14.20 148 TRP F CA 1
ATOM 5612 C C . TRP F 2 147 ? 39.569 46.957 114.556 1.00 17.45 148 TRP F C 1
ATOM 5613 O O . TRP F 2 147 ? 38.840 46.626 113.619 1.00 14.44 148 TRP F O 1
ATOM 5624 N N . GLU F 2 148 ? 40.892 47.052 114.447 1.00 17.09 149 GLU F N 1
ATOM 5625 C CA . GLU F 2 148 ? 41.620 46.722 113.235 1.00 14.03 149 GLU F CA 1
ATOM 5626 C C . GLU F 2 148 ? 41.511 45.223 112.889 1.00 16.69 149 GLU F C 1
ATOM 5627 O O . GLU F 2 148 ? 41.512 44.343 113.773 1.00 11.10 149 GLU F O 1
ATOM 5633 N N . TYR F 2 149 ? 41.400 44.942 111.595 1.00 12.60 150 TYR F N 1
ATOM 5634 C CA . TYR F 2 149 ? 41.317 43.569 111.137 1.00 14.17 150 TYR F CA 1
ATOM 5635 C C . TYR F 2 149 ? 42.715 43.003 111.016 1.00 18.22 150 TYR F C 1
ATOM 5636 O O . TYR F 2 149 ? 43.540 43.516 110.254 1.00 16.60 150 TYR F O 1
ATOM 5645 N N . ARG F 2 150 ? 42.969 41.939 111.768 1.00 19.60 151 ARG F N 1
ATOM 5646 C CA . ARG F 2 150 ? 44.283 41.314 111.785 1.00 22.15 151 ARG F CA 1
ATOM 5647 C C . ARG F 2 150 ? 44.222 39.944 112.458 1.00 17.43 151 ARG F C 1
ATOM 5648 O O . ARG F 2 150 ? 45.253 39.352 112.756 1.00 17.50 151 ARG F O 1
#

Secondary structure (DSSP, 8-state):
-HHHHHHHHHT-BSS--S-HHHHHHHHHHHTTPPPPP-SSGGG-HHHHHHTT-EEE-S-----EEEE--BTTBTT---EE-SSSEESSBEESS-SS-SHHHHHH---EEEEE-/--HHHHHHHHHHHHHHT-SSS--TTTSTTHHHHB-HHHHHHHHHHHHTT-SGGGS-TTT--S---HHHHHT-EEE-----TT-EEEEEEE-SSS-EEEEEEEEESSSSEEEEEEE--PPP-/-HHHHHHHHHHHHHHTSSSSS-GGGSGGGGGTB-HHHHHHHHHHHHHH-SGGGS-TTT--SS--HHHHHT--EE-----TT-EEEEEEE-SSS-EEEEEEEEE--EEEEEEE------/-HHHHHHHHHT-BSS--S-HHHHHHHHHHHHT------S-GGG-HHHHHTTT-----S-----BEEE--BTTBTT---EE-SSSEESSBEESS-SS-SHHHHHH---EEE-/-HHHHHHHHHHHHHHT-SSS--GGGSTTHHHHB-HHHHHHHHHHHHTT-SGGGS-TTT--S---HHHHHT-EEE-----TTEEEEEEEE-SSS-EEEEEEEEE-SSSEEEEEEE--PPP-/-HHHHHHHHHHHHHHT---GGGSGGGGGTB-HHHHHHHHHHHHHT-SGGGS-TTT--S---HHHHHH-EEEPPP--TT-EEEEEEE-SSS-EEEEEEE---S--EEEEE--PPP-

Radius of gyration: 26.76 Å; Cα contacts (8 Å, |Δi|>4): 1512; chains: 6; bounding box: 48×66×83 Å

CATH classification: 3.90.1720.10

Foldseek 3Di:
DLQLLVQLVVQADADDPPFQPVSSQVSVVRVPDHWDDDPAQLPCVVRQVVRPKDWDDDDFCFKDKGWAAFVVGHRTHAGHNPDFTGGNHTADPDPQNDDSCVPRVTDMTMIDD/DAPQVLVLVVVLVQLVQPDPVGHVLVDPCLVVAAPVVLSVVQVVCCVPVRGPPCADFAQRHNDDDSVQQSVAWDWDAFDDVQWTWIWTWGGDPPTFIKIWTWHDDDVDTHTHGMGGPDDDD/DVQVLLLVLVLVQLVCVPDDDRVLNPCCCVLAAPDVQSVVQVVCCVPPRGPPNDPFSQRHNDDDSVQFSVQWDWDAWDDVQKTWIWIWGGPPPTFIKIFIWGPPVTYTNGIGGPDDDD/DLQLLVQQVVQADAADPPPQPVSSQVSVVSVPDRWDDDDALLPCPVRPVVDPDDWDDDDFSFKDKRFADFVVRHRTHAGHNPPFTGGNHTQPPHPQNDDRCVVRVGDMTID/DVLCLVLVVVLVQLVQPDPVGHVLPDPCLVVAAPDVQSVVQVVCCVPVRGPPQADFAQRHNDDDSVQFSVQWDWDDWDDVQKIWIWIWGGDPPTFIKIWIWGCDDVDTHTYGMDGPDDDD/DLLVLLLVLVLVQLVPCVHCLPPPVNVLAAPDVQSVVQVVCCVPPRDPPNADFSQRHNDDDSVQQSVDWDWDDWDDVQKTWIWIWGGDPPTFIKIFIWGPVDIYTNGIGGDDDDD

Solvent-accessible surface area: 28694 Å² total

B-factor: mean 28.43, std 12.43, range [6.46, 97.77]

Nearest PDB structures (foldseek):
  4hzb-assembly1_D  TM=1.004E+00  e=5.696E-21  Ralstonia pickettii 12D
  4hz9-assembly1_A  TM=9.999E-01  e=7.909E-21  Ralstonia pickettii 12D
  4hz9-assembly1_B  TM=1.006E+00  e=4.719E-22  Ralstonia pickettii 12D
  4hzb-assembly1_C  TM=9.737E-01  e=2.718E-19  Ralstonia pickettii 12D
  4hzb-assembly1_F  TM=9.749E-01  e=6.395E-19  Ralstonia pickettii 12D

Sequence (698 aa):
GISAANYAASNIEPNSVGRCAEYVRKAIEWGGISLQRTRSAKDYGPSLLAAGFHEAIGSPKGDVIVIQPAPGHPHGHAIYDGSHWISDFKQLHGFYPGPAYRSAKPAYKTYRYNSPEAAAISFYTWFIQHDSDQTYPLSEPDIERYVATDTVGRLRNDYAHAGPPNGVDYFLKVQDYDSRDWLAHIQVQRALLGDVAVVPVSFGSQDPVHVLVFLKRVDATWKIIKIDDTWEYRSPEAAAISFYTWFIQHDSDQTYPLSEPDIERYVATDTVGRLRNDYAHAGPPNGVDYFLKVQDYDSRDWLAHIQVQRALLGDVAVVPVSFGSQDPVHVLVFLKRVTWKIIKIDDTWEYRGISAANYAASNIEPNSVGRCAEYVRKAIEWGGISLQRTRSAKDYGPSLLAAGFHEAIGSPKGDVIVIQPAPGHPHGHAIYDGSHWISDFKQLHGFYPGPAYRSAKPAYKTYSPEAAAISFYTWFIQHDSDQTYPLSEPDIERYVATDTVGRLRNDYAHAGPPNGVDYFLKVQDYDSRDWLAHIQVQRALLGDVAVVPVSFGSQDPVHVLVFLKRVDATWKIIKIDDTWEYRSPEAAAISFYTWFIQHDTYPLSEPDIERYVATDTVGRLRNDYAHAGPPNGVDYFLKVQDYDSRDWLAHIQVQRALLGDVAVVPVSFGSQDPVHVLVFLKDATWKIIKIDDTWEYR